Protein AF-A0A2A3EFF5-F1 (afdb_monomer_lite)

Structure (mmCIF, N/CA/C/O backbone):
data_AF-A0A2A3EFF5-F1
#
_entry.id   AF-A0A2A3EFF5-F1
#
loop_
_atom_site.group_PDB
_atom_site.id
_atom_site.type_symbol
_atom_site.label_atom_id
_atom_site.label_alt_id
_atom_site.label_comp_id
_atom_site.label_asym_id
_atom_site.label_entity_id
_atom_site.label_seq_id
_atom_site.pdbx_PDB_ins_code
_atom_site.Cartn_x
_atom_site.Cartn_y
_atom_site.Cartn_z
_atom_site.occupancy
_atom_site.B_iso_or_equiv
_atom_site.auth_seq_id
_atom_site.auth_comp_id
_atom_site.auth_asym_id
_atom_site.auth_atom_id
_atom_site.pdbx_PDB_model_num
ATOM 1 N N . MET A 1 1 ? -3.863 -21.089 7.433 1.00 43.00 1 MET A N 1
ATOM 2 C CA . MET A 1 1 ? -3.228 -20.626 8.692 1.00 43.00 1 MET A CA 1
ATOM 3 C C . MET A 1 1 ? -2.064 -21.522 9.198 1.00 43.00 1 MET A C 1
ATOM 5 O O . MET A 1 1 ? -2.176 -22.077 10.283 1.00 43.00 1 MET A O 1
ATOM 9 N N . PRO A 1 2 ? -0.904 -21.627 8.510 1.00 29.00 2 PRO A N 1
ATOM 10 C CA . PRO A 1 2 ? 0.382 -21.918 9.175 1.00 29.00 2 PRO A CA 1
ATOM 11 C C . PRO A 1 2 ? 1.081 -20.640 9.667 1.00 29.00 2 PRO A C 1
ATOM 13 O O . PRO A 1 2 ? 1.751 -20.627 10.695 1.00 29.00 2 PRO A O 1
ATOM 16 N N . ARG A 1 3 ? 0.941 -19.563 8.879 1.00 33.53 3 ARG A N 1
ATOM 17 C CA . ARG A 1 3 ? 1.883 -18.438 8.838 1.00 33.53 3 ARG A CA 1
ATOM 18 C C . ARG A 1 3 ? 1.982 -17.659 10.157 1.00 33.53 3 ARG A C 1
ATOM 20 O O . ARG A 1 3 ? 3.088 -17.295 10.518 1.00 33.53 3 ARG A O 1
ATOM 27 N N . VAL A 1 4 ? 0.893 -17.486 10.915 1.00 31.77 4 VAL A N 1
ATOM 28 C CA . VAL A 1 4 ? 0.907 -16.709 12.177 1.00 31.77 4 VAL A CA 1
ATOM 29 C C . VAL A 1 4 ? 1.627 -17.433 13.322 1.00 31.77 4 VAL A C 1
ATOM 31 O O . VAL A 1 4 ? 2.362 -16.791 14.062 1.00 31.77 4 VAL A O 1
ATOM 34 N N . LEU A 1 5 ? 1.498 -18.762 13.459 1.00 29.58 5 LEU A N 1
ATOM 35 C CA . LEU A 1 5 ? 2.247 -19.488 14.500 1.00 29.58 5 LEU A CA 1
ATOM 36 C C . LEU A 1 5 ? 3.744 -19.557 14.171 1.00 29.58 5 LEU A C 1
ATOM 38 O O . LEU A 1 5 ? 4.570 -19.420 15.068 1.00 29.58 5 LEU A O 1
ATOM 42 N N . ILE A 1 6 ? 4.089 -19.685 12.884 1.00 35.03 6 ILE A N 1
ATOM 43 C CA . ILE A 1 6 ? 5.472 -19.526 12.414 1.00 35.03 6 ILE A CA 1
ATOM 44 C C . ILE A 1 6 ? 5.964 -18.108 12.724 1.00 35.03 6 ILE A C 1
ATOM 46 O O . ILE A 1 6 ? 7.068 -17.961 13.227 1.00 35.03 6 ILE A O 1
ATOM 50 N N . TYR A 1 7 ? 5.145 -17.075 12.500 1.00 33.75 7 TYR A N 1
ATOM 51 C CA . TYR A 1 7 ? 5.512 -15.692 12.811 1.00 33.75 7 TYR A CA 1
ATOM 52 C C . TYR A 1 7 ? 5.773 -15.486 14.307 1.00 33.75 7 TYR A C 1
ATOM 54 O O . TYR A 1 7 ? 6.769 -14.871 14.653 1.00 33.75 7 TYR A O 1
ATOM 62 N N . ILE A 1 8 ? 4.960 -16.056 15.203 1.00 34.38 8 ILE A N 1
ATOM 63 C CA . ILE A 1 8 ? 5.191 -15.961 16.657 1.00 34.38 8 ILE A CA 1
ATOM 64 C C . ILE A 1 8 ? 6.519 -16.630 17.057 1.00 34.38 8 ILE A C 1
ATOM 66 O O . ILE A 1 8 ? 7.278 -16.040 17.819 1.00 34.38 8 ILE A O 1
ATOM 70 N N . VAL A 1 9 ? 6.840 -17.810 16.510 1.00 32.19 9 VAL A N 1
ATOM 71 C CA . VAL A 1 9 ? 8.101 -18.530 16.800 1.00 32.19 9 VAL A CA 1
ATOM 72 C C . VAL A 1 9 ? 9.323 -17.855 16.154 1.00 32.19 9 VAL A C 1
ATOM 74 O O . VAL A 1 9 ? 10.397 -17.806 16.744 1.00 32.19 9 VAL A O 1
ATOM 77 N N . VAL A 1 10 ? 9.186 -17.300 14.947 1.00 33.53 10 VAL A N 1
ATOM 78 C CA . VAL A 1 10 ? 10.287 -16.628 14.232 1.00 33.53 10 VAL A CA 1
ATOM 79 C C . VAL A 1 10 ? 10.531 -15.217 14.774 1.00 33.53 10 VAL A C 1
ATOM 81 O O . VAL A 1 10 ? 11.682 -14.810 14.903 1.00 33.53 10 VAL A O 1
ATOM 84 N N . VAL A 1 11 ? 9.486 -14.481 15.162 1.00 33.84 11 VAL A N 1
ATOM 85 C CA . VAL A 1 11 ? 9.626 -13.167 15.807 1.00 33.84 11 VAL A CA 1
ATOM 86 C C . VAL A 1 11 ? 10.133 -13.314 17.244 1.00 33.84 11 VAL A C 1
ATOM 88 O O . VAL A 1 11 ? 10.979 -12.513 17.641 1.00 33.84 11 VAL A O 1
ATOM 91 N N . SER A 1 12 ? 9.740 -14.348 18.007 1.00 34.91 12 SER A N 1
ATOM 92 C CA . SER A 1 12 ? 10.354 -14.606 19.323 1.00 34.91 12 SER A CA 1
ATOM 93 C C . SER A 1 12 ? 11.842 -14.969 19.197 1.00 34.91 12 SER A C 1
ATOM 95 O O . SER A 1 12 ? 12.663 -14.434 19.940 1.00 34.91 12 SER A O 1
ATOM 97 N N . MET A 1 13 ? 12.228 -15.763 18.191 1.00 33.25 13 MET A N 1
ATOM 98 C CA . MET A 1 13 ? 13.639 -16.024 17.867 1.00 33.25 13 MET A CA 1
ATOM 99 C C . MET A 1 13 ? 14.420 -14.755 17.475 1.00 33.25 13 MET A C 1
ATOM 101 O O . MET A 1 13 ? 15.515 -14.523 17.989 1.00 33.25 13 MET A O 1
ATOM 105 N N . LEU A 1 14 ? 13.881 -13.917 16.582 1.00 32.81 14 LEU A N 1
ATOM 106 C CA . LEU A 1 14 ? 14.575 -12.719 16.086 1.00 32.81 14 LEU A CA 1
ATOM 107 C C . LEU A 1 14 ? 14.701 -11.619 17.151 1.00 32.81 14 LEU A C 1
ATOM 109 O O . LEU A 1 14 ? 15.769 -11.020 17.289 1.00 32.81 14 LEU A O 1
ATOM 113 N N . THR A 1 15 ? 13.659 -11.404 17.958 1.00 32.56 15 THR A N 1
ATOM 114 C CA . THR A 1 15 ? 13.717 -10.484 19.109 1.00 32.56 15 THR A CA 1
ATOM 115 C C . THR A 1 15 ? 14.719 -10.949 20.170 1.00 32.56 15 THR A C 1
ATOM 117 O O . THR A 1 15 ? 15.394 -10.114 20.774 1.00 32.56 15 THR A O 1
ATOM 120 N N . TYR A 1 16 ? 14.910 -12.262 20.350 1.00 34.50 16 TYR A N 1
ATOM 121 C CA . TYR A 1 16 ? 15.923 -12.774 21.277 1.00 34.50 16 TYR A CA 1
ATOM 122 C C . TYR A 1 16 ? 17.362 -12.618 20.766 1.00 34.50 16 TYR A C 1
ATOM 124 O O . TYR A 1 16 ? 18.262 -12.396 21.574 1.00 34.50 16 TYR A O 1
ATOM 132 N N . ILE A 1 17 ? 17.608 -12.674 19.450 1.00 36.78 17 ILE A N 1
ATOM 133 C CA . ILE A 1 17 ? 18.943 -12.388 18.885 1.00 36.78 17 ILE A CA 1
ATOM 134 C C . ILE A 1 17 ? 19.317 -10.914 19.115 1.00 36.78 17 ILE A C 1
ATOM 136 O O . ILE A 1 17 ? 20.442 -10.638 19.533 1.00 36.78 17 ILE A O 1
ATOM 140 N N . ALA A 1 18 ? 18.365 -9.988 18.951 1.00 32.94 18 ALA A N 1
ATOM 141 C CA . ALA A 1 18 ? 18.562 -8.576 19.283 1.00 32.94 18 ALA A CA 1
ATOM 142 C C . ALA A 1 18 ? 18.819 -8.367 20.792 1.00 32.94 18 ALA A C 1
ATOM 144 O O . ALA A 1 18 ? 19.813 -7.753 21.179 1.00 32.94 18 ALA A O 1
ATOM 145 N N . HIS A 1 19 ? 17.998 -8.955 21.671 1.00 33.19 19 HIS A N 1
ATOM 146 C CA . HIS A 1 19 ? 18.202 -8.853 23.124 1.00 33.19 19 HIS A CA 1
ATOM 147 C C . HIS A 1 19 ? 19.477 -9.549 23.633 1.00 33.19 19 HIS A C 1
ATOM 149 O O . HIS A 1 19 ? 20.060 -9.102 24.621 1.00 33.19 19 HIS A O 1
ATOM 155 N N . ALA A 1 20 ? 19.966 -10.596 22.964 1.00 34.00 20 ALA A N 1
ATOM 156 C CA . ALA A 1 20 ? 21.256 -11.207 23.284 1.00 34.00 20 ALA A CA 1
ATOM 157 C C . ALA A 1 20 ? 22.448 -10.295 22.934 1.00 34.00 20 ALA A C 1
ATOM 159 O O . ALA A 1 20 ? 23.495 -10.392 23.576 1.00 34.00 20 ALA A O 1
ATOM 160 N N . GLN A 1 21 ? 22.295 -9.393 21.958 1.00 38.44 21 GLN A N 1
ATOM 161 C CA . GLN A 1 21 ? 23.307 -8.389 21.617 1.00 38.44 21 GLN A CA 1
ATOM 162 C C . GLN A 1 21 ? 23.227 -7.152 22.531 1.00 38.44 21 GLN A C 1
ATOM 164 O O . GLN A 1 21 ? 24.271 -6.665 22.964 1.00 38.44 21 GLN A O 1
ATOM 169 N N . ASP A 1 22 ? 22.028 -6.717 22.936 1.00 33.47 22 ASP A N 1
ATOM 170 C CA . ASP A 1 22 ? 21.821 -5.543 23.810 1.00 33.47 22 ASP A CA 1
ATOM 171 C C . ASP A 1 22 ? 22.210 -5.738 25.292 1.00 33.47 22 ASP A C 1
ATOM 173 O O . ASP A 1 22 ? 22.355 -4.764 26.033 1.00 33.47 22 ASP A O 1
ATOM 177 N N . ILE A 1 23 ? 22.445 -6.973 25.749 1.00 33.69 23 ILE A N 1
ATOM 178 C CA . ILE A 1 23 ? 22.998 -7.237 27.096 1.00 33.69 23 ILE A CA 1
ATOM 179 C C . ILE A 1 23 ? 24.527 -7.009 27.135 1.00 33.69 23 ILE A C 1
ATOM 181 O O . ILE A 1 23 ? 25.110 -6.805 28.204 1.00 33.69 23 ILE A O 1
ATOM 185 N N . SER A 1 24 ? 25.202 -6.998 25.979 1.00 36.28 24 SER A N 1
ATOM 186 C CA . SER A 1 24 ? 26.664 -6.873 25.901 1.00 36.28 24 SER A CA 1
ATOM 187 C C . SER A 1 24 ? 27.231 -5.479 26.257 1.00 36.28 24 SER A C 1
ATOM 189 O O . SER A 1 24 ? 28.264 -5.436 26.931 1.00 36.28 24 SER A O 1
ATOM 191 N N . PRO A 1 25 ? 26.618 -4.329 25.888 1.00 31.75 25 PRO A N 1
ATOM 192 C CA . PRO A 1 25 ? 27.212 -3.007 26.131 1.00 31.75 25 PRO A CA 1
ATOM 193 C C . PRO A 1 25 ? 27.160 -2.545 27.595 1.00 31.75 25 PRO A C 1
ATOM 195 O O . PRO A 1 25 ? 27.897 -1.638 27.989 1.00 31.75 25 PRO A O 1
ATOM 198 N N . THR A 1 26 ? 26.272 -3.116 28.417 1.00 30.64 26 THR A N 1
ATOM 199 C CA . THR A 1 26 ? 26.025 -2.622 29.784 1.00 30.64 26 THR A CA 1
ATOM 200 C C . THR A 1 26 ? 27.057 -3.109 30.805 1.00 30.64 26 THR A C 1
ATOM 202 O O . THR A 1 26 ? 27.216 -2.481 31.850 1.00 30.64 26 THR A O 1
ATOM 205 N N . ILE A 1 27 ? 27.784 -4.196 30.514 1.00 32.34 27 ILE A N 1
ATOM 206 C CA . ILE A 1 27 ? 28.738 -4.817 31.452 1.00 32.34 27 ILE A CA 1
ATOM 207 C C . ILE A 1 27 ? 30.168 -4.260 31.287 1.00 32.34 27 ILE A C 1
ATOM 209 O O . ILE A 1 27 ? 30.909 -4.171 32.268 1.00 32.34 27 ILE A O 1
ATOM 213 N N . GLU A 1 28 ? 30.558 -3.791 30.096 1.00 30.78 28 GLU A N 1
ATOM 214 C CA . GLU A 1 28 ? 31.926 -3.292 29.846 1.00 30.78 28 GLU A CA 1
ATOM 215 C C . GLU A 1 28 ? 32.290 -2.006 30.616 1.00 30.78 28 GLU A C 1
ATOM 217 O O . GLU A 1 28 ? 33.469 -1.711 30.812 1.00 30.78 28 GLU A O 1
ATOM 222 N N . LYS A 1 29 ? 31.309 -1.249 31.126 1.00 32.25 29 LYS A N 1
ATOM 223 C CA . LYS A 1 29 ? 31.551 0.045 31.796 1.00 32.25 29 LYS A CA 1
ATOM 224 C C . LYS A 1 29 ? 31.901 -0.023 33.291 1.00 32.25 29 LYS A C 1
ATOM 226 O O . LYS A 1 29 ? 31.991 1.032 33.916 1.00 32.25 29 LYS A O 1
ATOM 231 N N . GLN A 1 30 ? 32.136 -1.204 33.882 1.00 33.12 30 GLN A N 1
ATOM 232 C CA . GLN A 1 30 ? 32.485 -1.309 35.317 1.00 33.12 30 GLN A CA 1
ATOM 233 C C . GLN A 1 30 ? 33.768 -2.077 35.697 1.00 33.12 30 GLN A C 1
ATOM 235 O O . GLN A 1 30 ? 34.085 -2.106 36.886 1.00 33.12 30 GLN A O 1
ATOM 240 N N . GLN A 1 31 ? 34.559 -2.641 34.770 1.00 31.78 31 GLN A N 1
ATOM 241 C CA . GLN A 1 31 ? 35.807 -3.351 35.143 1.00 31.78 31 GLN A CA 1
ATOM 242 C C . GLN A 1 31 ? 37.041 -3.052 34.269 1.00 31.78 31 GLN A C 1
ATOM 244 O O . GLN A 1 31 ? 37.716 -3.957 33.779 1.00 31.78 31 GLN A O 1
ATOM 249 N N . ILE A 1 32 ? 37.451 -1.781 34.191 1.00 34.06 32 ILE A N 1
ATOM 250 C CA . ILE A 1 32 ? 38.835 -1.443 33.807 1.00 34.06 32 ILE A CA 1
ATOM 251 C C . ILE A 1 32 ? 39.756 -1.650 35.023 1.00 34.06 32 ILE A C 1
ATOM 253 O O . ILE A 1 32 ? 40.003 -0.712 35.779 1.00 34.06 32 ILE A O 1
ATOM 257 N N . ASN A 1 33 ? 40.211 -2.898 35.226 1.00 34.03 33 ASN A N 1
ATOM 258 C CA . ASN A 1 33 ? 41.541 -3.305 35.737 1.00 34.03 33 ASN A CA 1
ATOM 259 C C . ASN A 1 33 ? 41.532 -4.717 36.370 1.00 34.03 33 ASN A C 1
ATOM 261 O O . ASN A 1 33 ? 41.398 -4.844 37.589 1.00 34.03 33 ASN A O 1
ATOM 265 N N . LYS A 1 34 ? 41.795 -5.769 35.571 1.00 30.31 34 LYS A N 1
ATOM 266 C CA . LYS A 1 34 ? 42.618 -6.948 35.947 1.00 30.31 34 LYS A CA 1
ATOM 267 C C . LYS A 1 34 ? 42.868 -7.889 34.753 1.00 30.31 34 LYS A C 1
ATOM 269 O O . LYS A 1 34 ? 42.184 -7.827 33.741 1.00 30.31 34 LYS A O 1
ATOM 274 N N . LYS A 1 35 ? 43.920 -8.709 34.878 1.00 29.23 35 LYS A N 1
ATOM 275 C CA . LYS A 1 35 ? 44.463 -9.648 33.868 1.00 29.23 35 LYS A CA 1
ATOM 276 C C . LYS A 1 35 ? 43.546 -10.871 33.605 1.00 29.23 35 LYS A C 1
ATOM 278 O O . LYS A 1 35 ? 42.660 -11.128 34.416 1.00 29.23 35 LYS A O 1
ATOM 283 N N . PRO A 1 36 ? 43.743 -11.624 32.497 1.00 41.06 36 PRO A N 1
ATOM 284 C CA . PRO A 1 36 ? 42.698 -12.477 31.924 1.00 41.06 36 PRO A CA 1
ATOM 285 C C . PRO A 1 36 ? 42.503 -13.839 32.612 1.00 41.06 36 PRO A C 1
ATOM 287 O O . PRO A 1 36 ? 43.455 -14.580 32.841 1.00 41.06 36 PRO A O 1
ATOM 290 N N . HIS A 1 37 ? 41.233 -14.175 32.842 1.00 32.56 37 HIS A N 1
ATOM 291 C CA . HIS A 1 37 ? 40.627 -15.489 33.115 1.00 32.56 37 HIS A CA 1
ATOM 292 C C . HIS A 1 37 ? 39.103 -15.294 32.890 1.00 32.56 37 HIS A C 1
ATOM 294 O O . HIS A 1 37 ? 38.609 -14.197 33.115 1.00 32.56 37 HIS A O 1
ATOM 300 N N . ASN A 1 38 ? 38.270 -16.251 32.466 1.00 36.56 38 ASN A N 1
ATOM 301 C CA . ASN A 1 38 ? 38.436 -17.697 32.334 1.00 36.56 38 ASN A CA 1
ATOM 302 C C . ASN A 1 38 ? 37.419 -18.227 31.293 1.00 36.56 38 ASN A C 1
ATOM 304 O O . ASN A 1 38 ? 36.251 -17.862 31.375 1.00 36.56 38 ASN A O 1
ATOM 308 N N . ASN A 1 39 ? 37.777 -19.148 30.389 1.00 49.53 39 ASN A N 1
ATOM 309 C CA . ASN A 1 39 ? 36.863 -19.615 29.315 1.00 49.53 39 ASN A CA 1
ATOM 310 C C . ASN A 1 39 ? 35.601 -20.368 29.830 1.00 49.53 39 ASN A C 1
ATOM 312 O O . ASN A 1 39 ? 34.672 -20.657 29.084 1.00 49.53 39 ASN A O 1
ATOM 316 N N . SER A 1 40 ? 35.561 -20.696 31.128 1.00 49.31 40 SER A N 1
ATOM 317 C CA . SER A 1 40 ? 34.461 -21.410 31.793 1.00 49.31 40 SER A CA 1
ATOM 318 C C . SER A 1 40 ? 33.271 -20.522 32.191 1.00 49.31 40 SER A C 1
ATOM 320 O O . SER A 1 40 ? 32.167 -21.044 32.348 1.00 49.31 40 SER A O 1
ATOM 322 N N . SER A 1 41 ? 33.455 -19.207 32.372 1.00 54.09 41 SER A N 1
ATOM 323 C CA . SER A 1 41 ? 32.365 -18.320 32.814 1.00 54.09 41 SER A CA 1
ATOM 324 C C . SER A 1 41 ? 31.366 -18.037 31.692 1.00 54.09 41 SER A C 1
ATOM 326 O O . SER A 1 41 ? 30.162 -18.147 31.904 1.00 54.09 41 SER A O 1
ATOM 328 N N . GLN A 1 42 ? 31.854 -17.750 30.484 1.00 52.69 42 GLN A N 1
ATOM 329 C CA . GLN A 1 42 ? 31.008 -17.369 29.350 1.00 52.69 42 GLN A CA 1
ATOM 330 C C . GLN A 1 42 ? 30.140 -18.531 28.833 1.00 52.69 42 GLN A C 1
ATOM 332 O O . GLN A 1 42 ? 28.991 -18.323 28.459 1.00 52.69 42 GLN A O 1
ATOM 337 N N . ILE A 1 43 ? 30.633 -19.773 28.923 1.00 57.97 43 ILE A N 1
ATOM 338 C CA . ILE A 1 43 ? 29.848 -20.980 28.603 1.00 57.97 43 ILE A CA 1
ATOM 339 C C . ILE A 1 43 ? 28.632 -21.116 29.538 1.00 57.97 43 ILE A C 1
ATOM 341 O O . ILE A 1 43 ? 27.542 -21.440 29.072 1.00 57.97 43 ILE A O 1
ATOM 345 N N . LYS A 1 44 ? 28.790 -20.823 30.839 1.00 60.69 44 LYS A N 1
ATOM 346 C CA . LYS A 1 44 ? 27.680 -20.871 31.809 1.00 60.69 44 LYS A CA 1
ATOM 347 C C . LYS A 1 44 ? 26.634 -19.784 31.561 1.00 60.69 44 LYS A C 1
ATOM 349 O O . LYS A 1 44 ? 25.446 -20.069 31.653 1.00 60.69 44 LYS A O 1
ATOM 354 N N . VAL A 1 45 ? 27.067 -18.571 31.213 1.00 61.22 45 VAL A N 1
ATOM 355 C CA . VAL A 1 45 ? 26.159 -17.455 30.887 1.00 61.22 45 VAL A CA 1
ATOM 356 C C . VAL A 1 45 ? 25.264 -17.812 29.695 1.00 61.22 45 VAL A C 1
ATOM 358 O O . VAL A 1 45 ? 24.051 -17.624 29.765 1.00 61.22 45 VAL A O 1
ATOM 361 N N . ASN A 1 46 ? 25.830 -18.412 28.644 1.00 64.44 46 ASN A N 1
ATOM 362 C CA . ASN A 1 46 ? 25.062 -18.835 27.470 1.00 64.44 46 ASN A CA 1
ATOM 363 C C . ASN A 1 46 ? 24.067 -19.969 27.792 1.00 64.44 46 ASN A C 1
ATOM 365 O O . ASN A 1 46 ? 22.954 -19.971 27.272 1.00 64.44 46 ASN A O 1
ATOM 369 N N . GLU A 1 47 ? 24.427 -20.912 28.671 1.00 71.75 47 GLU A N 1
ATOM 370 C CA . GLU A 1 47 ? 23.522 -21.985 29.118 1.00 71.75 47 GLU A CA 1
ATOM 371 C C . GLU A 1 47 ? 22.343 -21.448 29.958 1.00 71.75 47 GLU A C 1
ATOM 373 O O . GLU A 1 47 ? 21.213 -21.918 29.817 1.00 71.75 47 GLU A O 1
ATOM 378 N N . GLU A 1 48 ? 22.573 -20.443 30.810 1.00 74.38 48 GLU A N 1
ATOM 379 C CA . GLU A 1 48 ? 21.509 -19.793 31.591 1.00 74.38 48 GLU A CA 1
ATOM 380 C C . GLU A 1 48 ? 20.577 -18.933 30.724 1.00 74.38 48 GLU A C 1
ATOM 382 O O . GLU A 1 48 ? 19.361 -18.954 30.932 1.00 74.38 48 GLU A O 1
ATOM 387 N N . LEU A 1 49 ? 21.120 -18.215 29.734 1.00 67.69 49 LEU A N 1
ATOM 388 C CA . LEU A 1 49 ? 20.334 -17.481 28.734 1.00 67.69 49 LEU A CA 1
ATOM 389 C C . LEU A 1 49 ? 19.451 -18.433 27.918 1.00 67.69 49 LEU A C 1
ATOM 391 O O . LEU A 1 49 ? 18.245 -18.207 27.818 1.00 67.69 49 LEU A O 1
ATOM 395 N N . PHE A 1 50 ? 20.021 -19.541 27.428 1.00 80.06 50 PHE A N 1
ATOM 396 C CA . PHE A 1 50 ? 19.278 -20.587 26.721 1.00 80.06 50 PHE A CA 1
ATOM 397 C C . PHE A 1 50 ? 18.078 -21.078 27.541 1.00 80.06 50 PHE A C 1
ATOM 399 O O . PHE A 1 50 ? 16.948 -21.080 27.058 1.00 80.06 50 PHE A O 1
ATOM 406 N N . LYS A 1 51 ? 18.302 -21.445 28.811 1.00 81.50 51 LYS A N 1
ATOM 407 C CA . LYS A 1 51 ? 17.251 -21.978 29.693 1.00 81.50 51 LYS A CA 1
ATOM 408 C C . LYS A 1 51 ? 16.120 -20.979 29.935 1.00 81.50 51 LYS A C 1
ATOM 410 O O . LYS A 1 51 ? 14.958 -21.377 29.917 1.00 81.50 51 LYS A O 1
ATOM 415 N N . LYS A 1 52 ? 16.439 -19.691 30.112 1.00 76.50 52 LYS A N 1
ATOM 416 C CA . LYS A 1 52 ? 15.432 -18.626 30.269 1.00 76.50 52 LYS A CA 1
ATOM 417 C C . LYS A 1 52 ? 14.621 -18.393 28.994 1.00 76.50 52 LYS A C 1
ATOM 419 O O . LYS A 1 52 ? 13.405 -18.241 29.085 1.00 76.50 52 LYS A O 1
ATOM 424 N N . SER A 1 53 ? 15.275 -18.385 27.830 1.00 69.56 53 SER A N 1
ATOM 425 C CA . SER A 1 53 ? 14.595 -18.268 26.534 1.00 69.56 53 SER A CA 1
ATOM 426 C C . SER A 1 53 ? 13.638 -19.440 26.307 1.00 69.56 53 SER A C 1
ATOM 428 O O . SER A 1 53 ? 12.448 -19.251 26.051 1.00 69.56 53 SER A O 1
ATOM 430 N N . PHE A 1 54 ? 14.126 -20.662 26.540 1.00 85.25 54 PHE A N 1
ATOM 431 C CA . PHE A 1 54 ? 13.332 -21.878 26.423 1.00 85.25 54 PHE A CA 1
ATOM 432 C C . PHE A 1 54 ? 12.114 -21.861 27.361 1.00 85.25 54 PHE A C 1
ATOM 434 O O . PHE A 1 54 ? 10.996 -22.091 26.908 1.00 85.25 54 PHE A O 1
ATOM 441 N N . GLU A 1 55 ? 12.286 -21.524 28.646 1.00 83.56 55 GLU A N 1
ATOM 442 C CA . GLU A 1 55 ? 11.174 -21.432 29.609 1.00 83.56 55 GLU A CA 1
ATOM 443 C C . GLU A 1 55 ? 10.094 -20.426 29.169 1.00 83.56 55 GLU A C 1
ATOM 445 O O . GLU A 1 55 ? 8.900 -20.692 29.323 1.00 83.56 55 GLU A O 1
ATOM 450 N N . TYR A 1 56 ? 10.493 -19.287 28.593 1.00 76.12 56 TYR A N 1
ATOM 451 C CA . TYR A 1 56 ? 9.558 -18.313 28.029 1.00 76.12 56 TYR A CA 1
ATOM 452 C C . TYR A 1 56 ? 8.775 -18.912 26.851 1.00 76.12 56 TYR A C 1
ATOM 454 O O . TYR A 1 56 ? 7.544 -18.927 26.870 1.00 76.12 56 TYR A O 1
ATOM 462 N N . GLN A 1 57 ? 9.467 -19.525 25.888 1.00 79.88 57 GLN A N 1
ATOM 463 C CA . GLN A 1 57 ? 8.843 -20.150 24.721 1.00 79.88 57 GLN A CA 1
ATOM 464 C C . GLN A 1 57 ? 7.888 -21.308 25.101 1.00 79.88 57 GLN A C 1
ATOM 466 O O . GLN A 1 57 ? 6.861 -21.523 24.454 1.00 79.88 57 GLN A O 1
ATOM 471 N N . ARG A 1 58 ? 8.150 -22.041 26.196 1.00 90.75 58 ARG A N 1
ATOM 472 C CA . ARG A 1 58 ? 7.230 -23.074 26.726 1.00 90.75 58 ARG A CA 1
ATOM 473 C C . ARG A 1 58 ? 5.911 -22.504 27.279 1.00 90.75 58 ARG A C 1
ATOM 475 O O . ARG A 1 58 ? 4.905 -23.221 27.270 1.00 90.75 58 ARG A O 1
ATOM 482 N N . LYS A 1 59 ? 5.867 -21.232 27.699 1.00 83.62 59 LYS A N 1
ATOM 483 C CA . LYS A 1 59 ? 4.621 -20.554 28.117 1.00 83.62 59 LYS A CA 1
ATOM 484 C C . LYS A 1 59 ? 3.731 -20.268 26.906 1.00 83.62 59 LYS A C 1
ATOM 486 O O . LYS A 1 59 ? 2.567 -20.665 26.916 1.00 83.62 59 LYS A O 1
ATOM 491 N N . GLU A 1 60 ? 4.306 -19.740 25.826 1.00 79.44 60 GLU A N 1
ATOM 492 C CA . GLU A 1 60 ? 3.599 -19.518 24.554 1.00 79.44 60 GLU A CA 1
ATOM 493 C C . GLU A 1 60 ? 3.044 -20.821 23.960 1.00 79.44 60 GLU A C 1
ATOM 495 O O . GLU A 1 60 ? 1.870 -20.893 23.587 1.00 79.44 60 GLU A O 1
ATOM 500 N N . HIS A 1 61 ? 3.834 -21.901 23.965 1.00 89.88 61 HIS A N 1
ATOM 501 C CA . HIS A 1 61 ? 3.362 -23.231 23.558 1.00 89.88 61 HIS A CA 1
ATOM 502 C C . HIS A 1 61 ? 2.158 -23.712 24.388 1.00 89.88 61 HIS A C 1
ATOM 504 O O . HIS A 1 61 ? 1.204 -24.269 23.840 1.00 89.88 61 HIS A O 1
ATOM 510 N N . THR A 1 62 ? 2.157 -23.459 25.699 1.00 87.19 62 THR A N 1
ATOM 511 C CA . THR A 1 62 ? 1.049 -23.838 26.591 1.00 87.19 62 THR A CA 1
ATOM 512 C C . THR A 1 62 ? -0.230 -23.052 26.279 1.00 87.19 62 THR A C 1
ATOM 514 O O . THR A 1 62 ? -1.320 -23.630 26.267 1.00 87.19 62 THR A O 1
ATOM 517 N N . GLU A 1 63 ? -0.127 -21.760 25.956 1.00 80.19 63 GLU A N 1
ATOM 518 C CA . GLU A 1 63 ? -1.277 -20.968 25.502 1.00 80.19 63 GLU A CA 1
ATOM 519 C C . GLU A 1 63 ? -1.764 -21.382 24.106 1.00 80.19 63 GLU A C 1
ATOM 521 O O . GLU A 1 63 ? -2.973 -21.462 23.878 1.00 80.19 63 GLU A O 1
ATOM 526 N N . ALA A 1 64 ? -0.865 -21.739 23.184 1.00 78.19 64 ALA A N 1
ATOM 527 C CA . ALA A 1 64 ? -1.240 -22.277 21.875 1.00 78.19 64 ALA A CA 1
ATOM 528 C C . ALA A 1 64 ? -2.044 -23.588 21.998 1.00 78.19 64 ALA A C 1
ATOM 530 O O . ALA A 1 64 ? -3.077 -23.746 21.343 1.00 78.19 64 ALA A O 1
ATOM 531 N N . ILE A 1 65 ? -1.650 -24.490 22.905 1.00 90.75 65 ILE A N 1
ATOM 532 C CA . ILE A 1 65 ? -2.421 -25.700 23.235 1.00 90.75 65 ILE A CA 1
ATOM 533 C C . ILE A 1 65 ? -3.810 -25.352 23.780 1.00 90.75 65 ILE A C 1
ATOM 535 O O . ILE A 1 65 ? -4.801 -25.917 23.314 1.00 90.75 65 ILE A O 1
ATOM 539 N N . LYS A 1 66 ? -3.915 -24.404 24.722 1.00 86.44 66 LYS A N 1
ATOM 540 C CA . LYS A 1 66 ? -5.212 -23.950 25.258 1.00 86.44 66 LYS A CA 1
ATOM 541 C C . LYS A 1 66 ? -6.122 -23.364 24.174 1.00 86.44 66 LYS A C 1
ATOM 543 O O . LYS A 1 66 ? -7.337 -23.497 24.285 1.00 86.44 66 LYS A O 1
ATOM 548 N N . ARG A 1 67 ? -5.565 -22.736 23.129 1.00 81.12 67 ARG A N 1
ATOM 549 C CA . ARG A 1 67 ? -6.326 -22.257 21.958 1.00 81.12 67 ARG A CA 1
ATOM 550 C C . ARG A 1 67 ? -6.808 -23.418 21.087 1.00 81.12 67 ARG A C 1
ATOM 552 O O . ARG A 1 67 ? -8.002 -23.494 20.827 1.00 81.12 67 ARG A O 1
ATOM 559 N N . LEU A 1 68 ? -5.934 -24.362 20.720 1.00 84.25 68 LEU A N 1
ATOM 560 C CA . LEU A 1 68 ? -6.323 -25.571 19.969 1.00 84.25 68 LEU A CA 1
ATOM 561 C C . LEU A 1 68 ? -7.412 -26.377 20.704 1.00 84.25 68 LEU A C 1
ATOM 563 O O . LEU A 1 68 ? -8.332 -26.905 20.091 1.00 84.25 68 LEU A O 1
ATOM 567 N N . GLN A 1 69 ? -7.353 -26.416 22.037 1.00 85.56 69 GLN A N 1
ATOM 568 C CA . GLN A 1 69 ? -8.341 -27.063 22.902 1.00 85.56 69 GLN A CA 1
ATOM 569 C C . GLN A 1 69 ? -9.723 -26.379 22.946 1.00 85.56 69 GLN A C 1
ATOM 571 O O . GLN A 1 69 ? -10.651 -26.950 23.526 1.00 85.56 69 GLN A O 1
ATOM 576 N N . LYS A 1 70 ? -9.874 -25.172 22.392 1.00 83.31 70 LYS A N 1
ATOM 577 C CA . LYS A 1 70 ? -11.157 -24.451 22.278 1.00 83.31 70 LYS A CA 1
ATOM 578 C C . LYS A 1 70 ? -11.810 -24.607 20.897 1.00 83.31 70 LYS A C 1
ATOM 580 O O . LYS A 1 70 ? -12.832 -23.985 20.644 1.00 83.31 70 LYS A O 1
ATOM 585 N N . ILE A 1 71 ? -11.211 -25.384 19.992 1.00 75.38 71 ILE A N 1
ATOM 586 C CA . ILE A 1 71 ? -11.742 -25.596 18.642 1.00 75.38 71 ILE A CA 1
ATOM 587 C C . ILE A 1 71 ? -12.649 -26.827 18.654 1.00 75.38 71 ILE A C 1
ATOM 589 O O . ILE A 1 71 ? -12.167 -27.959 18.663 1.00 75.38 71 ILE A O 1
ATOM 593 N N . ASP A 1 72 ? -13.959 -26.597 18.618 1.00 64.25 72 ASP A N 1
ATOM 594 C CA . ASP A 1 72 ? -14.959 -27.673 18.651 1.00 64.25 72 ASP A CA 1
ATOM 595 C C . ASP A 1 72 ? -15.164 -28.349 17.279 1.00 64.25 72 ASP A C 1
ATOM 597 O O . ASP A 1 72 ? -15.609 -29.495 17.195 1.00 64.25 72 ASP A O 1
ATOM 601 N N . ASN A 1 73 ? -14.794 -27.680 16.180 1.00 77.00 73 ASN A N 1
ATOM 602 C CA . ASN A 1 73 ? -14.853 -28.254 14.834 1.00 77.00 73 ASN A CA 1
ATOM 603 C C . ASN A 1 73 ? -13.661 -29.202 14.587 1.00 77.00 73 ASN A C 1
ATOM 605 O O . ASN A 1 73 ? -12.528 -28.761 14.373 1.00 77.00 73 ASN A O 1
ATOM 609 N N . TYR A 1 74 ? -13.938 -30.511 14.556 1.00 71.94 74 TYR A N 1
ATOM 610 C CA . TYR A 1 74 ? -12.938 -31.561 14.328 1.00 71.94 74 TYR A CA 1
ATOM 611 C C . TYR A 1 74 ? -12.177 -31.415 13.002 1.00 71.94 74 TYR A C 1
ATOM 613 O O . TYR A 1 74 ? -10.976 -31.672 12.968 1.00 71.94 74 TYR A O 1
ATOM 621 N N . GLU A 1 75 ? -12.833 -31.016 11.909 1.00 63.69 75 GLU A N 1
ATOM 622 C CA . GLU A 1 75 ? -12.171 -30.887 10.605 1.00 63.69 75 GLU A CA 1
ATOM 623 C C . GLU A 1 75 ? -11.201 -29.700 10.592 1.00 63.69 75 GLU A C 1
ATOM 625 O O . GLU A 1 75 ? -10.066 -29.827 10.124 1.00 63.69 75 GLU A O 1
ATOM 630 N N . HIS A 1 76 ? -11.615 -28.570 11.173 1.00 65.00 76 HIS A N 1
ATOM 631 C CA . HIS A 1 76 ? -10.758 -27.399 11.336 1.00 65.00 76 HIS A CA 1
ATOM 632 C C . HIS A 1 76 ? -9.552 -27.726 12.232 1.00 65.00 76 HIS A C 1
ATOM 634 O O . HIS A 1 76 ? -8.407 -27.498 11.834 1.00 65.00 76 HIS A O 1
ATOM 640 N N . LEU A 1 77 ? -9.788 -28.355 13.389 1.00 71.56 77 LEU A N 1
ATOM 641 C CA . LEU A 1 77 ? -8.737 -28.786 14.315 1.00 71.56 77 LEU A CA 1
ATOM 642 C C . LEU A 1 77 ? -7.770 -29.795 13.666 1.00 71.56 77 LEU A C 1
ATOM 644 O O . LEU A 1 77 ? -6.555 -29.675 13.824 1.00 71.56 77 LEU A O 1
ATOM 648 N N . TYR A 1 78 ? -8.285 -30.752 12.887 1.00 78.56 78 TYR A N 1
ATOM 649 C CA . TYR A 1 78 ? -7.479 -31.718 12.137 1.00 78.56 78 TYR A CA 1
ATOM 650 C C . TYR A 1 78 ? -6.581 -31.028 11.100 1.00 78.56 78 TYR A C 1
ATOM 652 O O . TYR A 1 78 ? -5.376 -31.292 11.055 1.00 78.56 78 TYR A O 1
ATOM 660 N N . LYS A 1 79 ? -7.141 -30.112 10.296 1.00 72.31 79 LYS A N 1
ATOM 661 C CA . LYS A 1 79 ? -6.391 -29.321 9.304 1.00 72.31 79 LYS A CA 1
ATOM 662 C C . LYS A 1 79 ? -5.304 -28.472 9.974 1.00 72.31 79 LYS A C 1
ATOM 664 O O . LYS A 1 79 ? -4.157 -28.511 9.534 1.00 72.31 79 LYS A O 1
ATOM 669 N N . MET A 1 80 ? -5.623 -27.779 11.070 1.00 68.75 80 MET A N 1
ATOM 670 C CA . MET A 1 80 ? -4.651 -26.974 11.822 1.00 68.75 80 MET A CA 1
ATOM 671 C C . MET A 1 80 ? -3.509 -27.815 12.397 1.00 68.75 80 MET A C 1
ATOM 673 O O . MET A 1 80 ? -2.347 -27.482 12.181 1.00 68.75 80 MET A O 1
ATOM 677 N N . ILE A 1 81 ? -3.810 -28.924 13.081 1.00 86.56 81 ILE A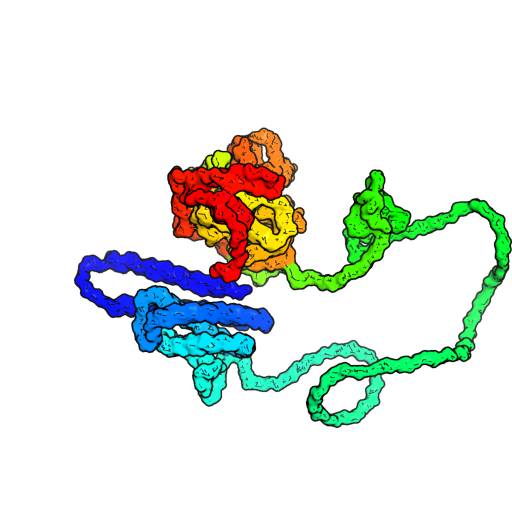 N 1
ATOM 678 C CA . ILE A 1 81 ? -2.774 -29.791 13.664 1.00 86.56 81 ILE A CA 1
ATOM 679 C C . ILE A 1 81 ? -1.908 -30.433 12.573 1.00 86.56 81 ILE A C 1
ATOM 681 O O . ILE A 1 81 ? -0.700 -30.556 12.769 1.00 86.56 81 ILE A O 1
ATOM 685 N N . THR A 1 82 ? -2.481 -30.790 11.418 1.00 86.38 82 THR A N 1
ATOM 686 C CA . THR A 1 82 ? -1.716 -31.305 10.266 1.00 86.38 82 THR A CA 1
ATOM 687 C C . THR A 1 82 ? -0.684 -30.281 9.793 1.00 86.38 82 THR A C 1
ATOM 689 O O . THR A 1 82 ? 0.502 -30.594 9.742 1.00 86.38 82 THR A O 1
ATOM 692 N N . ILE A 1 83 ? -1.126 -29.047 9.540 1.00 73.94 83 ILE A N 1
ATOM 693 C CA . ILE A 1 83 ? -0.291 -27.941 9.051 1.00 73.94 83 ILE A CA 1
ATOM 694 C C . ILE A 1 83 ? 0.795 -27.545 10.068 1.00 73.94 83 ILE A C 1
ATOM 696 O O . ILE A 1 83 ? 1.943 -27.311 9.692 1.00 73.94 83 ILE A O 1
ATOM 700 N N . LEU A 1 84 ? 0.452 -27.475 11.360 1.00 79.81 84 LEU A N 1
ATOM 701 C CA . LEU A 1 84 ? 1.424 -27.192 12.421 1.00 79.81 84 LEU A CA 1
ATOM 702 C C . LEU A 1 84 ? 2.466 -28.308 12.538 1.00 79.81 84 LEU A C 1
ATOM 704 O O . LEU A 1 84 ? 3.653 -28.022 12.667 1.00 79.81 84 LEU A O 1
ATOM 708 N N . SER A 1 85 ? 2.033 -29.570 12.463 1.00 89.88 85 SER A N 1
ATOM 709 C CA . SER A 1 85 ? 2.938 -30.721 12.521 1.00 89.88 85 SER A CA 1
ATOM 710 C C . SER A 1 85 ? 3.912 -30.721 11.347 1.00 89.88 85 SER A C 1
ATOM 712 O O . SER A 1 85 ? 5.109 -30.838 11.569 1.00 89.88 85 SER A O 1
ATOM 714 N N . GLU A 1 86 ? 3.421 -30.511 10.125 1.00 87.94 86 GLU A N 1
ATOM 715 C CA . GLU A 1 86 ? 4.244 -30.425 8.914 1.00 87.94 86 GLU A CA 1
ATOM 716 C C . GLU A 1 86 ? 5.359 -29.386 9.065 1.00 87.94 86 GLU A C 1
ATOM 718 O O . GLU A 1 86 ? 6.535 -29.713 8.933 1.00 87.94 86 GLU A O 1
ATOM 723 N N . LYS A 1 87 ? 5.011 -28.160 9.471 1.00 81.94 87 LYS A N 1
ATOM 724 C CA . LYS A 1 87 ? 5.985 -27.068 9.586 1.00 81.94 87 LYS A CA 1
ATOM 725 C C . LYS A 1 87 ? 6.995 -27.265 10.716 1.00 81.94 87 LYS A C 1
ATOM 727 O O . LYS A 1 87 ? 8.153 -26.898 10.543 1.00 81.94 87 LYS A O 1
ATOM 732 N N . MET A 1 88 ? 6.607 -27.890 11.831 1.00 91.25 88 MET A N 1
ATOM 733 C CA . MET A 1 88 ? 7.570 -28.293 12.865 1.00 91.25 88 MET A CA 1
ATOM 734 C C . MET A 1 88 ? 8.536 -29.370 12.351 1.00 91.25 88 MET A C 1
ATOM 736 O O . MET A 1 88 ? 9.724 -29.313 12.660 1.00 91.25 88 MET A O 1
ATOM 740 N N . ILE A 1 89 ? 8.058 -30.338 11.560 1.00 92.38 89 ILE A N 1
ATOM 741 C CA . ILE A 1 89 ? 8.897 -31.412 11.009 1.00 92.38 89 ILE A CA 1
ATOM 742 C C . ILE A 1 89 ? 9.876 -30.884 9.954 1.00 92.38 89 ILE A C 1
ATOM 744 O O . ILE A 1 89 ? 11.058 -31.208 10.054 1.00 92.38 89 ILE A O 1
ATOM 748 N N . ASP A 1 90 ? 9.436 -30.018 9.032 1.00 86.00 90 ASP A N 1
ATOM 749 C CA . ASP A 1 90 ? 10.308 -29.351 8.047 1.00 86.00 90 ASP A CA 1
ATOM 750 C C . ASP A 1 90 ? 11.486 -28.635 8.743 1.00 86.00 90 ASP A C 1
ATOM 752 O O . ASP A 1 90 ? 12.658 -28.787 8.387 1.00 86.00 90 ASP A O 1
ATOM 756 N N . VAL A 1 91 ? 11.169 -27.869 9.792 1.00 88.75 91 VAL A N 1
ATOM 757 C CA . VAL A 1 91 ? 12.129 -27.081 10.576 1.00 88.75 91 VAL A CA 1
ATOM 758 C C . VAL A 1 91 ? 13.086 -27.974 11.378 1.00 88.75 91 VAL A C 1
ATOM 760 O O . VAL A 1 91 ? 14.283 -27.676 11.469 1.00 88.75 91 VAL A O 1
ATOM 763 N N . ILE A 1 92 ? 12.599 -29.091 11.928 1.00 92.75 92 ILE A N 1
ATOM 764 C CA . ILE A 1 92 ? 13.433 -30.096 12.604 1.00 92.75 92 ILE A CA 1
ATOM 765 C C . ILE A 1 92 ? 14.361 -30.803 11.603 1.00 92.75 92 ILE A C 1
ATOM 767 O O . ILE A 1 92 ? 15.519 -31.043 11.936 1.00 92.75 92 ILE A O 1
ATOM 771 N N . GLU A 1 93 ? 13.914 -31.113 10.383 1.00 92.50 93 GLU A N 1
ATOM 772 C CA . GLU A 1 93 ? 14.735 -31.777 9.357 1.00 92.50 93 GLU A CA 1
ATOM 773 C C . GLU A 1 93 ? 15.875 -30.876 8.844 1.00 92.50 93 GLU A C 1
ATOM 775 O O . GLU A 1 93 ? 17.031 -31.312 8.749 1.00 92.50 93 GLU A O 1
ATOM 780 N N . ALA A 1 94 ? 15.591 -29.589 8.622 1.00 87.19 94 ALA A N 1
ATOM 781 C CA . ALA A 1 94 ? 16.617 -28.591 8.322 1.00 87.19 94 ALA A CA 1
ATOM 782 C C . ALA A 1 94 ? 17.629 -28.446 9.478 1.00 87.19 94 ALA A C 1
ATOM 784 O O . ALA A 1 94 ? 18.845 -28.506 9.267 1.00 87.19 94 ALA A O 1
ATOM 785 N N . SER A 1 95 ? 17.137 -28.334 10.719 1.00 91.25 95 SER A N 1
ATOM 786 C CA . SER A 1 95 ? 17.980 -28.189 11.917 1.00 91.25 95 SER A CA 1
ATOM 787 C C . SER A 1 95 ? 18.843 -29.428 12.179 1.00 91.25 95 SER A C 1
ATOM 789 O O . SER A 1 95 ? 20.024 -29.303 12.506 1.00 91.25 95 SER A O 1
ATOM 791 N N . LYS A 1 96 ? 18.293 -30.631 11.968 1.00 92.75 96 LYS A N 1
ATOM 792 C CA . LYS A 1 96 ? 19.009 -31.910 12.045 1.00 92.75 96 LYS A CA 1
ATOM 793 C C . LYS A 1 96 ? 20.233 -31.923 11.138 1.00 92.75 96 LYS A C 1
ATOM 795 O O . LYS A 1 96 ? 21.322 -32.260 11.595 1.00 92.75 96 LYS A O 1
ATOM 800 N N . THR A 1 97 ? 20.058 -31.532 9.877 1.00 88.31 97 THR A N 1
ATOM 801 C CA . THR A 1 97 ? 21.136 -31.528 8.878 1.00 88.31 97 THR A CA 1
ATOM 802 C C . THR A 1 97 ? 22.298 -30.630 9.328 1.00 88.31 97 THR A C 1
ATOM 804 O O . THR A 1 97 ? 23.464 -31.022 9.249 1.00 88.31 97 THR A O 1
ATOM 807 N N . LEU A 1 98 ? 21.989 -29.462 9.904 1.00 86.19 98 LEU A N 1
ATOM 808 C CA . LEU A 1 98 ? 22.985 -28.555 10.484 1.00 86.19 98 LEU A CA 1
ATOM 809 C C . LEU A 1 98 ? 23.676 -29.146 11.725 1.00 86.19 98 LEU A C 1
ATOM 811 O O . LEU A 1 98 ? 24.900 -29.096 11.815 1.00 86.19 98 LEU A O 1
ATOM 815 N N . ILE A 1 99 ? 22.928 -29.752 12.652 1.00 88.81 99 ILE A N 1
ATOM 816 C CA . ILE A 1 99 ? 23.473 -30.364 13.880 1.00 88.81 99 ILE A CA 1
ATOM 817 C C . ILE A 1 99 ? 24.405 -31.543 13.562 1.00 88.81 99 ILE A C 1
ATOM 819 O O . ILE A 1 99 ? 25.493 -31.638 14.137 1.00 88.81 99 ILE A O 1
ATOM 823 N N . GLU A 1 100 ? 24.003 -32.423 12.640 1.00 87.38 100 GLU A N 1
ATOM 824 C CA . GLU A 1 100 ? 24.787 -33.597 12.238 1.00 87.38 100 GLU A CA 1
ATOM 825 C C . GLU A 1 100 ? 26.042 -33.185 11.452 1.00 87.38 100 GLU A C 1
ATOM 827 O O . GLU A 1 100 ? 27.130 -33.687 11.741 1.00 87.38 100 GLU A O 1
ATOM 832 N N . SER A 1 101 ? 25.939 -32.205 10.542 1.00 83.50 101 SER A N 1
ATOM 833 C CA . SER A 1 101 ? 27.112 -31.652 9.839 1.00 83.50 101 SER A CA 1
ATOM 834 C C . SER A 1 101 ? 28.074 -30.892 10.767 1.00 83.50 101 SER A C 1
ATOM 836 O O . SER A 1 101 ? 29.285 -30.907 10.554 1.00 83.50 101 SER A O 1
ATOM 838 N N . GLY A 1 102 ? 27.553 -30.277 11.834 1.00 77.62 102 GLY A N 1
ATOM 839 C CA . GLY A 1 102 ? 28.318 -29.547 12.842 1.00 77.62 102 GLY A CA 1
ATOM 840 C C . GLY A 1 102 ? 29.063 -30.416 13.863 1.00 77.62 102 GLY A C 1
ATOM 841 O O . GLY A 1 102 ? 29.742 -29.866 14.731 1.00 77.62 102 GLY A O 1
ATOM 842 N N . GLY A 1 103 ? 28.935 -31.749 13.808 1.00 74.19 103 GLY A N 1
ATOM 843 C CA . GLY A 1 103 ? 29.647 -32.673 14.701 1.00 74.19 103 GLY A CA 1
ATOM 844 C C . GLY A 1 103 ? 29.274 -32.555 16.186 1.00 74.19 103 GLY A C 1
ATOM 845 O O . GLY A 1 103 ? 30.055 -32.958 17.051 1.00 74.19 103 GLY A O 1
ATOM 846 N N . PHE A 1 104 ? 28.108 -31.987 16.511 1.00 81.62 104 PHE A N 1
ATOM 847 C CA . PHE A 1 104 ? 27.688 -31.793 17.898 1.00 81.62 104 PHE A CA 1
ATOM 848 C C . PHE A 1 104 ? 27.317 -33.127 18.564 1.00 81.62 104 PHE A C 1
ATOM 850 O O . PHE A 1 104 ? 26.438 -33.850 18.098 1.00 81.62 104 PHE A O 1
ATOM 857 N N . ASN A 1 105 ? 27.958 -33.440 19.695 1.00 80.19 105 ASN A N 1
ATOM 858 C CA . ASN A 1 105 ? 27.589 -34.589 20.520 1.00 80.19 105 ASN A CA 1
ATOM 859 C C . ASN A 1 105 ? 26.564 -34.167 21.596 1.00 80.19 105 ASN A C 1
ATOM 861 O O . ASN A 1 105 ? 26.961 -33.478 22.537 1.00 80.19 105 ASN A O 1
ATOM 865 N N . PRO A 1 106 ? 25.295 -34.615 21.529 1.00 80.75 106 PRO A N 1
ATOM 866 C CA . PRO A 1 106 ? 24.254 -34.228 22.487 1.00 80.75 106 PRO A CA 1
ATOM 867 C C . PRO A 1 106 ? 24.434 -34.799 23.903 1.00 80.75 106 PRO A C 1
ATOM 869 O O . PRO A 1 106 ? 23.717 -34.380 24.807 1.00 80.75 106 PRO A O 1
ATOM 872 N N . ASP A 1 107 ? 25.379 -35.722 24.121 1.00 76.62 107 ASP A N 1
ATOM 873 C CA . ASP A 1 107 ? 25.743 -36.183 25.469 1.00 76.62 107 ASP A CA 1
ATOM 874 C C . ASP A 1 107 ? 26.781 -35.259 26.147 1.00 76.62 107 ASP A C 1
ATOM 876 O O . ASP A 1 107 ? 27.069 -35.404 27.340 1.00 76.62 107 ASP A O 1
ATOM 880 N N . ASN A 1 108 ? 27.369 -34.309 25.406 1.00 74.50 108 ASN A N 1
ATOM 881 C CA . ASN A 1 108 ? 28.285 -33.312 25.955 1.00 74.50 108 ASN A CA 1
ATOM 882 C C . ASN A 1 108 ? 27.499 -32.174 26.623 1.00 74.50 108 ASN A C 1
ATOM 884 O O . ASN A 1 108 ? 26.607 -31.594 26.019 1.00 74.50 108 ASN A O 1
ATOM 888 N N . ARG A 1 109 ? 27.873 -31.801 27.852 1.00 69.00 109 ARG A N 1
ATOM 889 C CA . ARG A 1 109 ? 27.187 -30.743 28.615 1.00 69.00 109 ARG A CA 1
ATOM 890 C C . ARG A 1 109 ? 27.487 -29.319 28.137 1.00 69.00 109 ARG A C 1
ATOM 892 O O . ARG A 1 109 ? 26.749 -28.412 28.501 1.00 69.00 109 ARG A O 1
ATOM 899 N N . SER A 1 110 ? 28.546 -29.090 27.358 1.00 70.19 110 SER A N 1
ATOM 900 C CA . SER A 1 110 ? 28.855 -27.754 26.828 1.00 70.19 110 SER A CA 1
ATOM 901 C C . SER A 1 110 ? 28.145 -27.496 25.497 1.00 70.19 110 SER A C 1
ATOM 903 O O . SER A 1 110 ? 28.365 -28.240 24.538 1.00 70.19 110 SER A O 1
ATOM 905 N N . LEU A 1 111 ? 27.381 -26.404 25.405 1.00 73.75 111 LEU A N 1
ATOM 906 C CA . LEU A 1 111 ? 26.878 -25.888 24.126 1.00 73.75 111 LEU A CA 1
ATOM 907 C C . LEU A 1 111 ? 28.047 -25.543 23.170 1.00 73.75 111 LEU A C 1
ATOM 909 O O . LEU A 1 111 ? 29.093 -25.072 23.629 1.00 73.75 111 LEU A O 1
ATOM 913 N N . PRO A 1 112 ? 27.901 -25.771 21.850 1.00 76.38 112 PRO A N 1
ATOM 914 C CA . PRO A 1 112 ? 28.951 -25.490 20.870 1.00 76.38 112 PRO A CA 1
ATOM 915 C C . PRO A 1 112 ? 29.152 -23.978 20.718 1.00 76.38 112 PRO A C 1
ATOM 917 O O . PRO A 1 112 ? 28.189 -23.226 20.774 1.00 76.38 112 PRO A O 1
ATOM 920 N N . GLN A 1 113 ? 30.375 -23.499 20.470 1.00 69.50 113 GLN A N 1
ATOM 921 C CA . GLN A 1 113 ? 30.624 -22.051 20.312 1.00 69.50 113 GLN A CA 1
ATOM 922 C C . GLN A 1 113 ? 30.006 -21.442 19.037 1.00 69.50 113 GLN A C 1
ATOM 924 O O . GLN A 1 113 ? 29.836 -20.229 18.962 1.00 69.50 113 GLN A O 1
ATOM 929 N N . ASN A 1 114 ? 29.662 -22.260 18.038 1.00 75.50 114 ASN A N 1
ATOM 930 C CA . ASN A 1 114 ? 29.044 -21.791 16.801 1.00 75.50 114 ASN A CA 1
ATOM 931 C C . ASN A 1 114 ? 27.557 -21.456 17.025 1.00 75.50 114 ASN A C 1
ATOM 933 O O . ASN A 1 114 ? 26.743 -22.352 17.258 1.00 75.50 114 ASN A O 1
ATOM 937 N N . ILE A 1 115 ? 27.217 -20.170 16.894 1.00 74.25 115 ILE A N 1
ATOM 938 C CA . ILE A 1 115 ? 25.866 -19.613 17.068 1.00 74.25 115 ILE A CA 1
ATOM 939 C C . ILE A 1 115 ? 24.840 -20.298 16.149 1.00 74.25 115 ILE A C 1
ATOM 941 O O . ILE A 1 115 ? 23.737 -20.600 16.587 1.00 74.25 115 ILE A O 1
ATOM 945 N N . SER A 1 116 ? 25.203 -20.634 14.906 1.00 75.38 116 SER A N 1
ATOM 946 C CA . SER A 1 116 ? 24.291 -21.322 13.978 1.00 75.38 116 SER A CA 1
ATOM 947 C C . SER A 1 116 ? 23.892 -22.715 14.487 1.00 75.38 116 SER A C 1
ATOM 949 O O . SER A 1 116 ? 22.725 -23.096 14.396 1.00 75.38 116 SER A O 1
ATOM 951 N N . ILE A 1 117 ? 24.829 -23.443 15.110 1.00 82.56 117 ILE A N 1
ATOM 952 C CA . ILE A 1 117 ? 24.544 -24.750 15.719 1.00 82.56 117 ILE A CA 1
ATOM 953 C C . ILE A 1 117 ? 23.741 -24.570 17.017 1.00 82.56 117 ILE A C 1
ATOM 955 O O . ILE A 1 117 ? 22.807 -25.331 17.246 1.00 82.56 117 ILE A O 1
ATOM 959 N N . GLN A 1 118 ? 24.041 -23.559 17.848 1.00 80.62 118 GLN A N 1
ATOM 960 C CA . GLN A 1 118 ? 23.227 -23.252 19.039 1.00 80.62 118 GLN A CA 1
ATOM 961 C C . GLN A 1 118 ? 21.764 -22.968 18.669 1.00 80.62 118 GLN A C 1
ATOM 963 O O . GLN A 1 118 ? 20.863 -23.545 19.277 1.00 80.62 118 GLN A O 1
ATOM 968 N N . ASN A 1 119 ? 21.533 -22.153 17.637 1.00 78.25 119 ASN A N 1
ATOM 969 C CA . ASN A 1 119 ? 20.193 -21.836 17.150 1.00 78.25 119 ASN A CA 1
ATOM 970 C C . ASN A 1 119 ? 19.485 -23.100 16.640 1.00 78.25 119 ASN A C 1
ATOM 972 O O . ASN A 1 119 ? 18.368 -23.376 17.064 1.00 78.25 119 ASN A O 1
ATOM 976 N N . ALA A 1 120 ? 20.150 -23.931 15.826 1.00 84.94 120 ALA A N 1
ATOM 977 C CA . ALA A 1 120 ? 19.585 -25.204 15.364 1.00 84.94 120 ALA A CA 1
ATOM 978 C C . ALA A 1 120 ? 19.213 -26.149 16.528 1.00 84.94 120 ALA A C 1
ATOM 980 O O . ALA A 1 120 ? 18.181 -26.824 16.470 1.00 84.94 120 ALA A O 1
ATOM 981 N N . ILE A 1 121 ? 20.009 -26.177 17.607 1.00 87.62 121 ILE A N 1
ATOM 982 C CA . ILE A 1 121 ? 19.689 -26.922 18.836 1.00 87.62 121 ILE A CA 1
ATOM 983 C C . ILE A 1 121 ? 18.433 -26.342 19.505 1.00 87.62 121 ILE A C 1
ATOM 985 O O . ILE A 1 121 ? 17.523 -27.114 19.801 1.00 87.62 121 ILE A O 1
ATOM 989 N N . SER A 1 122 ? 18.349 -25.019 19.700 1.00 86.56 122 SER A N 1
ATOM 990 C CA . SER A 1 122 ? 17.172 -24.351 20.291 1.00 86.56 122 SER A CA 1
ATOM 991 C C . SER A 1 122 ? 15.901 -24.686 19.515 1.00 86.56 122 SER A C 1
ATOM 993 O O . SER A 1 122 ? 14.984 -25.314 20.047 1.00 86.56 122 SER A O 1
ATOM 995 N N . THR A 1 123 ? 15.928 -24.422 18.208 1.00 87.75 123 THR A N 1
ATOM 996 C CA . THR A 1 123 ? 14.846 -24.704 17.267 1.00 87.75 123 THR A CA 1
ATOM 997 C C . THR A 1 123 ? 14.402 -26.167 17.326 1.00 87.75 123 THR A C 1
ATOM 999 O O . THR A 1 123 ? 13.203 -26.446 17.389 1.00 87.75 123 THR A O 1
ATOM 1002 N N . THR A 1 124 ? 15.342 -27.117 17.363 1.00 93.44 124 THR A N 1
ATOM 1003 C CA . THR A 1 124 ? 15.022 -28.552 17.455 1.00 93.44 124 THR A CA 1
ATOM 1004 C C . THR A 1 124 ? 14.299 -28.891 18.760 1.00 93.44 124 THR A C 1
ATOM 1006 O O . THR A 1 124 ? 13.311 -29.630 18.739 1.00 93.44 124 THR A O 1
ATOM 1009 N N . LEU A 1 125 ? 14.768 -28.363 19.894 1.00 93.50 125 LEU A N 1
ATOM 1010 C CA . LEU A 1 125 ? 14.202 -28.656 21.214 1.00 93.50 125 LEU A CA 1
ATOM 1011 C C . LEU A 1 125 ? 12.823 -28.018 21.401 1.00 93.50 125 LEU A C 1
ATOM 1013 O O . LEU A 1 125 ? 11.918 -28.666 21.925 1.00 93.50 125 LEU A O 1
ATOM 1017 N N . GLU A 1 126 ? 12.637 -26.787 20.932 1.00 93.00 126 GLU A N 1
ATOM 1018 C CA . GLU A 1 126 ? 11.371 -26.054 21.015 1.00 93.00 126 GLU A CA 1
ATOM 1019 C C . GLU A 1 126 ? 10.268 -26.723 20.188 1.00 93.00 126 GLU A C 1
ATOM 1021 O O . GLU A 1 126 ? 9.208 -27.051 20.727 1.00 93.00 126 GLU A O 1
ATOM 1026 N N . ASN A 1 127 ? 10.543 -27.005 18.908 1.00 94.31 127 ASN A N 1
ATOM 1027 C CA . ASN A 1 127 ? 9.584 -27.647 18.007 1.00 94.31 127 ASN A CA 1
ATOM 1028 C C . ASN A 1 127 ? 9.270 -29.086 18.454 1.00 94.31 127 ASN A C 1
ATOM 1030 O O . ASN A 1 127 ? 8.114 -29.506 18.416 1.00 94.31 127 ASN A O 1
ATOM 1034 N N . THR A 1 128 ? 10.261 -29.834 18.959 1.00 96.25 128 THR A N 1
ATOM 1035 C CA . THR A 1 128 ? 10.020 -31.191 19.487 1.00 96.25 128 THR A CA 1
ATOM 1036 C C . THR A 1 128 ? 9.183 -31.168 20.767 1.00 96.25 128 THR A C 1
ATOM 1038 O O . THR A 1 128 ? 8.300 -32.011 20.937 1.00 96.25 128 THR A O 1
ATOM 1041 N N . ALA A 1 129 ? 9.407 -30.196 21.658 1.00 95.19 129 ALA A N 1
ATOM 1042 C CA . ALA A 1 129 ? 8.604 -30.034 22.866 1.00 95.19 129 ALA A CA 1
ATOM 1043 C C . ALA A 1 129 ? 7.148 -29.659 22.543 1.00 95.19 129 ALA A C 1
ATOM 1045 O O . ALA A 1 129 ? 6.233 -30.258 23.108 1.00 95.19 129 ALA A O 1
ATOM 1046 N N . PHE A 1 130 ? 6.925 -28.737 21.600 1.00 96.06 130 PHE A N 1
ATOM 1047 C CA . PHE A 1 130 ? 5.577 -28.326 21.199 1.00 96.06 130 PHE A CA 1
ATOM 1048 C C . PHE A 1 130 ? 4.813 -29.425 20.446 1.00 96.06 130 PHE A C 1
ATOM 1050 O O . PHE A 1 130 ? 3.649 -29.688 20.756 1.00 96.06 130 PHE A O 1
ATOM 1057 N N . PHE A 1 131 ? 5.476 -30.154 19.540 1.00 96.38 131 PHE A N 1
ATOM 1058 C CA . PHE A 1 131 ? 4.900 -31.355 18.926 1.00 96.38 131 PHE A CA 1
ATOM 1059 C C . PHE A 1 131 ? 4.529 -32.411 19.983 1.00 96.38 131 PHE A C 1
ATOM 1061 O O . PHE A 1 131 ? 3.473 -33.038 19.890 1.00 96.38 131 PHE A O 1
ATOM 1068 N N . GLY A 1 132 ? 5.353 -32.560 21.027 1.00 95.69 132 GLY A N 1
ATOM 1069 C CA . GLY A 1 132 ? 5.061 -33.402 22.187 1.00 95.69 132 GLY A CA 1
ATOM 1070 C C . GLY A 1 132 ? 3.778 -33.003 22.927 1.00 95.69 132 GLY A C 1
ATOM 1071 O O . GLY A 1 132 ? 2.972 -33.879 23.240 1.00 95.69 132 GLY A O 1
ATOM 1072 N N . ASP A 1 133 ? 3.540 -31.708 23.164 1.00 95.25 133 ASP A N 1
ATOM 1073 C CA . ASP A 1 133 ? 2.283 -31.243 23.774 1.00 95.25 133 ASP A CA 1
ATOM 1074 C C . ASP A 1 133 ? 1.070 -31.516 22.864 1.00 95.25 133 ASP A C 1
ATOM 1076 O O . ASP A 1 133 ? 0.035 -31.994 23.335 1.00 95.25 133 ASP A O 1
ATOM 1080 N N . ILE A 1 134 ? 1.194 -31.243 21.557 1.00 95.50 134 ILE A N 1
ATOM 1081 C CA . ILE A 1 134 ? 0.120 -31.456 20.571 1.00 95.50 134 ILE A CA 1
ATOM 1082 C C . ILE A 1 134 ? -0.259 -32.940 20.504 1.00 95.50 134 ILE A C 1
ATOM 1084 O O . ILE A 1 134 ? -1.442 -33.278 20.554 1.00 95.50 134 ILE A O 1
ATOM 1088 N N . LEU A 1 135 ? 0.728 -33.836 20.456 1.00 95.69 135 LEU A N 1
ATOM 1089 C CA . LEU A 1 135 ? 0.517 -35.281 20.522 1.00 95.69 135 LEU A CA 1
ATOM 1090 C C . LEU A 1 135 ? -0.226 -35.698 21.796 1.00 95.69 135 LEU A C 1
ATOM 1092 O O . LEU A 1 135 ? -1.176 -36.473 21.716 1.00 95.69 135 LEU A O 1
ATOM 1096 N N . LEU A 1 136 ? 0.199 -35.206 22.961 1.00 95.12 136 LEU A N 1
ATOM 1097 C CA . LEU A 1 136 ? -0.379 -35.619 24.240 1.00 95.12 136 LEU A CA 1
ATOM 1098 C C . LEU A 1 136 ? -1.824 -35.135 24.415 1.00 95.12 136 LEU A C 1
ATOM 1100 O O . LEU A 1 136 ? -2.647 -35.873 24.954 1.00 95.12 136 LEU A O 1
ATOM 1104 N N . HIS A 1 137 ? -2.158 -33.943 23.921 1.00 93.81 137 HIS A N 1
ATOM 1105 C CA . HIS A 1 137 ? -3.518 -33.406 24.001 1.00 93.81 137 HIS A CA 1
ATOM 1106 C C . HIS A 1 137 ? -4.452 -33.872 22.873 1.00 93.81 137 HIS A C 1
ATOM 1108 O O . HIS A 1 137 ? -5.660 -33.975 23.097 1.00 93.81 137 HIS A O 1
ATOM 1114 N N . PHE A 1 138 ? -3.920 -34.197 21.690 1.00 93.62 138 PHE A N 1
ATOM 1115 C CA . PHE A 1 138 ? -4.701 -34.582 20.506 1.00 93.62 138 PHE A CA 1
ATOM 1116 C C . PHE A 1 138 ? -4.249 -35.922 19.876 1.00 93.62 138 PHE A C 1
ATOM 1118 O O . PHE A 1 138 ? -4.098 -36.004 18.648 1.00 93.62 138 PHE A O 1
ATOM 1125 N N . PRO A 1 139 ? -4.072 -37.010 20.658 1.00 90.31 139 PRO A N 1
ATOM 1126 C CA . PRO A 1 139 ? -3.412 -38.232 20.187 1.00 90.31 139 PRO A CA 1
ATOM 1127 C C . PRO A 1 139 ? -4.134 -38.890 19.004 1.00 90.31 139 PRO A C 1
ATOM 1129 O O . PRO A 1 139 ? -3.491 -39.355 18.066 1.00 90.31 139 PRO A O 1
ATOM 1132 N N . HIS A 1 140 ? -5.472 -38.868 18.974 1.00 86.69 140 HIS A N 1
ATOM 1133 C CA . HIS A 1 140 ? -6.254 -39.417 17.858 1.00 86.69 140 HIS A CA 1
ATOM 1134 C C . HIS A 1 140 ? -6.004 -38.701 16.522 1.00 86.69 140 HIS A C 1
ATOM 1136 O O . HIS A 1 140 ? -6.017 -39.346 15.472 1.00 86.69 140 HIS A O 1
ATOM 1142 N N . ILE A 1 141 ? -5.774 -37.384 16.548 1.00 88.50 141 ILE A N 1
ATOM 1143 C CA . ILE A 1 141 ? -5.492 -36.589 15.347 1.00 88.50 141 ILE A CA 1
ATOM 1144 C C . ILE A 1 141 ? -4.059 -36.860 14.888 1.00 88.50 141 ILE A C 1
ATOM 1146 O O . ILE A 1 141 ? -3.851 -37.226 13.732 1.00 88.50 141 ILE A O 1
ATOM 1150 N N . VAL A 1 142 ? -3.082 -36.790 15.797 1.00 92.56 142 VAL A N 1
ATOM 1151 C CA . VAL A 1 142 ? -1.668 -37.015 15.454 1.00 92.56 142 VAL A CA 1
ATOM 1152 C C . VAL A 1 142 ? -1.425 -38.450 14.975 1.00 92.56 142 VAL A C 1
ATOM 1154 O O . VAL A 1 142 ? -0.802 -38.642 13.935 1.00 92.56 142 VAL A O 1
ATOM 1157 N N . HIS A 1 143 ? -2.000 -39.474 15.616 1.00 90.94 143 HIS A N 1
ATOM 1158 C CA . HIS A 1 143 ? -1.909 -40.852 15.112 1.00 90.94 143 HIS A CA 1
ATOM 1159 C C . HIS A 1 143 ? -2.575 -41.047 13.740 1.00 90.94 143 HIS A C 1
ATOM 1161 O O . HIS A 1 143 ? -2.136 -41.906 12.974 1.00 90.94 143 HIS A O 1
ATOM 1167 N N . ARG A 1 144 ? -3.619 -40.278 13.401 1.00 86.19 144 ARG A N 1
ATOM 1168 C CA . ARG A 1 144 ? -4.232 -40.309 12.063 1.00 86.19 144 ARG A CA 1
ATOM 1169 C C . ARG A 1 144 ? -3.312 -39.675 11.016 1.00 86.19 144 ARG A C 1
ATOM 1171 O O . ARG A 1 144 ? -3.141 -40.268 9.955 1.00 86.19 144 ARG A O 1
ATOM 1178 N N . ILE A 1 145 ? -2.665 -38.556 11.344 1.00 90.12 145 ILE A N 1
ATOM 1179 C CA . ILE A 1 145 ? -1.672 -37.892 10.483 1.00 90.12 145 ILE A CA 1
ATOM 1180 C C . ILE A 1 145 ? -0.440 -38.785 10.268 1.00 90.12 145 ILE A C 1
ATOM 1182 O O . ILE A 1 145 ? 0.003 -38.963 9.141 1.00 90.12 145 ILE A O 1
ATOM 1186 N N . LEU A 1 146 ? 0.094 -39.425 11.311 1.00 90.31 146 LEU A N 1
ATOM 1187 C CA . LEU A 1 146 ? 1.286 -40.282 11.186 1.00 90.31 146 LEU A CA 1
ATOM 1188 C C . LEU A 1 146 ? 1.036 -41.584 10.403 1.00 90.31 146 LEU A C 1
ATOM 1190 O O . LEU A 1 146 ? 1.979 -42.160 9.857 1.00 90.31 146 LEU A O 1
ATOM 1194 N N . LYS A 1 147 ? -0.223 -42.034 10.292 1.00 87.38 147 LYS A N 1
ATOM 1195 C CA . LYS A 1 147 ? -0.602 -43.130 9.382 1.00 87.38 147 LYS A CA 1
ATOM 1196 C C . LYS A 1 147 ? -0.481 -42.730 7.910 1.00 87.38 147 LYS A C 1
ATOM 1198 O O . LYS A 1 147 ? -0.104 -43.578 7.104 1.00 87.38 147 LYS A O 1
ATOM 1203 N N . THR A 1 148 ? -0.787 -41.477 7.560 1.00 84.75 148 THR A N 1
ATOM 1204 C CA . THR A 1 148 ? -0.643 -40.964 6.187 1.00 84.75 148 THR A CA 1
ATOM 1205 C C . THR A 1 148 ? 0.781 -40.477 5.903 1.00 84.75 148 THR A C 1
ATOM 1207 O O . THR A 1 148 ? 1.320 -40.763 4.839 1.00 84.75 148 THR A O 1
ATOM 1210 N N . GLN A 1 149 ? 1.431 -39.816 6.865 1.00 87.81 149 GLN A N 1
ATOM 1211 C CA . GLN A 1 149 ? 2.769 -39.228 6.734 1.00 87.81 149 GLN A CA 1
ATOM 1212 C C . GLN A 1 149 ? 3.875 -40.134 7.296 1.00 87.81 149 GLN A C 1
ATOM 1214 O O . GLN A 1 149 ? 4.626 -39.758 8.197 1.00 87.81 149 GLN A O 1
ATOM 1219 N N . GLN A 1 150 ? 4.014 -41.347 6.748 1.00 86.38 150 GLN A N 1
ATOM 1220 C CA . GLN A 1 150 ? 4.957 -42.343 7.283 1.00 86.38 150 GLN A CA 1
ATOM 1221 C C . GLN A 1 150 ? 6.425 -41.876 7.316 1.00 86.38 150 GLN A C 1
ATOM 1223 O O . GLN A 1 150 ? 7.187 -42.336 8.170 1.00 86.38 150 GLN A O 1
ATOM 1228 N N . LYS A 1 151 ? 6.814 -40.948 6.427 1.00 88.06 151 LYS A N 1
ATOM 1229 C CA . LYS A 1 151 ? 8.165 -40.363 6.369 1.00 88.06 151 LYS A CA 1
ATOM 1230 C C . LYS A 1 151 ? 8.548 -39.618 7.653 1.00 88.06 151 LYS A C 1
ATOM 1232 O O . LYS A 1 151 ? 9.708 -39.665 8.042 1.00 88.06 151 LYS A O 1
ATOM 1237 N N . TRP A 1 152 ? 7.592 -38.988 8.341 1.00 92.88 152 TRP A N 1
ATOM 1238 C CA . TRP A 1 152 ? 7.872 -38.185 9.539 1.00 92.88 152 TRP A CA 1
ATOM 1239 C C . TRP A 1 152 ? 8.353 -39.022 10.730 1.00 92.88 152 TRP A C 1
ATOM 1241 O O . TRP A 1 152 ? 9.051 -38.505 11.598 1.00 92.88 152 TRP A O 1
ATOM 1251 N N . ASN A 1 153 ? 8.037 -40.322 10.771 1.00 91.25 153 ASN A N 1
ATOM 1252 C CA . ASN A 1 153 ? 8.398 -41.194 11.893 1.00 91.25 153 ASN A CA 1
ATOM 1253 C C . ASN A 1 153 ? 9.918 -41.254 12.138 1.00 91.25 153 ASN A C 1
ATOM 1255 O O . ASN A 1 153 ? 10.347 -41.332 13.286 1.00 91.25 153 ASN A O 1
ATOM 1259 N N . SER A 1 154 ? 10.750 -41.189 11.092 1.00 92.38 154 SER A N 1
ATOM 1260 C CA . SER A 1 154 ? 12.214 -41.189 11.248 1.00 92.38 154 SER A CA 1
ATOM 1261 C C . SER A 1 154 ? 12.730 -39.887 11.873 1.00 92.38 154 SER A C 1
ATOM 1263 O O . SER A 1 154 ? 13.621 -39.928 12.724 1.00 92.38 154 SER A O 1
ATOM 1265 N N . ILE A 1 155 ? 12.143 -38.748 11.493 1.00 94.94 155 ILE A N 1
ATOM 1266 C CA . ILE A 1 155 ? 12.493 -37.408 11.979 1.00 94.94 155 ILE A CA 1
ATOM 1267 C C . ILE A 1 155 ? 12.036 -37.242 13.433 1.00 94.94 155 ILE A C 1
ATOM 1269 O O . ILE A 1 155 ? 12.829 -36.835 14.277 1.00 94.94 155 ILE A O 1
ATOM 1273 N N . ILE A 1 156 ? 10.805 -37.655 13.754 1.00 94.69 156 ILE A N 1
ATOM 1274 C CA . ILE A 1 156 ? 10.244 -37.613 15.115 1.00 94.69 156 ILE A CA 1
ATOM 1275 C C . ILE A 1 156 ? 11.028 -38.525 16.069 1.00 94.69 156 ILE A C 1
ATOM 1277 O O . ILE A 1 156 ? 11.374 -38.117 17.177 1.00 94.69 156 ILE A O 1
ATOM 1281 N N . ASN A 1 157 ? 11.361 -39.750 15.647 1.00 94.38 157 ASN A N 1
ATOM 1282 C CA . ASN A 1 157 ? 12.159 -40.663 16.470 1.00 94.38 157 ASN A CA 1
ATOM 1283 C C . ASN A 1 157 ? 13.568 -40.109 16.726 1.00 94.38 157 ASN A C 1
ATOM 1285 O O . ASN A 1 157 ? 14.095 -40.248 17.832 1.00 94.38 157 ASN A O 1
ATOM 1289 N N . TRP A 1 158 ? 14.171 -39.467 15.720 1.00 95.25 158 TRP A N 1
ATOM 1290 C CA . TRP A 1 158 ? 15.449 -38.777 15.869 1.00 95.25 158 TRP A CA 1
ATOM 1291 C C . TRP A 1 158 ? 15.337 -37.602 16.849 1.00 95.25 158 TRP A C 1
ATOM 1293 O O . TRP A 1 158 ? 16.141 -37.519 17.776 1.00 95.25 158 TRP A O 1
ATOM 1303 N N . SER A 1 159 ? 14.323 -36.743 16.709 1.00 96.38 159 SER A N 1
ATOM 1304 C CA . SER A 1 159 ? 14.211 -35.518 17.504 1.00 96.38 159 SER A CA 1
ATOM 1305 C C . SER A 1 159 ? 13.845 -35.791 18.964 1.00 96.38 159 SER A C 1
ATOM 1307 O O . SER A 1 159 ? 14.429 -35.183 19.862 1.00 96.38 159 SER A O 1
ATOM 1309 N N . LEU A 1 160 ? 12.974 -36.771 19.237 1.00 95.12 160 LEU A N 1
ATOM 1310 C CA . LEU A 1 160 ? 12.670 -37.228 20.598 1.00 95.12 160 LEU A CA 1
ATOM 1311 C C . LEU A 1 160 ? 13.903 -37.832 21.288 1.00 95.12 160 LEU A C 1
ATOM 1313 O O . LEU A 1 160 ? 14.152 -37.552 22.461 1.00 95.12 160 LEU A O 1
ATOM 1317 N N . ASN A 1 161 ? 14.714 -38.616 20.566 1.00 93.12 161 ASN A N 1
ATOM 1318 C CA . ASN A 1 161 ? 15.965 -39.167 21.093 1.00 93.12 161 ASN A CA 1
ATOM 1319 C C . ASN A 1 161 ? 17.009 -38.062 21.342 1.00 93.12 161 ASN A C 1
ATOM 1321 O O . ASN A 1 161 ? 17.621 -38.015 22.409 1.00 93.12 161 ASN A O 1
ATOM 1325 N N . PHE A 1 162 ? 17.160 -37.125 20.402 1.00 93.88 162 PHE A N 1
ATOM 1326 C CA . PHE A 1 162 ? 18.024 -35.953 20.547 1.00 93.88 162 PHE A CA 1
ATOM 1327 C C . PHE A 1 162 ? 17.647 -35.131 21.790 1.00 93.88 162 PHE A C 1
ATOM 1329 O O . PHE A 1 162 ? 18.484 -34.935 22.669 1.00 93.88 162 PHE A O 1
ATOM 1336 N N . THR A 1 163 ? 16.366 -34.776 21.921 1.00 93.62 163 THR A N 1
ATOM 1337 C CA . THR A 1 163 ? 15.790 -34.038 23.060 1.00 93.62 163 THR A CA 1
ATOM 1338 C C . THR A 1 163 ? 15.972 -34.779 24.389 1.00 93.62 163 THR A C 1
ATOM 1340 O O . THR A 1 163 ? 16.229 -34.168 25.426 1.00 93.62 163 THR A O 1
ATOM 1343 N N . TYR A 1 164 ? 15.887 -36.114 24.384 1.00 90.62 164 TYR A N 1
ATOM 1344 C CA . TYR A 1 164 ? 16.142 -36.923 25.576 1.00 90.62 164 TYR A CA 1
ATOM 1345 C C . TYR A 1 164 ? 17.626 -36.947 25.987 1.00 90.62 164 TYR A C 1
ATOM 1347 O O . TYR A 1 164 ? 17.927 -36.960 27.185 1.00 90.62 164 TYR A O 1
ATOM 1355 N N . ARG A 1 165 ? 18.562 -36.934 25.028 1.00 90.38 165 ARG A N 1
ATOM 1356 C CA . ARG A 1 165 ? 20.011 -36.866 25.299 1.00 90.38 165 ARG A CA 1
ATOM 1357 C C . ARG A 1 165 ? 20.416 -35.484 25.822 1.00 90.38 165 ARG A C 1
ATOM 1359 O O . ARG A 1 165 ? 21.078 -35.396 26.855 1.00 90.38 165 ARG A O 1
ATOM 1366 N N . THR A 1 166 ? 19.890 -34.413 25.226 1.00 89.75 166 THR A N 1
ATOM 1367 C CA . THR A 1 166 ? 20.136 -33.014 25.633 1.00 89.75 166 THR A CA 1
ATOM 1368 C C . THR A 1 166 ? 19.304 -32.528 26.829 1.00 89.75 166 THR A C 1
ATOM 1370 O O . THR A 1 166 ? 19.311 -31.338 27.148 1.00 89.75 166 THR A O 1
ATOM 1373 N N . LYS A 1 167 ? 18.616 -33.423 27.552 1.00 88.81 167 LYS A N 1
ATOM 1374 C CA . LYS A 1 167 ? 17.692 -33.090 28.659 1.00 88.81 167 LYS A CA 1
ATOM 1375 C C . LYS A 1 167 ? 18.259 -32.210 29.783 1.00 88.81 167 LYS A C 1
ATOM 1377 O O . LYS A 1 167 ? 17.491 -31.685 30.575 1.00 88.81 167 LYS A O 1
ATOM 1382 N N . TYR A 1 168 ? 19.577 -32.034 29.882 1.00 87.00 168 TYR A N 1
ATOM 1383 C CA . TYR A 1 168 ? 20.208 -31.118 30.843 1.00 87.00 168 TYR A CA 1
ATOM 1384 C C . TYR A 1 168 ? 19.938 -29.625 30.543 1.00 87.00 168 TYR A C 1
ATOM 1386 O O . TYR A 1 168 ? 20.160 -28.776 31.412 1.00 87.00 168 TYR A O 1
ATOM 1394 N N . LEU A 1 169 ? 19.451 -29.313 29.334 1.00 86.81 169 LEU A N 1
ATOM 1395 C CA . LEU A 1 169 ? 18.993 -27.988 28.905 1.00 86.81 169 LEU A CA 1
ATOM 1396 C C . LEU A 1 169 ? 17.505 -27.724 29.199 1.00 86.81 169 LEU A C 1
ATOM 1398 O O . LEU A 1 169 ? 17.054 -26.598 29.025 1.00 86.81 169 LEU A O 1
ATOM 1402 N N . LEU A 1 170 ? 16.749 -28.742 29.624 1.00 90.06 170 LEU A N 1
ATOM 1403 C CA . LEU A 1 170 ? 15.288 -28.712 29.711 1.00 90.06 170 LEU A CA 1
ATOM 1404 C C . LEU A 1 170 ? 14.805 -28.698 31.166 1.00 90.06 170 LEU A C 1
ATOM 1406 O O . LEU A 1 170 ? 15.467 -29.218 32.067 1.00 90.06 170 LEU A O 1
ATOM 1410 N N . ASP A 1 171 ? 13.617 -28.145 31.387 1.00 89.00 171 ASP A N 1
ATOM 1411 C CA . ASP A 1 171 ? 12.919 -28.217 32.667 1.00 89.00 171 ASP A CA 1
ATOM 1412 C C . ASP A 1 171 ? 12.284 -29.607 32.905 1.00 89.00 171 ASP A C 1
ATOM 1414 O O . ASP A 1 171 ? 12.078 -30.406 31.985 1.00 89.00 171 ASP A O 1
ATOM 1418 N N . LEU A 1 172 ? 11.951 -29.908 34.165 1.00 90.31 172 LEU A N 1
ATOM 1419 C CA . LEU A 1 172 ? 11.424 -31.217 34.563 1.00 90.31 172 LEU A CA 1
ATOM 1420 C C . LEU A 1 172 ? 10.040 -31.533 33.962 1.00 90.31 172 LEU A C 1
ATOM 1422 O O . LEU A 1 172 ? 9.739 -32.706 33.717 1.00 90.31 172 LEU A O 1
ATOM 1426 N N . GLU A 1 173 ? 9.204 -30.523 33.708 1.00 90.81 173 GLU A N 1
ATOM 1427 C CA . GLU A 1 173 ? 7.876 -30.709 33.117 1.00 90.81 173 GLU A CA 1
ATOM 1428 C C . GLU A 1 173 ? 8.007 -31.098 31.639 1.00 90.81 173 GLU A C 1
ATOM 1430 O O . GLU A 1 173 ? 7.445 -32.110 31.212 1.00 90.81 173 GLU A O 1
ATOM 1435 N N . THR A 1 174 ? 8.831 -30.372 30.879 1.00 92.81 174 THR A N 1
ATOM 1436 C CA . THR A 1 174 ? 9.131 -30.680 29.477 1.00 92.81 174 THR A CA 1
ATOM 1437 C C . THR A 1 174 ? 9.773 -32.063 29.336 1.00 92.81 174 THR A C 1
ATOM 1439 O O . THR A 1 174 ? 9.331 -32.849 28.499 1.00 92.81 174 THR A O 1
ATOM 1442 N N . ILE A 1 175 ? 10.732 -32.438 30.194 1.00 92.69 175 ILE A N 1
ATOM 1443 C CA . ILE A 1 175 ? 11.314 -33.798 30.196 1.00 92.69 175 ILE A CA 1
ATOM 1444 C C . ILE A 1 175 ? 10.234 -34.867 30.433 1.00 92.69 175 ILE A C 1
ATOM 1446 O O . ILE A 1 175 ? 10.227 -35.909 29.769 1.00 92.69 175 ILE A O 1
ATOM 1450 N N . THR A 1 176 ? 9.304 -34.614 31.358 1.00 91.88 176 THR A N 1
ATOM 1451 C CA . THR A 1 176 ? 8.205 -35.539 31.672 1.00 91.88 176 THR A CA 1
ATOM 1452 C C . THR A 1 176 ? 7.256 -35.696 30.483 1.00 91.88 176 THR A C 1
ATOM 1454 O O . THR A 1 176 ? 6.922 -36.822 30.109 1.00 91.88 176 THR A O 1
ATOM 1457 N N . LYS A 1 177 ? 6.884 -34.592 29.829 1.00 92.88 177 LYS A N 1
ATOM 1458 C CA . LYS A 1 177 ? 6.046 -34.590 28.621 1.00 92.88 177 LYS A CA 1
ATOM 1459 C C . LYS A 1 177 ? 6.725 -35.300 27.447 1.00 92.88 177 LYS A C 1
ATOM 1461 O O . LYS A 1 177 ? 6.115 -36.183 26.853 1.00 92.88 177 LYS A O 1
ATOM 1466 N N . ILE A 1 178 ? 8.009 -35.048 27.181 1.00 94.62 178 ILE A N 1
ATOM 1467 C CA . ILE A 1 178 ? 8.787 -35.777 26.159 1.00 94.62 178 ILE A CA 1
ATOM 1468 C C . ILE A 1 178 ? 8.828 -37.290 26.448 1.00 94.62 178 ILE A C 1
ATOM 1470 O O . ILE A 1 178 ? 8.689 -38.104 25.531 1.00 94.62 178 ILE A O 1
ATOM 1474 N N . HIS A 1 179 ? 8.952 -37.700 27.715 1.00 92.31 179 HIS A N 1
ATOM 1475 C CA . HIS A 1 179 ? 8.911 -39.115 28.105 1.00 92.31 179 HIS A CA 1
ATOM 1476 C C . HIS A 1 179 ? 7.520 -39.757 27.923 1.00 92.31 179 HIS A C 1
ATOM 1478 O O . HIS A 1 179 ? 7.425 -40.941 27.583 1.00 92.31 179 HIS A O 1
ATOM 1484 N N . LEU A 1 180 ? 6.437 -39.002 28.127 1.00 93.12 180 LEU A N 1
ATOM 1485 C CA . LEU A 1 180 ? 5.071 -39.458 27.852 1.00 93.12 180 LEU A CA 1
ATOM 1486 C C . LEU A 1 180 ? 4.799 -39.542 26.343 1.00 93.12 180 LEU A C 1
ATOM 1488 O O . LEU A 1 180 ? 4.275 -40.559 25.894 1.00 93.12 180 LEU A O 1
ATOM 1492 N N . ALA A 1 181 ? 5.224 -38.544 25.564 1.00 94.38 181 ALA A N 1
ATOM 1493 C CA . ALA A 1 181 ? 5.136 -38.509 24.102 1.00 94.38 181 ALA A CA 1
ATOM 1494 C C . ALA A 1 181 ? 5.895 -39.678 23.447 1.00 94.38 181 ALA A C 1
ATOM 1496 O O . ALA A 1 181 ? 5.373 -40.365 22.570 1.00 94.38 181 ALA A O 1
ATOM 1497 N N . SER A 1 182 ? 7.102 -39.973 23.940 1.00 94.25 182 SER A N 1
ATOM 1498 C CA . SER A 1 182 ? 7.922 -41.097 23.465 1.00 94.25 182 SER A CA 1
ATOM 1499 C C . SER A 1 182 ? 7.276 -42.464 23.733 1.00 94.25 182 SER A C 1
ATOM 1501 O O . SER A 1 182 ? 7.491 -43.406 22.969 1.00 94.25 182 SER A O 1
ATOM 1503 N N . GLN A 1 183 ? 6.482 -42.593 24.803 1.00 91.75 183 GLN A N 1
ATOM 1504 C CA . GLN A 1 183 ? 5.672 -43.790 25.064 1.00 91.75 183 GLN A CA 1
ATOM 1505 C C . GLN A 1 183 ? 4.422 -43.832 24.177 1.00 91.75 183 GLN A C 1
ATOM 1507 O O . GLN A 1 183 ? 4.097 -44.894 23.646 1.00 91.75 183 GLN A O 1
ATOM 1512 N N . GLU A 1 184 ? 3.749 -42.698 23.963 1.00 91.94 184 GLU A N 1
ATOM 1513 C CA . GLU A 1 184 ? 2.559 -42.631 23.105 1.00 91.94 184 GLU A CA 1
ATOM 1514 C C . GLU A 1 184 ? 2.895 -43.038 21.657 1.00 91.94 184 GLU A C 1
ATOM 1516 O O . GLU A 1 184 ? 2.207 -43.866 21.064 1.00 91.94 184 GLU A O 1
ATOM 1521 N N . LEU A 1 185 ? 4.030 -42.596 21.113 1.00 92.19 185 LEU A N 1
ATOM 1522 C CA . LEU A 1 185 ? 4.491 -43.024 19.783 1.00 92.19 185 LEU A CA 1
ATOM 1523 C C . LEU A 1 185 ? 5.205 -44.388 19.747 1.00 92.19 185 LEU A C 1
ATOM 1525 O O . LEU A 1 185 ? 5.609 -44.828 18.675 1.00 92.19 185 LEU A O 1
ATOM 1529 N N . ASN A 1 186 ? 5.343 -45.087 20.880 1.00 88.81 186 ASN A N 1
ATOM 1530 C CA . ASN A 1 186 ? 6.101 -46.344 21.011 1.00 88.81 186 ASN A CA 1
ATOM 1531 C C . ASN A 1 186 ? 7.593 -46.250 20.612 1.00 88.81 186 ASN A C 1
ATOM 1533 O O . ASN A 1 186 ? 8.213 -47.265 20.298 1.00 88.81 186 ASN A O 1
ATOM 1537 N N . VAL A 1 187 ? 8.196 -45.057 20.681 1.00 88.62 187 VAL A N 1
ATOM 1538 C CA . VAL A 1 187 ? 9.655 -44.858 20.520 1.00 88.62 187 VAL A CA 1
ATOM 1539 C C . VAL A 1 187 ? 10.417 -45.521 21.669 1.00 88.62 187 VAL A C 1
ATOM 1541 O O . VAL A 1 187 ? 11.516 -46.042 21.491 1.00 88.62 187 VAL A O 1
ATOM 1544 N N . ILE A 1 188 ? 9.805 -45.540 22.856 1.00 87.81 188 ILE A N 1
ATOM 1545 C CA . ILE A 1 188 ? 10.257 -46.310 24.015 1.00 87.81 188 ILE A CA 1
ATOM 1546 C C . ILE A 1 188 ? 9.136 -47.225 24.513 1.00 87.81 188 ILE A C 1
ATOM 1548 O O . ILE A 1 188 ? 7.950 -46.950 24.323 1.00 87.81 188 ILE A O 1
ATOM 1552 N N . LYS A 1 189 ? 9.510 -48.317 25.190 1.00 86.31 189 LYS A N 1
ATOM 1553 C CA . LYS A 1 189 ? 8.556 -49.289 25.737 1.00 86.31 189 LYS A CA 1
ATOM 1554 C C . LYS A 1 189 ? 7.588 -48.608 26.715 1.00 86.31 189 LYS A C 1
ATOM 1556 O O . LYS A 1 189 ? 8.012 -48.131 27.768 1.00 86.31 189 LYS A O 1
ATOM 1561 N N . ARG A 1 190 ? 6.290 -48.619 26.386 1.00 86.19 190 ARG A N 1
ATOM 1562 C CA . ARG A 1 190 ? 5.205 -48.190 27.284 1.00 86.19 190 ARG A CA 1
ATOM 1563 C C . ARG A 1 190 ? 5.292 -48.945 28.615 1.00 86.19 190 ARG A C 1
ATOM 1565 O O . ARG A 1 190 ? 5.436 -50.171 28.627 1.00 86.19 190 ARG A O 1
ATOM 1572 N N . LYS A 1 191 ? 5.195 -48.225 29.736 1.00 84.19 191 LYS A N 1
ATOM 1573 C CA . LYS A 1 191 ? 5.054 -48.847 31.063 1.00 84.19 191 LYS A CA 1
ATOM 1574 C C . LYS A 1 191 ? 3.742 -49.636 31.137 1.00 84.19 191 LYS A C 1
ATOM 1576 O O . LYS A 1 191 ? 2.754 -49.287 30.492 1.00 84.19 191 LYS A O 1
ATOM 1581 N N . GLN A 1 192 ? 3.727 -50.707 31.927 1.00 79.31 192 GLN A N 1
ATOM 1582 C CA . GLN A 1 192 ? 2.512 -51.485 32.169 1.00 79.31 192 GLN A CA 1
ATOM 1583 C C . GLN A 1 192 ? 1.470 -50.589 32.856 1.00 79.31 192 GLN A C 1
ATOM 1585 O O . GLN A 1 192 ? 1.779 -49.969 33.870 1.00 79.31 192 GLN A O 1
ATOM 1590 N N . GLY A 1 193 ? 0.272 -50.480 32.275 1.00 75.19 193 GLY A N 1
ATOM 1591 C CA . GLY A 1 193 ? -0.748 -49.527 32.730 1.00 75.19 193 GLY A CA 1
ATOM 1592 C C . GLY A 1 193 ? -0.520 -48.071 32.294 1.00 75.19 193 GLY A C 1
ATOM 1593 O O . GLY A 1 193 ? -1.044 -47.170 32.938 1.00 75.19 193 GLY A O 1
ATOM 1594 N N . TYR A 1 194 ? 0.265 -47.815 31.236 1.00 81.94 194 TYR A N 1
ATOM 1595 C CA . TYR A 1 194 ? 0.412 -46.470 30.664 1.00 81.94 194 TYR A CA 1
ATOM 1596 C C . TYR A 1 194 ? -0.951 -45.855 30.301 1.00 81.94 194 TYR A C 1
ATOM 1598 O O . TYR A 1 194 ? -1.726 -46.443 29.547 1.00 81.94 194 TYR A O 1
ATOM 1606 N N . PHE A 1 195 ? -1.180 -44.639 30.791 1.00 82.81 195 PHE A N 1
ATOM 1607 C CA . PHE A 1 195 ? -2.304 -43.773 30.459 1.00 82.81 195 PHE A CA 1
ATOM 1608 C C . PHE A 1 195 ? -1.757 -42.378 30.135 1.00 82.81 195 PHE A C 1
ATOM 1610 O O . PHE A 1 195 ? -0.821 -41.916 30.793 1.00 82.81 195 PHE A O 1
ATOM 1617 N N . ASN A 1 196 ? -2.328 -41.716 29.130 1.00 86.88 196 ASN A N 1
ATOM 1618 C CA . ASN A 1 196 ? -1.971 -40.353 28.753 1.00 86.88 196 ASN A CA 1
ATOM 1619 C C . ASN A 1 196 ? -2.826 -39.362 29.575 1.00 86.88 196 ASN A C 1
ATOM 1621 O O . ASN A 1 196 ? -4.018 -39.228 29.308 1.00 86.88 196 ASN A O 1
ATOM 1625 N N . PRO A 1 197 ? -2.259 -38.644 30.566 1.00 86.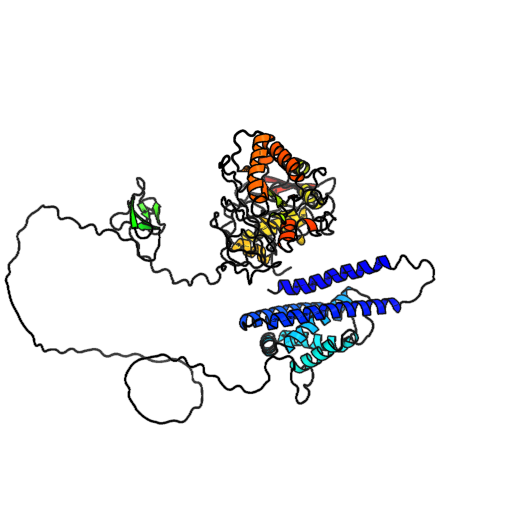12 197 PRO A N 1
ATOM 1626 C CA . PRO A 1 197 ? -3.038 -37.794 31.473 1.00 86.12 197 PRO A CA 1
ATOM 1627 C C . PRO A 1 197 ? -3.570 -36.508 30.819 1.00 86.12 197 PRO A C 1
ATOM 1629 O O . PRO A 1 197 ? -4.316 -35.767 31.454 1.00 86.12 197 PRO A O 1
ATOM 1632 N N . TYR A 1 198 ? -3.179 -36.224 29.574 1.00 86.69 198 TYR A N 1
ATOM 1633 C CA . TYR A 1 198 ? -3.510 -34.997 28.851 1.00 86.69 198 TYR A CA 1
ATOM 1634 C C . TYR A 1 198 ? -4.617 -35.183 27.801 1.00 86.69 198 TYR A C 1
ATOM 1636 O O . TYR A 1 198 ? -5.122 -34.190 27.265 1.00 86.69 198 TYR A O 1
ATOM 1644 N N . SER A 1 199 ? -5.020 -36.429 27.521 1.00 78.69 199 SER A N 1
ATOM 1645 C CA . SER A 1 199 ? -6.097 -36.738 26.580 1.00 78.69 199 SER A CA 1
ATOM 1646 C C . SER A 1 199 ? -7.474 -36.482 27.200 1.00 78.69 199 SER A C 1
ATOM 1648 O O . SER A 1 199 ? -7.785 -37.010 28.267 1.00 78.69 199 SER A O 1
ATOM 1650 N N . ARG A 1 200 ? -8.338 -35.730 26.503 1.00 60.41 200 ARG A N 1
ATOM 1651 C CA . ARG A 1 200 ? -9.704 -35.390 26.962 1.00 60.41 200 ARG A CA 1
ATOM 1652 C C . ARG A 1 200 ? -10.690 -36.564 27.041 1.00 60.41 200 ARG A C 1
ATOM 1654 O O . ARG A 1 200 ? -11.788 -36.381 27.556 1.00 60.41 200 ARG A O 1
ATOM 1661 N N . PHE A 1 201 ? -10.314 -37.743 26.555 1.00 48.88 201 PHE A N 1
ATOM 1662 C CA . PHE A 1 201 ? -11.130 -38.950 26.620 1.00 48.88 201 PHE A CA 1
ATOM 1663 C C . PHE A 1 201 ? -10.479 -39.956 27.575 1.00 48.88 201 PHE A C 1
ATOM 1665 O O . PHE A 1 201 ? -9.453 -40.543 27.222 1.00 48.88 201 PHE A O 1
ATOM 1672 N N . PRO A 1 202 ? -11.056 -40.199 28.766 1.00 34.31 202 PRO A N 1
ATOM 1673 C CA . PRO A 1 202 ? -10.800 -41.436 29.485 1.00 34.31 202 PRO A CA 1
ATOM 1674 C C . PRO A 1 202 ? -11.173 -42.594 28.555 1.00 34.31 202 PRO A C 1
ATOM 1676 O O . PRO A 1 202 ? -12.264 -42.603 27.986 1.00 34.31 202 PRO A O 1
ATOM 1679 N N . VAL A 1 203 ? -10.278 -43.564 28.377 1.00 40.59 203 VAL A N 1
ATOM 1680 C CA . VAL A 1 203 ? -10.597 -44.769 27.603 1.00 40.59 203 VAL A CA 1
ATOM 1681 C C . VAL A 1 203 ? -11.526 -45.636 28.455 1.00 40.59 203 VAL A C 1
ATOM 1683 O O . VAL A 1 203 ? -11.068 -46.441 29.261 1.00 40.59 203 VAL A O 1
ATOM 1686 N N . GLY A 1 204 ? -12.832 -45.421 28.296 1.00 36.09 204 GLY A N 1
ATOM 1687 C CA . GLY A 1 204 ? -13.902 -46.128 28.991 1.00 36.09 204 GLY A CA 1
ATOM 1688 C C . GLY A 1 204 ? -15.242 -45.933 28.278 1.00 36.09 204 GLY A C 1
ATOM 1689 O O . GLY A 1 204 ? -15.687 -44.806 28.096 1.00 36.09 204 GLY A O 1
ATOM 1690 N N . ASP A 1 205 ? -15.842 -47.051 27.874 1.00 27.81 205 ASP A N 1
ATOM 1691 C CA . ASP A 1 205 ? -17.225 -47.233 27.415 1.00 27.81 205 ASP A CA 1
ATOM 1692 C C . ASP A 1 205 ? -17.751 -46.370 26.252 1.00 27.81 205 ASP A C 1
ATOM 1694 O O . ASP A 1 205 ? -18.516 -45.419 26.412 1.00 27.81 205 ASP A O 1
ATOM 1698 N N . PHE A 1 206 ? -17.508 -46.863 25.031 1.00 30.06 206 PHE A N 1
ATOM 1699 C CA . PHE A 1 206 ? -18.460 -46.673 23.934 1.00 30.06 206 PHE A CA 1
ATOM 1700 C C . PHE A 1 206 ? -19.756 -47.446 24.233 1.00 30.06 206 PHE A C 1
ATOM 1702 O O . PHE A 1 206 ? -19.874 -48.627 23.908 1.00 30.06 206 PHE A O 1
ATOM 1709 N N . THR A 1 207 ? -20.761 -46.765 24.783 1.00 27.50 207 THR A N 1
ATOM 1710 C CA . THR A 1 207 ? -22.166 -47.163 24.613 1.00 27.50 207 THR A CA 1
ATOM 1711 C C . THR A 1 207 ? -22.866 -46.147 23.716 1.00 27.50 207 THR A C 1
ATOM 1713 O O . THR A 1 207 ? -22.715 -44.937 23.871 1.00 27.50 207 THR A O 1
ATOM 1716 N N . ALA A 1 208 ? -23.569 -46.642 22.697 1.00 27.12 208 ALA A N 1
ATOM 1717 C CA . ALA A 1 208 ? -24.141 -45.799 21.656 1.00 27.12 208 ALA A CA 1
ATOM 1718 C C . ALA A 1 208 ? -25.368 -45.030 22.168 1.00 27.12 208 ALA A C 1
ATOM 1720 O O . ALA A 1 208 ? -26.392 -45.634 22.488 1.00 27.12 208 ALA A O 1
ATOM 1721 N N . VAL A 1 209 ? -25.297 -43.697 22.168 1.00 24.11 209 VAL A N 1
ATOM 1722 C CA . VAL A 1 209 ? -26.478 -42.843 22.333 1.00 24.11 209 VAL A CA 1
ATOM 1723 C C . VAL A 1 209 ? -27.143 -42.672 20.968 1.00 24.11 209 VAL A C 1
ATOM 1725 O O . VAL A 1 209 ? -26.694 -41.890 20.133 1.00 24.11 209 VAL A O 1
ATOM 1728 N N . TYR A 1 210 ? -28.224 -43.419 20.741 1.00 23.61 210 TYR A N 1
ATOM 1729 C CA . TYR A 1 210 ? -29.153 -43.153 19.643 1.00 23.61 210 TYR A CA 1
ATOM 1730 C C . TYR A 1 210 ? -29.863 -41.814 19.889 1.00 23.61 210 TYR A C 1
ATOM 1732 O O . TYR A 1 210 ? -30.532 -41.651 20.909 1.00 23.61 210 TYR A O 1
ATOM 1740 N N . ILE A 1 211 ? -29.775 -40.880 18.938 1.00 25.30 211 ILE A N 1
ATOM 1741 C CA . ILE A 1 211 ? -30.646 -39.698 18.904 1.00 25.30 211 ILE A CA 1
ATOM 1742 C C . ILE A 1 211 ? -31.830 -40.013 17.989 1.00 25.30 211 ILE A C 1
ATOM 1744 O O . ILE A 1 211 ? -31.714 -40.011 16.764 1.00 25.30 211 ILE A O 1
ATOM 1748 N N . SER A 1 212 ? -32.974 -40.303 18.603 1.00 22.30 212 SER A N 1
ATOM 1749 C CA . SER A 1 212 ? -34.234 -40.570 17.911 1.00 22.30 212 SER A CA 1
ATOM 1750 C C . SER A 1 212 ? -34.901 -39.266 17.469 1.00 22.30 212 SER A C 1
ATOM 1752 O O . SER A 1 212 ? -35.305 -38.463 18.310 1.00 22.30 212 SER A O 1
ATOM 1754 N N . PHE A 1 213 ? -35.100 -39.071 16.164 1.00 25.06 213 PHE A N 1
ATOM 1755 C CA . PHE A 1 213 ? -36.019 -38.042 15.669 1.00 25.06 213 PHE A CA 1
ATOM 1756 C C . PHE A 1 213 ? -37.466 -38.544 15.766 1.00 25.06 213 PHE A C 1
ATOM 1758 O O . PHE A 1 213 ? -37.885 -39.413 15.004 1.00 25.06 213 PHE A O 1
ATOM 1765 N N . ASN A 1 214 ? -38.245 -37.971 16.688 1.00 23.14 214 ASN A N 1
ATOM 1766 C CA . ASN A 1 214 ? -39.692 -38.181 16.743 1.00 23.14 214 ASN A CA 1
ATOM 1767 C C . ASN A 1 214 ? -40.379 -37.401 15.614 1.00 23.14 214 ASN A C 1
ATOM 1769 O O . ASN A 1 214 ? -40.620 -36.199 15.737 1.00 23.14 214 ASN A O 1
ATOM 1773 N N . VAL A 1 215 ? -40.739 -38.094 14.533 1.00 25.77 215 VAL A N 1
ATOM 1774 C CA . VAL A 1 215 ? -41.677 -37.575 13.531 1.00 25.77 215 VAL A CA 1
ATOM 1775 C C . VAL A 1 215 ? -43.100 -37.869 14.006 1.00 25.77 215 VAL A C 1
ATOM 1777 O O . VAL A 1 215 ? -43.497 -39.027 14.116 1.00 25.77 215 VAL A O 1
ATOM 1780 N N . TYR A 1 216 ? -43.885 -36.825 14.272 1.00 24.66 216 TYR A N 1
ATOM 1781 C CA . TYR A 1 216 ? -45.321 -36.970 14.508 1.00 24.66 216 TYR A CA 1
ATOM 1782 C C . TYR A 1 216 ? -46.041 -37.237 13.180 1.00 24.66 216 TYR A C 1
ATOM 1784 O O . TYR A 1 216 ? -46.147 -36.342 12.343 1.00 24.66 216 TYR A O 1
ATOM 1792 N N . VAL A 1 217 ? -46.592 -38.441 13.017 1.00 27.16 217 VAL A N 1
ATOM 1793 C CA . VAL A 1 217 ? -47.582 -38.751 11.975 1.00 27.16 217 VAL A CA 1
ATOM 1794 C C . VAL A 1 217 ? -48.868 -39.213 12.651 1.00 27.16 217 VAL A C 1
ATOM 1796 O O . VAL A 1 217 ? -48.863 -40.133 13.467 1.00 27.16 217 VAL A O 1
ATOM 1799 N N . TYR A 1 218 ? -49.979 -38.560 12.320 1.00 27.39 218 TYR A N 1
ATOM 1800 C CA . TYR A 1 218 ? -51.309 -38.970 12.759 1.00 27.39 218 TYR A CA 1
ATOM 1801 C C . TYR A 1 218 ? -51.770 -40.220 11.993 1.00 27.39 218 TYR A C 1
ATOM 1803 O O . TYR A 1 218 ? -51.820 -40.194 10.767 1.00 27.39 218 TYR A O 1
ATOM 1811 N N . GLY A 1 219 ? -52.260 -41.234 12.716 1.00 26.16 219 GLY A N 1
ATOM 1812 C CA . GLY A 1 219 ? -53.402 -42.028 12.243 1.00 26.16 219 GLY A CA 1
ATOM 1813 C C . GLY A 1 219 ? -53.196 -43.514 11.913 1.00 26.16 219 GLY A C 1
ATOM 1814 O O . GLY A 1 219 ? -52.839 -43.860 10.796 1.00 26.16 219 GLY A O 1
ATOM 1815 N N . VAL A 1 220 ? -53.702 -44.347 12.835 1.00 26.50 220 VAL A N 1
ATOM 1816 C CA . VAL A 1 220 ? -54.367 -45.654 12.604 1.00 26.50 220 VAL A CA 1
ATOM 1817 C C . VAL A 1 220 ? -53.450 -46.878 12.329 1.00 26.50 220 VAL A C 1
ATOM 1819 O O . VAL A 1 220 ? -52.490 -46.773 11.572 1.00 26.50 220 VAL A O 1
ATOM 1822 N N . PRO A 1 221 ? -53.698 -48.052 12.965 1.00 26.97 221 PRO A N 1
ATOM 1823 C CA . PRO A 1 221 ? -52.685 -49.102 13.102 1.00 26.97 221 PRO A CA 1
ATOM 1824 C C . PRO A 1 221 ? -52.906 -50.327 12.201 1.00 26.97 221 PRO A C 1
ATOM 1826 O O . PRO A 1 221 ? -54.041 -50.674 11.880 1.00 26.97 221 PRO A O 1
ATOM 1829 N N . TYR A 1 222 ? -51.830 -51.080 11.957 1.00 24.91 222 TYR A N 1
ATOM 1830 C CA . TYR A 1 222 ? -51.907 -52.526 11.734 1.00 24.91 222 TYR A CA 1
ATOM 1831 C C . TYR A 1 222 ? -50.863 -53.260 12.579 1.00 24.91 222 TYR A C 1
ATOM 1833 O O . TYR A 1 222 ? -49.682 -52.921 12.579 1.00 24.91 222 TYR A O 1
ATOM 1841 N N . ILE A 1 223 ? -51.344 -54.258 13.318 1.00 24.80 223 ILE A N 1
ATOM 1842 C CA . ILE A 1 223 ? -50.560 -55.188 14.133 1.00 24.80 223 ILE A CA 1
ATOM 1843 C C . ILE A 1 223 ? -50.165 -56.370 13.246 1.00 24.80 223 ILE A C 1
ATOM 1845 O O . ILE A 1 223 ? -51.045 -56.952 12.618 1.00 24.80 223 ILE A O 1
ATOM 1849 N N . CYS A 1 224 ? -48.895 -56.774 13.276 1.00 24.27 224 CYS A N 1
ATOM 1850 C CA . CYS A 1 224 ? -48.487 -58.168 13.083 1.00 24.27 224 CYS A CA 1
ATOM 1851 C C . CYS A 1 224 ? -47.203 -58.441 13.879 1.00 24.27 224 CYS A C 1
ATOM 1853 O O . CYS A 1 224 ? -46.245 -57.671 13.810 1.00 24.27 224 CYS A O 1
ATOM 1855 N N . ASP A 1 225 ? -47.212 -59.531 14.643 1.00 24.14 225 ASP A N 1
ATOM 1856 C CA . ASP A 1 225 ? -46.156 -59.903 15.582 1.00 24.14 225 ASP A CA 1
ATOM 1857 C C . ASP A 1 225 ? -44.951 -60.615 14.948 1.00 24.14 225 ASP A C 1
ATOM 1859 O O . ASP A 1 225 ? -45.063 -61.311 13.944 1.00 24.14 225 ASP A O 1
ATOM 1863 N N . SER A 1 226 ? -43.833 -60.536 15.677 1.00 24.75 226 SER A N 1
ATOM 1864 C CA . SER A 1 226 ? -42.796 -61.570 15.834 1.00 24.75 226 SER A CA 1
ATOM 1865 C C . SER A 1 226 ? -42.146 -62.205 14.590 1.00 24.75 226 SER A C 1
ATOM 1867 O O . SER A 1 226 ? -42.748 -63.003 13.881 1.00 24.75 226 SER A O 1
ATOM 1869 N N . MET A 1 227 ? -40.824 -62.062 14.476 1.00 26.45 227 MET A N 1
ATOM 1870 C CA . MET A 1 227 ? -39.836 -63.060 14.942 1.00 26.45 227 MET A CA 1
ATOM 1871 C C . MET A 1 227 ? -38.415 -62.509 14.709 1.00 26.45 227 MET A C 1
ATOM 1873 O O . MET A 1 227 ? -38.226 -61.624 13.880 1.00 26.45 227 MET A O 1
ATOM 1877 N N . GLY A 1 228 ? -37.424 -62.956 15.488 1.00 24.00 228 GLY A N 1
ATOM 1878 C CA . GLY A 1 228 ? -36.075 -62.363 15.488 1.00 24.00 228 GLY A CA 1
ATOM 1879 C C . GLY A 1 228 ? -34.939 -63.313 15.094 1.00 24.00 228 GLY A C 1
ATOM 1880 O O . GLY A 1 228 ? -35.179 -64.445 14.685 1.00 24.00 228 GLY A O 1
ATOM 1881 N N . VAL A 1 229 ? -33.710 -62.847 15.380 1.00 26.39 229 VAL A N 1
ATOM 1882 C CA . VAL A 1 229 ? -32.407 -63.565 15.345 1.00 26.39 229 VAL A CA 1
ATOM 1883 C C . VAL A 1 229 ? -31.872 -63.904 13.919 1.00 26.39 229 VAL A C 1
ATOM 1885 O O . VAL A 1 229 ? -32.661 -64.054 12.994 1.00 26.39 229 VAL A O 1
ATOM 1888 N N . PRO A 1 230 ? -30.541 -64.009 13.686 1.00 27.97 230 PRO A N 1
ATOM 1889 C CA . PRO A 1 230 ? -29.557 -62.912 13.728 1.00 27.97 230 PRO A CA 1
ATOM 1890 C C . PRO A 1 230 ? -28.701 -62.753 12.437 1.00 27.97 230 PRO A C 1
ATOM 1892 O O . PRO A 1 230 ? -28.730 -63.579 11.531 1.00 27.97 230 PRO A O 1
ATOM 1895 N N . TRP A 1 231 ? -27.851 -61.717 12.421 1.00 21.94 231 TRP A N 1
ATOM 1896 C CA . TRP A 1 231 ? -26.704 -61.524 11.507 1.00 21.94 231 TRP A CA 1
ATOM 1897 C C . TRP A 1 231 ? -25.652 -62.662 11.616 1.00 21.94 231 TRP A C 1
ATOM 1899 O O . TRP A 1 231 ? -25.561 -63.276 12.684 1.00 21.94 231 TRP A O 1
ATOM 1909 N N . PRO A 1 232 ? -24.832 -62.936 10.571 1.00 29.77 232 PRO A N 1
ATOM 1910 C CA . PRO A 1 232 ? -23.602 -62.155 10.324 1.00 29.77 232 PRO A CA 1
ATOM 1911 C C . PRO A 1 232 ? -23.266 -61.847 8.841 1.00 29.77 232 PRO A C 1
ATOM 1913 O O . PRO A 1 232 ? -23.959 -62.260 7.918 1.00 29.77 232 PRO A O 1
ATOM 1916 N N . MET A 1 233 ? -22.177 -61.081 8.669 1.00 22.91 233 MET A N 1
ATOM 1917 C CA . MET A 1 233 ? -21.453 -60.714 7.430 1.00 22.91 233 MET A CA 1
ATOM 1918 C C . MET A 1 233 ? -21.230 -61.917 6.468 1.00 22.91 233 MET A C 1
ATOM 1920 O O . MET A 1 233 ? -21.246 -63.057 6.915 1.00 22.91 233 MET A O 1
ATOM 1924 N N . GLU A 1 234 ? -20.969 -61.765 5.159 1.00 23.73 234 GLU A N 1
ATOM 1925 C CA . GLU A 1 234 ? -19.987 -60.848 4.555 1.00 23.73 234 GLU A CA 1
ATOM 1926 C C . GLU A 1 234 ? -20.122 -60.725 3.010 1.00 23.73 234 GLU A C 1
ATOM 1928 O O . GLU A 1 234 ? -20.598 -61.637 2.343 1.00 23.73 234 GLU A O 1
ATOM 1933 N N . ILE A 1 235 ? -19.695 -59.570 2.478 1.00 25.80 235 ILE A N 1
ATOM 1934 C CA . ILE A 1 235 ? -19.240 -59.222 1.106 1.00 25.80 235 ILE A CA 1
ATOM 1935 C C . ILE A 1 235 ? -19.525 -60.208 -0.056 1.00 25.80 235 ILE A C 1
ATOM 1937 O O . ILE A 1 235 ? -18.912 -61.267 -0.146 1.00 25.80 235 ILE A O 1
ATOM 1941 N N . LEU A 1 236 ? -20.230 -59.725 -1.094 1.00 23.95 236 LEU A N 1
ATOM 1942 C CA . LEU A 1 236 ? -19.881 -60.008 -2.500 1.00 23.95 236 LEU A CA 1
ATOM 1943 C C . LEU A 1 236 ? -20.299 -58.857 -3.439 1.00 23.95 236 LEU A C 1
ATOM 1945 O O . LEU A 1 236 ? -21.196 -58.074 -3.135 1.00 23.95 236 LEU A O 1
ATOM 1949 N N . HIS A 1 237 ? -19.576 -58.727 -4.551 1.00 24.64 237 HIS A N 1
ATOM 1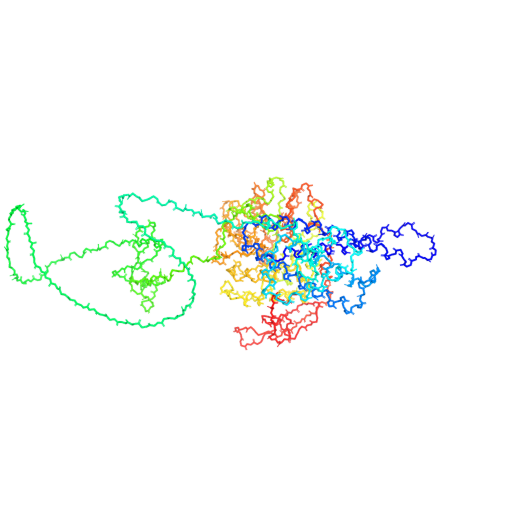950 C CA . HIS A 1 237 ? -19.575 -57.575 -5.461 1.00 24.64 237 HIS A CA 1
ATOM 1951 C C . HIS A 1 237 ? -20.459 -57.774 -6.711 1.00 24.64 237 HIS A C 1
ATOM 1953 O O . HIS A 1 237 ? -20.719 -58.903 -7.115 1.00 24.64 237 HIS A O 1
ATOM 1959 N N . LEU A 1 238 ? -20.693 -56.644 -7.396 1.00 23.08 238 LEU A N 1
ATOM 1960 C CA . LEU A 1 238 ? -20.956 -56.472 -8.838 1.00 23.08 238 LEU A CA 1
ATOM 1961 C C . LEU A 1 238 ? -22.381 -56.661 -9.391 1.00 23.08 238 LEU A C 1
ATOM 1963 O O . LEU A 1 238 ? -23.106 -57.605 -9.099 1.00 23.08 238 LEU A O 1
ATOM 1967 N N . ASN A 1 239 ? -22.705 -55.713 -10.279 1.00 27.64 239 ASN A N 1
ATOM 1968 C CA . ASN A 1 239 ? -23.768 -55.760 -11.281 1.00 27.64 239 ASN A CA 1
ATOM 1969 C C . ASN A 1 239 ? -23.724 -57.076 -12.073 1.00 27.64 239 ASN A C 1
ATOM 1971 O O . ASN A 1 239 ? -22.624 -57.460 -12.465 1.00 27.64 239 ASN A O 1
ATOM 1975 N N . ASP A 1 240 ? -24.883 -57.647 -12.437 1.00 24.48 240 ASP A N 1
ATOM 1976 C CA . ASP A 1 240 ? -25.271 -57.768 -13.858 1.00 24.48 240 ASP A CA 1
ATOM 1977 C C . ASP A 1 240 ? -26.692 -58.349 -14.110 1.00 24.48 240 ASP A C 1
ATOM 1979 O O . ASP A 1 240 ? -27.222 -59.098 -13.292 1.00 24.48 240 ASP A O 1
ATOM 1983 N N . LEU A 1 241 ? -27.239 -58.067 -15.311 1.00 23.91 241 LEU A N 1
ATOM 1984 C CA . LEU A 1 241 ? -28.387 -58.734 -15.994 1.00 23.91 241 LEU A CA 1
ATOM 1985 C C . LEU A 1 241 ? -29.851 -58.420 -15.496 1.00 23.91 241 LEU A C 1
ATOM 1987 O O . LEU A 1 241 ? -30.026 -57.774 -14.468 1.00 23.91 241 LEU A O 1
ATOM 1991 N N . PRO A 1 242 ? -30.933 -58.691 -16.285 1.00 30.75 242 PRO A N 1
ATOM 1992 C CA . PRO A 1 242 ? -31.363 -57.779 -17.362 1.00 30.75 242 PRO A CA 1
ATOM 1993 C C . PRO A 1 242 ? -32.909 -57.597 -17.538 1.00 30.75 242 PRO A C 1
ATOM 1995 O O . PRO A 1 242 ? -33.738 -58.065 -16.767 1.00 30.75 242 PRO A O 1
ATOM 1998 N N . GLN A 1 243 ? -33.288 -56.916 -18.629 1.00 26.59 243 GLN A N 1
ATOM 1999 C CA . GLN A 1 243 ? -34.640 -56.643 -19.167 1.00 26.59 243 GLN A CA 1
ATOM 2000 C C . GLN A 1 243 ? -35.665 -57.815 -19.166 1.00 26.59 243 GLN A C 1
ATOM 2002 O O . GLN A 1 243 ? -35.314 -58.911 -19.603 1.00 26.59 243 GLN A O 1
ATOM 2007 N N . ARG A 1 244 ? -36.973 -57.522 -18.954 1.00 24.62 244 ARG A N 1
ATOM 2008 C CA . ARG A 1 244 ? -38.053 -57.561 -19.997 1.00 24.62 244 ARG A CA 1
ATOM 2009 C C . ARG A 1 244 ? -39.505 -57.367 -19.481 1.00 24.62 244 ARG A C 1
ATOM 2011 O O . ARG A 1 244 ? -39.956 -58.045 -18.573 1.00 24.62 244 ARG A O 1
ATOM 2018 N N . HIS A 1 245 ? -40.204 -56.457 -20.173 1.00 25.62 245 HIS A N 1
ATOM 2019 C CA . HIS A 1 245 ? -41.594 -56.452 -20.688 1.00 25.62 245 HIS A CA 1
ATOM 2020 C C . HIS A 1 245 ? -42.747 -57.295 -20.089 1.00 25.62 245 HIS A C 1
ATOM 2022 O O . HIS A 1 245 ? -42.661 -58.516 -20.036 1.00 25.62 245 HIS A O 1
ATOM 2028 N N . CYS A 1 246 ? -43.928 -56.652 -19.982 1.00 23.77 246 CYS A N 1
ATOM 2029 C CA . CYS A 1 246 ? -45.117 -56.975 -20.807 1.00 23.77 246 CYS A CA 1
ATOM 2030 C C . CYS A 1 246 ? -46.140 -55.807 -20.860 1.00 23.77 246 CYS A C 1
ATOM 2032 O O . CYS A 1 246 ? -46.126 -54.935 -19.995 1.00 23.77 246 CYS A O 1
ATOM 2034 N N . GLN A 1 247 ? -46.996 -55.767 -21.893 1.00 24.92 247 GLN A N 1
ATOM 2035 C CA . GLN A 1 247 ? -48.027 -54.735 -22.151 1.00 24.92 247 GLN A CA 1
ATOM 2036 C C . GLN A 1 247 ? -49.459 -55.312 -22.087 1.00 24.92 247 GLN A C 1
ATOM 2038 O O . GLN A 1 247 ? -49.630 -56.509 -22.297 1.00 24.92 247 GLN A O 1
ATOM 2043 N N . SER A 1 248 ? -50.465 -54.417 -22.017 1.00 24.75 248 SER A N 1
ATOM 2044 C CA . SER A 1 248 ? -51.875 -54.637 -22.432 1.00 24.75 248 SER A CA 1
ATOM 2045 C C . SER A 1 248 ? -52.721 -55.538 -21.490 1.00 24.75 248 SER A C 1
ATOM 2047 O O . SER A 1 248 ? -52.188 -56.422 -20.838 1.00 24.75 248 SER A O 1
ATOM 2049 N N . SER A 1 249 ? -54.046 -55.387 -21.318 1.00 24.20 249 SER A N 1
ATOM 2050 C CA . SER A 1 249 ? -55.068 -54.723 -22.154 1.00 24.20 249 SER A CA 1
ATOM 2051 C C . SER A 1 249 ? -56.252 -54.149 -21.344 1.00 24.20 249 SER A C 1
ATOM 2053 O O . SER A 1 249 ? -56.488 -54.533 -20.203 1.00 24.20 249 SER A O 1
ATOM 2055 N N . THR A 1 250 ? -57.023 -53.266 -21.982 1.00 27.66 250 THR A N 1
ATOM 2056 C CA . THR A 1 250 ? -58.234 -52.555 -21.513 1.00 27.66 250 THR A CA 1
ATOM 2057 C C . THR A 1 250 ? -59.477 -53.439 -21.308 1.00 27.66 250 THR A C 1
ATOM 2059 O O . THR A 1 250 ? -59.655 -54.379 -22.073 1.00 27.66 250 THR A O 1
ATOM 2062 N N . PHE A 1 251 ? -60.416 -53.042 -20.427 1.00 23.30 251 PHE A N 1
ATOM 2063 C CA . PHE A 1 251 ? -61.873 -53.224 -20.637 1.00 23.30 251 PHE A CA 1
ATOM 2064 C C . PHE A 1 251 ? -62.742 -52.251 -19.802 1.00 23.30 251 PHE A C 1
ATOM 2066 O O . PHE A 1 251 ? -62.402 -51.900 -18.675 1.00 23.30 251 PHE A O 1
ATOM 2073 N N . THR A 1 252 ? -63.874 -51.832 -20.376 1.00 24.17 252 THR A N 1
ATOM 2074 C CA . THR A 1 252 ? -64.948 -50.978 -19.807 1.00 24.17 252 THR A CA 1
ATOM 2075 C C . THR A 1 252 ? -66.214 -51.817 -19.504 1.00 24.17 252 THR A C 1
ATOM 2077 O O . THR A 1 252 ? -66.229 -52.999 -19.828 1.00 24.17 252 THR A O 1
ATOM 2080 N N . PHE A 1 253 ? -67.322 -51.352 -18.899 1.00 21.64 253 PHE A N 1
ATOM 2081 C CA . PHE A 1 253 ? -67.891 -50.021 -18.566 1.00 21.64 253 PHE A CA 1
ATOM 2082 C C . PHE A 1 253 ? -68.889 -50.192 -17.388 1.00 21.64 253 PHE A C 1
ATOM 2084 O O . PHE A 1 253 ? -69.520 -51.243 -17.341 1.00 21.64 253 PHE A O 1
ATOM 2091 N N . HIS A 1 254 ? -69.183 -49.155 -16.575 1.00 23.55 254 HIS A N 1
ATOM 2092 C CA . HIS A 1 254 ? -70.589 -48.779 -16.275 1.00 23.55 254 HIS A CA 1
ATOM 2093 C C . HIS A 1 254 ? -70.789 -47.422 -15.566 1.00 23.55 254 HIS A C 1
ATOM 2095 O O . HIS A 1 254 ? -69.872 -46.858 -14.979 1.00 23.55 254 HIS A O 1
ATOM 2101 N N . LEU A 1 255 ? -72.016 -46.898 -15.692 1.00 23.70 255 LEU A N 1
ATOM 2102 C CA . LEU A 1 255 ? -72.492 -45.551 -15.343 1.00 23.70 255 LEU A CA 1
ATOM 2103 C C . LEU A 1 255 ? -73.711 -45.634 -14.410 1.00 23.70 255 LEU A C 1
ATOM 2105 O O . LEU A 1 255 ? -74.549 -46.511 -14.600 1.00 23.70 255 LEU A O 1
ATOM 2109 N N . THR A 1 256 ? -73.906 -44.625 -13.556 1.00 24.86 256 THR A N 1
ATOM 2110 C CA . THR A 1 256 ? -75.242 -44.168 -13.113 1.00 24.86 256 THR A CA 1
ATOM 2111 C C . THR A 1 256 ? -75.240 -42.651 -12.916 1.00 24.86 256 THR A C 1
ATOM 2113 O O . THR A 1 256 ? -74.228 -42.093 -12.500 1.00 24.86 256 THR A O 1
ATOM 2116 N N . ALA A 1 257 ? -76.363 -41.987 -13.210 1.00 25.91 257 ALA A N 1
ATOM 2117 C CA . ALA A 1 257 ? -76.480 -40.527 -13.290 1.00 25.91 257 ALA A CA 1
ATOM 2118 C C . ALA A 1 257 ? -77.712 -39.967 -12.543 1.00 25.91 257 ALA A C 1
ATOM 2120 O O . ALA A 1 257 ? -78.645 -40.704 -12.229 1.00 25.91 257 ALA A O 1
ATOM 2121 N N . LYS A 1 258 ? -77.722 -38.641 -12.345 1.00 24.56 258 LYS A N 1
ATOM 2122 C CA . LYS A 1 258 ? -78.888 -37.739 -12.197 1.00 24.56 258 LYS A CA 1
ATOM 2123 C C . LYS A 1 258 ? -78.523 -36.462 -12.985 1.00 24.56 258 LYS A C 1
ATOM 2125 O O . LYS A 1 258 ? -77.399 -36.001 -12.825 1.00 24.56 258 LYS A O 1
ATOM 2130 N N . SER A 1 259 ? -79.225 -36.073 -14.056 1.00 27.52 259 SER A N 1
ATOM 2131 C CA . SER A 1 259 ? -80.519 -35.348 -14.101 1.00 27.52 259 SER A CA 1
ATOM 2132 C C . SER A 1 259 ? -80.385 -33.917 -13.512 1.00 27.52 259 SER A C 1
ATOM 2134 O O . SER A 1 259 ? -79.802 -33.769 -12.445 1.00 27.52 259 SER A O 1
ATOM 2136 N N . ASP A 1 260 ? -80.779 -32.811 -14.168 1.00 26.25 260 ASP A N 1
ATOM 2137 C CA . ASP A 1 260 ? -81.718 -32.605 -15.291 1.00 26.25 260 ASP A CA 1
ATOM 2138 C C . ASP A 1 260 ? -81.379 -31.386 -16.205 1.00 26.25 260 ASP A C 1
ATOM 2140 O O . ASP A 1 260 ? -80.795 -30.417 -15.737 1.00 26.25 260 ASP A O 1
ATOM 2144 N N . ALA A 1 261 ? -81.788 -31.474 -17.490 1.00 28.34 261 ALA A N 1
ATOM 2145 C CA . ALA A 1 261 ? -82.542 -30.497 -18.329 1.00 28.34 261 ALA A CA 1
ATOM 2146 C C . ALA A 1 261 ? -82.177 -28.973 -18.381 1.00 28.34 261 ALA A C 1
ATOM 2148 O O . ALA A 1 261 ? -81.875 -28.371 -17.364 1.00 28.34 261 ALA A O 1
ATOM 2149 N N . PHE A 1 262 ? -82.311 -28.204 -19.486 1.00 25.12 262 PHE A N 1
ATOM 2150 C CA . PHE A 1 262 ? -82.698 -28.442 -20.899 1.00 25.12 262 PHE A CA 1
ATOM 2151 C C . PHE A 1 262 ? -82.312 -27.227 -21.801 1.00 25.12 262 PHE A C 1
ATOM 2153 O O . PHE A 1 262 ? -82.090 -26.137 -21.282 1.00 25.12 262 PHE A O 1
ATOM 2160 N N . TRP A 1 263 ? -82.403 -27.429 -23.132 1.00 24.58 263 TRP A N 1
ATOM 2161 C CA . TRP A 1 263 ? -82.288 -26.536 -24.325 1.00 24.58 263 TRP A CA 1
ATOM 2162 C C . TRP A 1 263 ? -80.978 -26.700 -25.137 1.00 24.58 263 TRP A C 1
ATOM 2164 O O . TRP A 1 263 ? -79.913 -26.326 -24.671 1.00 24.58 263 TRP A O 1
ATOM 2174 N N . HIS A 1 264 ? -80.941 -27.449 -26.260 1.00 25.78 264 HIS A N 1
ATOM 2175 C CA . HIS A 1 264 ? -81.460 -27.165 -27.632 1.00 25.78 264 HIS A CA 1
ATOM 2176 C C . HIS A 1 264 ? -80.768 -25.975 -28.339 1.00 25.78 264 HIS A C 1
ATOM 2178 O O . HIS A 1 264 ? -80.696 -24.902 -27.758 1.00 25.78 264 HIS A O 1
ATOM 2184 N N . LEU A 1 265 ? -80.336 -26.049 -29.611 1.00 25.28 265 LEU A N 1
ATOM 2185 C CA . LEU A 1 265 ? -80.120 -27.181 -30.540 1.00 25.28 265 LEU A CA 1
ATOM 2186 C C . LEU A 1 265 ? -79.136 -26.735 -31.670 1.00 25.28 265 LEU A C 1
ATOM 2188 O O . LEU A 1 265 ? -78.687 -25.593 -31.685 1.00 25.28 265 LEU A O 1
ATOM 2192 N N . CYS A 1 266 ? -78.799 -27.633 -32.604 1.00 24.88 266 CYS A N 1
ATOM 2193 C CA . CYS A 1 266 ? -77.930 -27.447 -33.787 1.00 24.88 266 CYS A CA 1
ATOM 2194 C C . CYS A 1 266 ? -78.401 -26.301 -34.745 1.00 24.88 266 CYS A C 1
ATOM 2196 O O . CYS A 1 266 ? -79.505 -25.798 -34.591 1.00 24.88 266 CYS A O 1
ATOM 2198 N N . THR A 1 267 ? -77.650 -25.820 -35.757 1.00 25.06 267 THR A N 1
ATOM 2199 C CA . THR A 1 267 ? -77.150 -26.586 -36.929 1.00 25.06 267 THR A CA 1
ATOM 2200 C C . THR A 1 267 ? -76.208 -25.804 -37.878 1.00 25.06 267 THR A C 1
ATOM 2202 O O . THR A 1 267 ? -76.376 -24.611 -38.083 1.00 25.06 267 THR A O 1
ATOM 2205 N N . LEU A 1 268 ? -75.334 -26.567 -38.558 1.00 25.88 268 LEU A N 1
ATOM 2206 C CA . LEU A 1 268 ? -74.891 -26.469 -39.972 1.00 25.88 268 LEU A CA 1
ATOM 2207 C C . LEU A 1 268 ? -74.158 -25.225 -40.540 1.00 25.88 268 LEU A C 1
ATOM 2209 O O . LEU A 1 268 ? -74.741 -24.221 -40.919 1.00 25.88 268 LEU A O 1
ATOM 2213 N N . CYS A 1 269 ? -72.872 -25.453 -40.829 1.00 23.44 269 CYS A N 1
ATOM 2214 C CA . CYS A 1 269 ? -72.276 -25.426 -42.179 1.00 23.44 269 CYS A CA 1
ATOM 2215 C C . CYS A 1 269 ? -72.612 -24.263 -43.154 1.00 23.44 269 CYS A C 1
ATOM 2217 O O . CYS A 1 269 ? -73.440 -24.401 -44.046 1.00 23.44 269 CYS A O 1
ATOM 2219 N N . GLY A 1 270 ? -71.801 -23.200 -43.080 1.00 26.12 270 GLY A N 1
ATOM 2220 C CA . GLY A 1 270 ? -71.023 -22.673 -44.213 1.00 26.12 270 GLY A CA 1
ATOM 2221 C C . GLY A 1 270 ? -71.719 -21.970 -45.390 1.00 26.12 270 GLY A C 1
ATOM 2222 O O . GLY A 1 270 ? -72.325 -22.618 -46.234 1.00 26.12 270 GLY A O 1
ATOM 2223 N N . GLN A 1 271 ? -71.363 -20.694 -45.609 1.00 26.81 271 GLN A N 1
ATOM 2224 C CA . GLN A 1 271 ? -70.786 -20.263 -46.894 1.00 26.81 271 GLN A CA 1
ATOM 2225 C C . GLN A 1 271 ? -70.015 -18.930 -46.808 1.00 26.81 271 GLN A C 1
ATOM 2227 O O . GLN A 1 271 ? -70.344 -18.016 -46.063 1.00 26.81 271 GLN A O 1
ATOM 2232 N N . LYS A 1 272 ? -68.938 -18.879 -47.593 1.00 30.88 272 LYS A N 1
ATOM 2233 C CA . LYS A 1 272 ? -67.900 -17.845 -47.709 1.00 30.88 272 LYS A CA 1
ATOM 2234 C C . LYS A 1 272 ? -68.447 -16.449 -48.077 1.00 30.88 272 LYS A C 1
ATOM 2236 O O . LYS A 1 272 ? -69.144 -16.342 -49.080 1.00 30.88 272 LYS A O 1
ATOM 2241 N N . ASN A 1 273 ? -67.944 -15.379 -47.445 1.00 26.47 273 ASN A N 1
ATOM 2242 C CA . ASN A 1 273 ? -66.870 -14.553 -48.043 1.00 26.47 273 ASN A CA 1
ATOM 2243 C C . ASN A 1 273 ? -66.457 -13.318 -47.206 1.00 26.47 273 ASN A C 1
ATOM 2245 O O . ASN A 1 273 ? -67.293 -12.544 -46.768 1.00 26.47 273 ASN A O 1
ATOM 2249 N N . ALA A 1 274 ? -65.134 -13.126 -47.123 1.00 32.06 274 ALA A N 1
ATOM 2250 C CA . ALA A 1 274 ? -64.369 -11.871 -47.050 1.00 32.06 274 ALA A CA 1
ATOM 2251 C C . ALA A 1 274 ? -64.793 -10.692 -46.129 1.00 32.06 274 ALA A C 1
ATOM 2253 O O . ALA A 1 274 ? -65.762 -9.986 -46.381 1.00 32.06 274 ALA A O 1
ATOM 2254 N N . LYS A 1 275 ? -63.842 -10.340 -45.243 1.00 38.88 275 LYS A N 1
ATOM 2255 C CA . LYS A 1 275 ? -63.627 -9.047 -44.554 1.00 38.88 275 LYS A CA 1
ATOM 2256 C C . LYS A 1 275 ? -64.615 -8.631 -43.452 1.00 38.88 275 LYS A C 1
ATOM 2258 O O . LYS A 1 275 ? -65.547 -7.864 -43.677 1.00 38.88 275 LYS A O 1
ATOM 2263 N N . LYS A 1 276 ? -64.213 -8.939 -42.218 1.00 25.95 276 LYS A N 1
ATOM 2264 C CA . LYS A 1 276 ? -64.139 -7.960 -41.124 1.00 25.95 276 LYS A CA 1
ATOM 2265 C C . LYS A 1 276 ? -62.934 -8.285 -40.244 1.00 25.95 276 LYS A C 1
ATOM 2267 O O . LYS A 1 276 ? -62.489 -9.430 -40.233 1.00 25.95 276 LYS A O 1
ATOM 2272 N N . ASP A 1 277 ? -62.388 -7.268 -39.595 1.00 39.84 277 ASP A N 1
ATOM 2273 C CA . ASP A 1 277 ? -61.247 -7.391 -38.695 1.00 39.84 277 ASP A CA 1
ATOM 2274 C C . ASP A 1 277 ? -61.622 -8.245 -37.477 1.00 39.84 277 ASP A C 1
ATOM 2276 O O . ASP A 1 277 ? -62.610 -7.955 -36.802 1.00 39.84 277 ASP A O 1
ATOM 2280 N N . GLU A 1 278 ? -60.839 -9.289 -37.200 1.00 32.88 278 GLU A N 1
ATOM 2281 C CA . GLU A 1 278 ? -60.872 -9.987 -35.915 1.00 32.88 278 GLU A CA 1
ATOM 2282 C C . GLU A 1 278 ? -59.622 -9.619 -35.123 1.00 32.88 278 GLU A C 1
ATOM 2284 O O . GLU A 1 278 ? -58.482 -9.819 -35.555 1.00 32.88 278 GLU A O 1
ATOM 2289 N N . GLU A 1 279 ? -59.879 -9.041 -33.957 1.00 36.56 279 GLU A N 1
ATOM 2290 C CA . GLU A 1 279 ? -58.900 -8.619 -32.973 1.00 36.56 279 GLU A CA 1
ATOM 2291 C C . GLU A 1 279 ? -58.017 -9.809 -32.583 1.00 36.56 279 GLU A C 1
ATOM 2293 O O . GLU A 1 279 ? -58.470 -10.770 -31.953 1.00 36.56 279 GLU A O 1
ATOM 2298 N N . ARG A 1 280 ? -56.718 -9.732 -32.895 1.00 37.69 280 ARG A N 1
ATOM 2299 C CA . ARG A 1 280 ? -55.756 -10.508 -32.115 1.00 37.69 280 ARG A CA 1
ATOM 2300 C C . ARG A 1 280 ? -55.792 -9.928 -30.712 1.00 37.69 280 ARG A C 1
ATOM 2302 O O . ARG A 1 280 ? -55.425 -8.774 -30.517 1.00 37.69 280 ARG A O 1
ATOM 2309 N N . LYS A 1 281 ? -56.243 -10.733 -29.753 1.00 40.34 281 LYS A N 1
ATOM 2310 C CA . LYS A 1 281 ? -55.973 -10.478 -28.343 1.00 40.34 281 LYS A CA 1
ATOM 2311 C C . LYS A 1 281 ? -54.458 -10.500 -28.178 1.00 40.34 281 LYS A C 1
ATOM 2313 O O . LYS A 1 281 ? -53.867 -11.577 -28.202 1.00 40.34 281 LYS A O 1
ATOM 2318 N N . ASP A 1 282 ? -53.853 -9.323 -28.076 1.00 48.25 282 ASP A N 1
ATOM 2319 C CA . ASP A 1 282 ? -52.482 -9.201 -27.604 1.00 48.25 282 ASP A CA 1
ATOM 2320 C C . ASP A 1 282 ? -52.468 -9.750 -26.172 1.00 48.25 282 ASP A C 1
ATOM 2322 O O . ASP A 1 282 ? -53.095 -9.187 -25.271 1.00 48.25 282 ASP A O 1
ATOM 2326 N N . GLU A 1 283 ? -51.822 -10.899 -25.971 1.00 59.72 283 GLU A N 1
ATOM 2327 C CA . GLU A 1 283 ? -51.569 -11.408 -24.628 1.00 59.72 283 GLU A CA 1
ATOM 2328 C C . GLU A 1 283 ? -50.620 -10.427 -23.937 1.00 59.72 283 GLU A C 1
ATOM 2330 O O . GLU A 1 283 ? -49.485 -10.224 -24.371 1.00 59.72 283 GLU A O 1
ATOM 2335 N N . GLU A 1 284 ? -51.114 -9.774 -22.886 1.00 71.25 284 GLU A N 1
ATOM 2336 C CA . GLU A 1 284 ? -50.348 -8.807 -22.110 1.00 71.25 284 GLU A CA 1
ATOM 2337 C C . GLU A 1 284 ? -49.095 -9.489 -21.546 1.00 71.25 284 GLU A C 1
ATOM 2339 O O . GLU A 1 284 ? -49.188 -10.429 -20.750 1.00 71.25 284 GLU A O 1
ATOM 2344 N N . PHE A 1 285 ? -47.920 -9.047 -22.004 1.00 80.25 285 PHE A N 1
ATOM 2345 C CA . PHE A 1 285 ? -46.639 -9.618 -21.600 1.00 80.25 285 PHE A CA 1
ATOM 2346 C C . PHE A 1 285 ? -46.491 -9.547 -20.079 1.00 80.25 285 PHE A C 1
ATOM 2348 O O . PHE A 1 285 ? -46.667 -8.486 -19.486 1.00 80.25 285 PHE A O 1
ATOM 2355 N N . LYS A 1 286 ? -46.115 -10.665 -19.453 1.00 85.19 286 LYS A N 1
ATOM 2356 C CA . LYS A 1 286 ? -45.851 -10.749 -18.013 1.00 85.19 286 LYS A CA 1
ATOM 2357 C C . LYS A 1 286 ? -44.372 -10.988 -17.766 1.00 85.19 286 LYS A C 1
ATOM 2359 O O . LYS A 1 286 ? -43.749 -11.803 -18.443 1.00 85.19 286 LYS A O 1
ATOM 2364 N N . CYS A 1 287 ? -43.827 -10.294 -16.773 1.00 83.62 287 CYS A N 1
ATOM 2365 C CA . CYS A 1 287 ? -42.442 -10.470 -16.360 1.00 83.62 287 CYS A CA 1
ATOM 2366 C C . CYS A 1 287 ? -42.188 -11.896 -15.840 1.00 83.62 287 CYS A C 1
ATOM 2368 O O . CYS A 1 287 ? -43.001 -12.392 -15.057 1.00 83.62 287 CYS A O 1
ATOM 2370 N N . PRO A 1 288 ? -41.083 -12.560 -16.234 1.00 81.00 288 PRO A N 1
ATOM 2371 C CA . PRO A 1 288 ? -40.771 -13.901 -15.749 1.00 81.00 288 PRO A CA 1
ATOM 2372 C C . PRO A 1 288 ? -40.542 -13.935 -14.232 1.00 81.00 288 PRO A C 1
ATOM 2374 O O . PRO A 1 288 ? -39.617 -13.307 -13.710 1.00 81.00 288 PRO A O 1
ATOM 2377 N N . GLU A 1 289 ? -41.369 -14.701 -13.521 1.00 69.88 289 GLU A N 1
ATOM 2378 C CA . GLU A 1 289 ? -41.233 -14.895 -12.077 1.00 69.88 289 GLU A CA 1
ATOM 2379 C C . GLU A 1 289 ? -39.866 -15.520 -11.739 1.00 69.88 289 GLU A C 1
ATOM 2381 O O . GLU A 1 289 ? -39.424 -16.486 -12.361 1.00 69.88 289 GLU A O 1
ATOM 2386 N N . GLY A 1 290 ? -39.171 -14.944 -10.753 1.00 65.75 290 GLY A N 1
ATOM 2387 C CA . GLY A 1 290 ? -37.876 -15.435 -10.269 1.00 65.75 290 GLY A CA 1
ATOM 2388 C C . GLY A 1 290 ? -36.629 -14.990 -11.049 1.00 65.75 290 GLY A C 1
ATOM 2389 O O . GLY A 1 290 ? -35.530 -15.270 -10.580 1.00 65.75 290 GLY A O 1
ATOM 2390 N N . GLN A 1 291 ? -36.749 -14.276 -12.179 1.00 65.88 291 GLN A N 1
ATOM 2391 C CA . GLN A 1 291 ? -35.577 -13.781 -12.940 1.00 65.88 291 GLN A CA 1
ATOM 2392 C C . GLN A 1 291 ? -35.149 -12.340 -12.593 1.00 65.88 291 GLN A C 1
ATOM 2394 O O . GLN A 1 291 ? -34.093 -11.894 -13.036 1.00 65.88 291 GLN A O 1
ATOM 2399 N N . GLY A 1 292 ? -35.919 -11.629 -11.762 1.00 70.81 292 GLY A N 1
ATOM 2400 C CA . GLY A 1 292 ? -35.586 -10.280 -11.290 1.00 70.81 292 GLY A CA 1
ATOM 2401 C C . GLY A 1 292 ? -35.763 -9.177 -12.342 1.00 70.81 292 GLY A C 1
ATOM 2402 O O . GLY A 1 292 ? -36.469 -9.344 -13.338 1.00 70.81 292 GLY A O 1
ATOM 2403 N N . ASN A 1 293 ? -35.137 -8.025 -12.092 1.00 81.94 293 ASN A N 1
ATOM 2404 C CA . ASN A 1 293 ? -35.237 -6.846 -12.956 1.00 81.94 293 ASN A CA 1
ATOM 2405 C C . ASN A 1 293 ? -34.281 -6.979 -14.155 1.00 81.94 293 ASN A C 1
ATOM 2407 O O . ASN A 1 293 ? -33.116 -7.336 -13.983 1.00 81.94 293 ASN A O 1
ATOM 2411 N N . GLY A 1 294 ? -34.749 -6.682 -15.371 1.00 84.62 294 GLY A N 1
ATOM 2412 C CA . GLY A 1 294 ? -33.960 -6.899 -16.591 1.00 84.62 294 GLY A CA 1
ATOM 2413 C C . GLY A 1 294 ? -34.725 -6.670 -17.896 1.00 84.62 294 GLY A C 1
ATOM 2414 O O . GLY A 1 294 ? -35.902 -6.321 -17.879 1.00 84.62 294 GLY A O 1
ATOM 2415 N N . ASN A 1 295 ? -34.052 -6.871 -19.034 1.00 89.69 295 ASN A N 1
ATOM 2416 C CA . ASN A 1 295 ? -34.645 -6.750 -20.371 1.00 89.69 295 ASN A CA 1
ATOM 2417 C C . ASN A 1 295 ? -34.972 -8.133 -20.959 1.00 89.69 295 ASN A C 1
ATOM 2419 O O . ASN A 1 295 ? -34.150 -9.048 -20.903 1.00 89.69 295 ASN A O 1
ATOM 2423 N N . PHE A 1 296 ? -36.134 -8.254 -21.597 1.00 88.69 296 PHE A N 1
ATOM 2424 C CA . PHE A 1 296 ? -36.692 -9.494 -22.138 1.00 88.69 296 PHE A CA 1
ATOM 2425 C C . PHE A 1 296 ? -37.220 -9.264 -23.557 1.00 88.69 296 PHE A C 1
ATOM 2427 O O . PHE A 1 296 ? -37.867 -8.248 -23.814 1.00 88.69 296 PHE A O 1
ATOM 2434 N N . ALA A 1 297 ? -36.967 -10.182 -24.493 1.00 88.38 297 ALA A N 1
ATOM 2435 C CA . ALA A 1 297 ? -37.448 -10.022 -25.864 1.00 88.38 297 ALA A CA 1
ATOM 2436 C C . ALA A 1 297 ? -38.981 -9.960 -25.956 1.00 88.38 297 ALA A C 1
ATOM 2438 O O . ALA A 1 297 ? -39.689 -10.749 -25.330 1.00 88.38 297 ALA A O 1
ATOM 2439 N N . ASP A 1 298 ? -39.487 -9.056 -26.799 1.00 86.56 298 ASP A N 1
ATOM 2440 C CA . ASP A 1 298 ? -40.894 -9.036 -27.206 1.00 86.56 298 ASP A CA 1
ATOM 2441 C C . ASP A 1 298 ? -41.160 -10.252 -28.132 1.00 86.56 298 ASP A C 1
ATOM 2443 O O . ASP A 1 298 ? -40.542 -10.341 -29.202 1.00 86.56 298 ASP A O 1
ATOM 2447 N N . PRO A 1 299 ? -42.064 -11.188 -27.764 1.00 82.31 299 PRO A N 1
ATOM 2448 C CA . PRO A 1 299 ? -42.385 -12.360 -28.585 1.00 82.31 299 PRO A CA 1
ATOM 2449 C C . PRO A 1 299 ? -42.970 -12.022 -29.961 1.00 82.31 299 PRO A C 1
ATOM 2451 O O . PRO A 1 299 ? -42.852 -12.820 -30.892 1.00 82.31 299 PRO A O 1
ATOM 2454 N N . ALA A 1 300 ? -43.597 -10.853 -30.110 1.00 82.56 300 ALA A N 1
ATOM 2455 C CA . ALA A 1 300 ? -44.227 -10.417 -31.347 1.00 82.56 300 ALA A CA 1
ATOM 2456 C C . ALA A 1 300 ? -43.255 -9.690 -32.291 1.00 82.56 300 ALA A C 1
ATOM 2458 O O . ALA A 1 300 ? -43.469 -9.697 -33.508 1.00 82.56 300 ALA A O 1
ATOM 2459 N N . THR A 1 301 ? -42.199 -9.036 -31.784 1.00 86.19 301 THR A N 1
ATOM 2460 C CA . THR A 1 301 ? -41.252 -8.317 -32.651 1.00 86.19 301 THR A CA 1
ATOM 2461 C C . THR A 1 301 ? -39.890 -7.998 -32.033 1.00 86.19 301 THR A C 1
ATOM 2463 O O . THR A 1 301 ? -39.754 -7.254 -31.072 1.00 86.19 301 THR A O 1
ATOM 2466 N N . CYS A 1 302 ? -38.824 -8.382 -32.734 1.00 85.06 302 CYS A N 1
ATOM 2467 C CA . CYS A 1 302 ? -37.446 -8.085 -32.329 1.00 85.06 302 CYS A CA 1
ATOM 2468 C C . CYS A 1 302 ? -37.015 -6.622 -32.522 1.00 85.06 302 CYS A C 1
ATOM 2470 O O . CYS A 1 302 ? -35.844 -6.312 -32.358 1.00 85.06 302 CYS A O 1
ATOM 2472 N N . ARG A 1 303 ? -37.926 -5.700 -32.866 1.00 89.75 303 ARG A N 1
ATOM 2473 C CA . ARG A 1 303 ? -37.682 -4.246 -32.751 1.00 89.75 303 ARG A CA 1
ATOM 2474 C C . ARG A 1 303 ? -38.104 -3.674 -31.398 1.00 89.75 303 ARG A C 1
ATOM 2476 O O . ARG A 1 303 ? -38.012 -2.462 -31.195 1.00 89.75 303 ARG A O 1
ATOM 2483 N N . ARG A 1 304 ? -38.596 -4.519 -30.498 1.00 90.56 304 ARG A N 1
ATOM 2484 C CA . ARG A 1 304 ? -39.078 -4.156 -29.172 1.00 90.56 304 ARG A CA 1
ATOM 2485 C C . ARG A 1 304 ? -38.564 -5.153 -28.141 1.00 90.56 304 ARG A C 1
ATOM 2487 O O . ARG A 1 304 ? -38.100 -6.238 -28.484 1.00 90.56 304 ARG A O 1
ATOM 2494 N N . PHE A 1 305 ? -38.629 -4.741 -26.888 1.00 91.62 305 PHE A N 1
ATOM 2495 C CA . PHE A 1 305 ? -38.317 -5.564 -25.729 1.00 91.62 305 PHE A CA 1
ATOM 2496 C C . PHE A 1 305 ? -39.096 -5.028 -24.532 1.00 91.62 305 PHE A C 1
ATOM 2498 O O . PHE A 1 305 ? -39.456 -3.850 -24.499 1.00 91.62 305 PHE A O 1
ATOM 2505 N N . TYR A 1 306 ? -39.347 -5.877 -23.549 1.00 91.38 306 TYR A N 1
ATOM 2506 C CA . TYR A 1 306 ? -39.932 -5.484 -22.278 1.00 91.38 306 TYR A CA 1
ATOM 2507 C C . TYR A 1 306 ? -38.825 -5.350 -21.239 1.00 91.38 306 TYR A C 1
ATOM 2509 O O . TYR A 1 306 ? -38.015 -6.256 -21.062 1.00 91.38 306 TYR A O 1
ATOM 2517 N N . GLN A 1 307 ? -38.778 -4.215 -20.555 1.00 90.38 307 GLN A N 1
ATOM 2518 C CA . GLN A 1 307 ? -37.962 -4.037 -19.362 1.00 90.38 307 GLN A CA 1
ATOM 2519 C C . GLN A 1 307 ? -38.839 -4.347 -18.152 1.00 90.38 307 GLN A C 1
ATOM 2521 O O . GLN A 1 307 ? -39.885 -3.730 -17.991 1.00 90.38 307 GLN A O 1
ATOM 2526 N N . CYS A 1 308 ? -38.437 -5.290 -17.313 1.00 85.94 308 CYS A N 1
ATOM 2527 C CA . CYS A 1 308 ? -39.130 -5.601 -16.071 1.00 85.94 308 CYS A CA 1
ATOM 2528 C C . CYS A 1 308 ? -38.470 -4.881 -14.902 1.00 85.94 308 CYS A C 1
ATOM 2530 O O . CYS A 1 308 ? -37.258 -5.005 -14.709 1.00 85.94 308 CYS A O 1
ATOM 2532 N N . VAL A 1 309 ? -39.275 -4.160 -14.123 1.00 78.88 309 VAL A N 1
ATOM 2533 C CA . VAL A 1 309 ? -38.867 -3.546 -12.855 1.00 78.88 309 VAL A CA 1
ATOM 2534 C C . VAL A 1 309 ? -39.910 -3.904 -11.803 1.00 78.88 309 VAL A C 1
ATOM 2536 O O . VAL A 1 309 ? -41.094 -3.631 -11.977 1.00 78.88 309 VAL A O 1
ATOM 2539 N N . ASP A 1 310 ? -39.471 -4.587 -10.751 1.00 78.38 310 ASP A N 1
ATOM 2540 C CA . ASP A 1 310 ? -40.256 -5.046 -9.602 1.00 78.38 310 ASP A CA 1
ATOM 2541 C C . ASP A 1 310 ? -41.518 -5.839 -9.999 1.00 78.38 310 ASP A C 1
ATOM 2543 O O . ASP A 1 310 ? -42.581 -5.739 -9.388 1.00 78.38 310 ASP A O 1
ATOM 2547 N N . GLY A 1 311 ? -41.384 -6.641 -11.063 1.00 78.50 311 GLY A N 1
ATOM 2548 C CA . GLY A 1 311 ? -42.449 -7.464 -11.646 1.00 78.50 311 GLY A CA 1
ATOM 2549 C C . GLY A 1 311 ? -43.317 -6.764 -12.701 1.00 78.50 311 GLY A C 1
ATOM 2550 O O . GLY A 1 311 ? -44.113 -7.437 -13.356 1.00 78.50 311 GLY A O 1
ATOM 2551 N N . TYR A 1 312 ? -43.151 -5.455 -12.918 1.00 76.94 312 TYR A N 1
ATOM 2552 C CA . TYR A 1 312 ? -43.940 -4.678 -13.878 1.00 76.94 312 TYR A CA 1
ATOM 2553 C C . TYR A 1 312 ? -43.230 -4.529 -15.238 1.00 76.94 312 TYR A C 1
ATOM 2555 O O . TYR A 1 312 ? -42.057 -4.144 -15.269 1.00 76.94 312 TYR A O 1
ATOM 2563 N N . PRO A 1 313 ? -43.912 -4.814 -16.367 1.00 87.56 313 PRO A N 1
ATOM 2564 C CA . PRO A 1 313 ? -43.326 -4.778 -17.706 1.00 87.56 313 PRO A CA 1
ATOM 2565 C C . PRO A 1 313 ? -43.484 -3.413 -18.397 1.00 87.56 313 PRO A C 1
ATOM 2567 O O . PRO A 1 313 ? -44.589 -2.917 -18.607 1.00 87.56 313 PRO A O 1
ATOM 2570 N N . TYR A 1 314 ? -42.371 -2.851 -18.862 1.00 83.62 314 TYR A N 1
ATOM 2571 C CA . TYR A 1 314 ? -42.301 -1.594 -19.608 1.00 83.62 314 TYR A CA 1
ATOM 2572 C C . TYR A 1 314 ? -41.870 -1.861 -21.056 1.00 83.62 314 TYR A C 1
ATOM 2574 O O . TYR A 1 314 ? -40.742 -2.290 -21.313 1.00 83.62 314 TYR A O 1
ATOM 2582 N N . LEU A 1 315 ? -42.764 -1.618 -22.020 1.00 89.88 315 LEU A N 1
ATOM 2583 C CA . LEU A 1 315 ? -42.489 -1.846 -23.442 1.00 89.88 315 LEU A CA 1
ATOM 2584 C C . LEU A 1 315 ? -41.547 -0.775 -24.011 1.00 89.88 315 LEU A C 1
ATOM 2586 O O . LEU A 1 315 ? -41.922 0.388 -24.163 1.00 89.88 315 LEU A O 1
ATOM 2590 N N . ASN A 1 316 ? -40.362 -1.200 -24.433 1.00 87.56 316 ASN A N 1
ATOM 2591 C CA . ASN A 1 316 ? -39.344 -0.377 -25.071 1.00 87.56 316 ASN A CA 1
ATOM 2592 C C . ASN A 1 316 ? -39.177 -0.726 -26.560 1.00 87.56 316 ASN A C 1
ATOM 2594 O O . ASN A 1 316 ? -39.570 -1.796 -27.033 1.00 87.56 316 ASN A O 1
ATOM 2598 N N . ARG A 1 317 ? -38.581 0.192 -27.331 1.00 91.19 317 ARG A N 1
ATOM 2599 C CA . ARG A 1 317 ? -38.236 -0.014 -28.749 1.00 91.19 317 ARG A CA 1
ATOM 2600 C C . ARG A 1 317 ? -36.735 0.133 -28.955 1.00 91.19 317 ARG A C 1
ATOM 2602 O O . ARG A 1 317 ? -36.132 1.054 -28.414 1.00 91.19 317 ARG A O 1
ATOM 2609 N N . CYS A 1 318 ? -36.151 -0.725 -29.784 1.00 88.56 318 CYS A N 1
ATOM 2610 C CA . CYS A 1 318 ? -34.761 -0.560 -30.193 1.00 88.56 318 CYS A CA 1
ATOM 2611 C C . CYS A 1 318 ? -34.578 0.696 -31.069 1.00 88.56 318 CYS A C 1
ATOM 2613 O O . CYS A 1 318 ? -35.480 1.027 -31.850 1.00 88.56 318 CYS A O 1
ATOM 2615 N N . PRO A 1 319 ? -33.411 1.370 -30.996 1.00 88.19 319 PRO A N 1
ATOM 2616 C CA . PRO A 1 319 ? -33.067 2.473 -31.890 1.00 88.19 319 PRO A CA 1
ATOM 2617 C C . PRO A 1 319 ? -33.171 2.095 -33.375 1.00 88.19 319 PRO A C 1
ATOM 2619 O O . PRO A 1 319 ? -33.028 0.931 -33.755 1.00 88.19 319 PRO A O 1
ATOM 2622 N N . SER A 1 320 ? -33.414 3.092 -34.228 1.00 84.75 320 SER A N 1
ATOM 2623 C CA . SER A 1 320 ? -33.698 2.918 -35.658 1.00 84.75 320 SER A CA 1
ATOM 2624 C C . SER A 1 320 ? -32.691 2.016 -36.384 1.00 84.75 320 SER A C 1
ATOM 2626 O O . SER A 1 320 ? -31.553 2.401 -36.625 1.00 84.75 320 SER A O 1
ATOM 2628 N N . GLY A 1 321 ? -33.148 0.825 -36.786 1.00 80.88 321 GLY A N 1
ATOM 2629 C CA . GLY A 1 321 ? -32.359 -0.171 -37.526 1.00 80.88 321 GLY A CA 1
ATOM 2630 C C . GLY A 1 321 ? -31.891 -1.362 -36.683 1.00 80.88 321 GLY A C 1
ATOM 2631 O O . GLY A 1 321 ? -31.704 -2.450 -37.235 1.00 80.88 321 GLY A O 1
ATOM 2632 N N . LEU A 1 322 ? -31.795 -1.194 -35.364 1.00 88.06 322 LEU A N 1
ATOM 2633 C CA . LEU A 1 322 ? -31.364 -2.234 -34.432 1.00 88.06 322 LEU A CA 1
ATOM 2634 C C . LEU A 1 322 ? -32.507 -3.191 -34.063 1.00 88.06 322 LEU A C 1
ATOM 2636 O O . LEU A 1 322 ? -33.692 -2.885 -34.229 1.00 88.06 322 LEU A O 1
ATOM 2640 N N . HIS A 1 323 ? -32.125 -4.375 -33.597 1.00 92.44 323 HIS A N 1
ATOM 2641 C CA . HIS A 1 323 ? -32.998 -5.455 -33.154 1.00 92.44 323 HIS A CA 1
ATOM 2642 C C . HIS A 1 323 ? -32.501 -5.982 -31.803 1.00 92.44 323 HIS A C 1
ATOM 2644 O O . HIS A 1 323 ? -31.296 -6.027 -31.564 1.00 92.44 323 HIS A O 1
ATOM 2650 N N . PHE A 1 324 ? -33.415 -6.362 -30.917 1.00 92.25 324 PHE A N 1
ATOM 2651 C CA . PHE A 1 324 ? -33.079 -6.886 -29.598 1.00 92.25 324 PHE A CA 1
ATOM 2652 C C . PHE A 1 324 ? -32.504 -8.303 -29.715 1.00 92.25 324 PHE A C 1
ATOM 2654 O O . PHE A 1 324 ? -33.106 -9.160 -30.365 1.00 92.25 324 PHE A O 1
ATOM 2661 N N . ASP A 1 325 ? -31.343 -8.533 -29.102 1.00 88.25 325 ASP A N 1
ATOM 2662 C CA . ASP A 1 325 ? -30.710 -9.846 -28.979 1.00 88.25 325 ASP A CA 1
ATOM 2663 C C . ASP A 1 325 ? -31.042 -10.455 -27.616 1.00 88.25 325 ASP A C 1
ATOM 2665 O O . ASP A 1 325 ? -30.566 -9.987 -26.581 1.00 88.25 325 ASP A O 1
ATOM 2669 N N . ASP A 1 326 ? -31.834 -11.526 -27.601 1.00 85.88 326 ASP A N 1
ATOM 2670 C CA . ASP A 1 326 ? -32.324 -12.104 -26.346 1.00 85.88 326 ASP A CA 1
ATOM 2671 C C . ASP A 1 326 ? -31.260 -12.893 -25.563 1.00 85.88 326 ASP A C 1
ATOM 2673 O O . ASP A 1 326 ? -31.502 -13.303 -24.431 1.00 85.88 326 ASP A O 1
ATOM 2677 N N . ILE A 1 327 ? -30.058 -13.073 -26.116 1.00 82.06 327 ILE A N 1
ATOM 2678 C CA . ILE A 1 327 ? -28.923 -13.631 -25.368 1.00 82.06 327 ILE A CA 1
ATOM 2679 C C . ILE A 1 327 ? -28.148 -12.537 -24.627 1.00 82.06 327 ILE A C 1
ATOM 2681 O O . ILE A 1 327 ? -27.843 -12.705 -23.451 1.00 82.06 327 ILE A O 1
ATOM 2685 N N . SER A 1 328 ? -27.827 -11.421 -25.289 1.00 82.50 328 SER A N 1
ATOM 2686 C CA . SER A 1 328 ? -27.030 -10.337 -24.687 1.00 82.50 328 SER A CA 1
ATOM 2687 C C . SER A 1 328 ? -27.857 -9.240 -24.004 1.00 82.50 328 SER A C 1
ATOM 2689 O O . SER A 1 328 ? -27.298 -8.394 -23.310 1.00 82.50 328 SER A O 1
ATOM 2691 N N . LYS A 1 329 ? -29.187 -9.268 -24.168 1.00 88.81 329 LYS A N 1
ATOM 2692 C CA . LYS A 1 329 ? -30.168 -8.349 -23.563 1.00 88.81 329 LYS A CA 1
ATOM 2693 C C . LYS A 1 329 ? -30.013 -6.868 -23.955 1.00 88.81 329 LYS A C 1
ATOM 2695 O O . LYS A 1 329 ? -30.512 -5.983 -23.250 1.00 88.81 329 LYS A O 1
ATOM 2700 N N . PHE A 1 330 ? -29.396 -6.598 -25.109 1.00 88.19 330 PHE A N 1
ATOM 2701 C CA . PHE A 1 330 ? -29.318 -5.268 -25.725 1.00 88.19 330 PHE A CA 1
ATOM 2702 C C . PHE A 1 330 ? -29.720 -5.270 -27.212 1.00 88.19 330 PHE A C 1
ATOM 2704 O O . PHE A 1 330 ? -29.915 -6.311 -27.838 1.00 88.19 330 PHE A O 1
ATOM 2711 N N . CYS A 1 331 ? -29.886 -4.076 -27.787 1.00 89.88 331 CYS A N 1
ATOM 2712 C CA . CYS A 1 331 ? -30.217 -3.893 -29.201 1.00 89.88 331 CYS A CA 1
ATOM 2713 C C . CYS A 1 331 ? -28.947 -3.863 -30.068 1.00 89.88 331 CYS A C 1
ATOM 2715 O O . CYS A 1 331 ? -28.139 -2.950 -29.919 1.00 89.88 331 CYS A O 1
ATOM 2717 N N . THR A 1 332 ? -28.803 -4.801 -31.007 1.00 87.69 332 THR A N 1
ATOM 2718 C CA . THR A 1 332 ? -27.686 -4.870 -31.970 1.00 87.69 332 THR A CA 1
ATOM 2719 C C . THR A 1 332 ? -28.179 -4.888 -33.428 1.00 87.69 332 THR A C 1
ATOM 2721 O O . THR A 1 332 ? -29.373 -4.738 -33.701 1.00 87.69 332 THR A O 1
ATOM 2724 N N . PHE A 1 333 ? -27.285 -5.014 -34.408 1.00 88.94 333 PHE A N 1
ATOM 2725 C CA . PHE A 1 333 ? -27.642 -5.089 -35.823 1.00 88.94 333 PHE A CA 1
ATOM 2726 C C . PHE A 1 333 ? -28.442 -6.358 -36.160 1.00 88.94 333 PHE A C 1
ATOM 2728 O O . PHE A 1 333 ? -28.309 -7.411 -35.537 1.00 88.94 333 PHE A O 1
ATOM 2735 N N . LYS A 1 334 ? -29.291 -6.274 -37.194 1.00 87.94 334 LYS A N 1
ATOM 2736 C CA . LYS A 1 334 ? -30.238 -7.343 -37.574 1.00 87.94 334 LYS A CA 1
ATOM 2737 C C . LYS A 1 334 ? -29.570 -8.700 -37.863 1.00 87.94 334 LYS A C 1
ATOM 2739 O O . LYS A 1 334 ? -30.202 -9.734 -37.689 1.00 87.94 334 LYS A O 1
ATOM 2744 N N . ASN A 1 335 ? -28.335 -8.687 -38.355 1.00 86.94 335 ASN A N 1
ATOM 2745 C CA . ASN A 1 335 ? -27.527 -9.865 -38.684 1.00 86.94 335 ASN A CA 1
ATOM 2746 C C . ASN A 1 335 ? -26.855 -10.517 -37.463 1.00 86.94 335 ASN A C 1
ATOM 2748 O O . ASN A 1 335 ? -26.366 -11.635 -37.584 1.00 86.94 335 ASN A O 1
ATOM 2752 N N . GLU A 1 336 ? -26.823 -9.835 -36.318 1.00 84.62 336 GLU A N 1
ATOM 2753 C CA . GLU A 1 336 ? -26.197 -10.302 -35.073 1.00 84.62 336 GLU A CA 1
ATOM 2754 C C . GLU A 1 336 ? -27.235 -10.661 -34.000 1.00 84.62 336 GLU A C 1
ATOM 2756 O O . GLU A 1 336 ? -26.988 -11.524 -33.159 1.00 84.62 336 GLU A O 1
ATOM 2761 N N . ALA A 1 337 ? -28.406 -10.018 -34.034 1.00 86.00 337 ALA A N 1
ATOM 2762 C CA . ALA A 1 337 ? -29.449 -10.203 -33.035 1.00 86.00 337 ALA A CA 1
ATOM 2763 C C . ALA A 1 337 ? -30.109 -11.589 -33.117 1.00 86.00 337 ALA A C 1
ATOM 2765 O O . ALA A 1 337 ? -30.737 -11.933 -34.125 1.00 86.00 337 ALA A O 1
ATOM 2766 N N . ARG A 1 338 ? -30.047 -12.366 -32.028 1.00 87.38 338 ARG A N 1
ATOM 2767 C CA . ARG A 1 338 ? -30.801 -13.617 -31.897 1.00 87.38 338 ARG A CA 1
ATOM 2768 C C . ARG A 1 338 ? -32.196 -13.271 -31.385 1.00 87.38 338 ARG A C 1
ATOM 2770 O O . ARG A 1 338 ? -32.379 -12.774 -30.277 1.00 87.38 338 ARG A O 1
ATOM 2777 N N . CYS A 1 339 ? -33.157 -13.447 -32.281 1.00 79.75 339 CYS A N 1
ATOM 2778 C CA . CYS A 1 339 ? -34.462 -12.804 -32.247 1.00 79.75 339 CYS A CA 1
ATOM 2779 C C . CYS A 1 339 ? -35.540 -13.687 -31.592 1.00 79.75 339 CYS A C 1
ATOM 2781 O O . CYS A 1 339 ? -35.709 -14.843 -31.975 1.00 79.75 339 CYS A O 1
ATOM 2783 N N . GLY A 1 340 ? -36.307 -13.093 -30.671 1.00 78.56 340 GLY A N 1
ATOM 2784 C CA . GLY A 1 340 ? -37.428 -13.706 -29.949 1.00 78.56 340 GLY A CA 1
ATOM 2785 C C . GLY A 1 340 ? -37.031 -14.182 -28.547 1.00 78.56 340 GLY A C 1
ATOM 2786 O O . GLY A 1 340 ? -35.842 -14.206 -28.246 1.00 78.56 340 GLY A O 1
ATOM 2787 N N . PRO A 1 341 ? -37.996 -14.545 -27.681 1.00 73.00 341 PRO A N 1
ATOM 2788 C CA . PRO A 1 341 ? -37.715 -15.159 -26.388 1.00 73.00 341 PRO A CA 1
ATOM 2789 C C . PRO A 1 341 ? -37.068 -16.526 -26.619 1.00 73.00 341 PRO A C 1
ATOM 2791 O O . PRO A 1 341 ? -37.732 -17.504 -26.971 1.00 73.00 341 PRO A O 1
ATOM 2794 N N . ILE A 1 342 ? -35.752 -16.590 -26.453 1.00 77.62 342 ILE A N 1
ATOM 2795 C CA . ILE A 1 342 ? -35.013 -17.840 -26.563 1.00 77.62 342 ILE A CA 1
ATOM 2796 C C . ILE A 1 342 ? -35.189 -18.535 -25.228 1.00 77.62 342 ILE A C 1
ATOM 2798 O O . ILE A 1 342 ? -34.774 -18.013 -24.194 1.00 77.62 342 ILE A O 1
ATOM 2802 N N . ALA A 1 343 ? -35.819 -19.712 -25.251 1.00 60.81 343 ALA A N 1
ATOM 2803 C CA . ALA A 1 343 ? -35.948 -20.541 -24.066 1.00 60.81 343 ALA A CA 1
ATOM 2804 C C . ALA A 1 343 ? -34.555 -20.735 -23.465 1.00 60.81 343 ALA A C 1
ATOM 2806 O O . ALA A 1 343 ? -33.701 -21.408 -24.049 1.00 60.81 343 ALA A O 1
ATOM 2807 N N . THR A 1 344 ? -34.320 -20.111 -22.312 1.00 50.66 344 THR A N 1
ATOM 2808 C CA . THR A 1 344 ? -33.124 -20.365 -21.533 1.00 50.66 344 THR A CA 1
ATOM 2809 C C . THR A 1 344 ? -33.186 -21.834 -21.163 1.00 50.66 344 THR A C 1
ATOM 2811 O O . THR A 1 344 ? -34.038 -22.252 -20.377 1.00 50.66 344 THR A O 1
ATOM 2814 N N . THR A 1 345 ? -32.284 -22.635 -21.741 1.00 44.19 345 THR A N 1
ATOM 2815 C CA . THR A 1 345 ? -31.865 -23.879 -21.096 1.00 44.19 345 THR A CA 1
ATOM 2816 C C . THR A 1 345 ? -31.660 -23.507 -19.634 1.00 44.19 345 THR A C 1
ATOM 2818 O O . THR A 1 345 ? -30.921 -22.539 -19.404 1.00 44.19 345 THR A O 1
ATOM 2821 N N . PRO A 1 346 ? -32.328 -24.164 -18.664 1.00 41.75 346 PRO A N 1
ATOM 2822 C CA . PRO A 1 346 ? -32.072 -23.859 -17.270 1.00 41.75 346 PRO A CA 1
ATOM 2823 C C . PRO A 1 346 ? -30.564 -23.940 -17.109 1.00 41.75 346 PRO A C 1
ATOM 2825 O O . PRO A 1 346 ? -29.957 -24.944 -17.505 1.00 41.75 346 PRO A O 1
ATOM 2828 N N . ALA A 1 347 ? -29.959 -22.844 -16.638 1.00 37.38 347 ALA A N 1
ATOM 2829 C CA . ALA A 1 347 ? -28.546 -22.864 -16.319 1.00 37.38 347 ALA A CA 1
ATOM 2830 C C . ALA A 1 347 ? -28.320 -24.127 -15.477 1.00 37.38 347 ALA A C 1
ATOM 2832 O O . ALA A 1 347 ? -29.189 -24.441 -14.647 1.00 37.38 347 ALA A O 1
ATOM 2833 N N . PRO A 1 348 ? -27.223 -24.882 -15.695 1.00 37.34 348 PRO A N 1
ATOM 2834 C CA . PRO A 1 348 ? -26.846 -25.916 -14.746 1.00 37.34 348 PRO A CA 1
ATOM 2835 C C . PRO A 1 348 ? -27.007 -25.310 -13.360 1.00 37.34 348 PRO A C 1
ATOM 2837 O O . PRO A 1 348 ? -26.613 -24.154 -13.186 1.00 37.34 348 PRO A O 1
ATOM 2840 N N . ILE A 1 349 ? -27.646 -26.024 -12.429 1.00 37.03 349 ILE A N 1
ATOM 2841 C CA . ILE A 1 349 ? -27.789 -25.535 -11.057 1.00 37.03 349 ILE A CA 1
ATOM 2842 C C . ILE A 1 349 ? -26.377 -25.533 -10.476 1.00 37.03 349 ILE A C 1
ATOM 2844 O O . ILE A 1 349 ? -25.939 -26.483 -9.836 1.00 37.03 349 ILE A O 1
ATOM 2848 N N . THR A 1 350 ? -25.634 -24.476 -10.787 1.00 40.84 350 THR A N 1
ATOM 2849 C CA . THR A 1 350 ? -24.418 -24.103 -10.112 1.00 40.84 350 THR A CA 1
ATOM 2850 C C . THR A 1 350 ? -24.884 -23.765 -8.722 1.00 40.84 350 THR A C 1
ATOM 2852 O O . THR A 1 350 ? -25.569 -22.758 -8.516 1.00 40.84 350 THR A O 1
ATOM 2855 N N . GLU A 1 351 ? -24.541 -24.646 -7.791 1.00 43.81 351 GLU A N 1
ATOM 2856 C CA . GLU A 1 351 ? -24.500 -24.312 -6.379 1.00 43.81 351 GLU A CA 1
ATOM 2857 C C . GLU A 1 351 ? -23.900 -22.900 -6.247 1.00 43.81 351 GLU A C 1
ATOM 2859 O O . GLU A 1 351 ? -22.950 -22.577 -6.981 1.00 43.81 351 GLU A O 1
ATOM 2864 N N . PRO A 1 352 ? -24.470 -22.024 -5.396 1.00 48.03 352 PRO A N 1
ATOM 2865 C CA . PRO A 1 352 ? -23.914 -20.691 -5.198 1.00 48.03 352 PRO A CA 1
ATOM 2866 C C . PRO A 1 352 ? -22.414 -20.837 -4.909 1.00 48.03 352 PRO A C 1
ATOM 2868 O O . PRO A 1 352 ? -22.057 -21.767 -4.180 1.00 48.03 352 PRO A O 1
ATOM 2871 N N . PRO A 1 353 ? -21.532 -19.999 -5.496 1.00 53.16 353 PRO A N 1
ATOM 2872 C CA . PRO A 1 353 ? -20.101 -20.273 -5.482 1.00 53.16 353 PRO A CA 1
ATOM 2873 C C . PRO A 1 353 ? -19.634 -20.531 -4.049 1.00 53.16 353 PRO A C 1
ATOM 2875 O O . PRO A 1 353 ? -19.767 -19.659 -3.194 1.00 53.16 353 PRO A O 1
ATOM 2878 N N . ILE A 1 354 ? -19.112 -21.738 -3.804 1.00 58.28 354 ILE A N 1
ATOM 2879 C CA . ILE A 1 354 ? -18.909 -22.347 -2.468 1.00 58.28 354 ILE A CA 1
ATOM 2880 C C . ILE A 1 354 ? -17.902 -21.558 -1.592 1.00 58.28 354 ILE A C 1
ATOM 2882 O O . ILE A 1 354 ? -17.657 -21.883 -0.439 1.00 58.28 354 ILE A O 1
ATOM 2886 N N . ASP A 1 355 ? -17.321 -20.501 -2.153 1.00 72.88 355 ASP A N 1
ATOM 2887 C CA . ASP A 1 355 ? -16.160 -19.756 -1.676 1.00 72.88 355 ASP A CA 1
ATOM 2888 C C . ASP A 1 355 ? -16.394 -18.232 -1.791 1.00 72.88 355 ASP A C 1
ATOM 2890 O O . ASP A 1 355 ? -15.482 -17.470 -2.095 1.00 72.88 355 ASP A O 1
ATOM 2894 N N . LEU A 1 356 ? -17.644 -17.769 -1.654 1.00 88.31 356 LEU A N 1
ATOM 2895 C CA . LEU A 1 356 ? -17.938 -16.337 -1.512 1.00 88.31 356 LEU A CA 1
ATOM 2896 C C . LEU A 1 356 ? -17.602 -15.864 -0.096 1.00 88.31 356 LEU A C 1
ATOM 2898 O O . LEU A 1 356 ? -17.958 -16.522 0.878 1.00 88.31 356 LEU A O 1
ATOM 2902 N N . ALA A 1 357 ? -16.992 -14.685 0.012 1.00 92.81 357 ALA A N 1
ATOM 2903 C CA . ALA A 1 357 ? -16.705 -14.068 1.299 1.00 92.81 357 ALA A CA 1
ATOM 2904 C C . ALA A 1 357 ? -18.001 -13.796 2.084 1.00 92.81 357 ALA A C 1
ATOM 2906 O O . ALA A 1 357 ? -18.959 -13.207 1.563 1.00 92.81 357 ALA A O 1
ATOM 2907 N N . GLU A 1 358 ? -18.024 -14.200 3.352 1.00 94.88 358 GLU A N 1
ATOM 2908 C CA . GLU A 1 358 ? -19.149 -13.951 4.252 1.00 94.88 358 GLU A CA 1
ATOM 2909 C C . GLU A 1 358 ? -19.208 -12.476 4.676 1.00 94.88 358 GLU A C 1
ATOM 2911 O O . GLU A 1 358 ? -18.233 -11.732 4.568 1.00 94.88 358 GLU A O 1
ATOM 2916 N N . LYS A 1 359 ? -20.361 -12.012 5.170 1.00 95.25 359 LYS A N 1
ATOM 2917 C CA . LYS A 1 359 ? -20.446 -10.666 5.762 1.00 95.25 359 LYS A CA 1
ATOM 2918 C C . LYS A 1 359 ? -19.604 -10.614 7.035 1.00 95.25 359 LYS A C 1
ATOM 2920 O O . LYS A 1 359 ? -19.592 -11.588 7.776 1.00 95.25 359 LYS A O 1
ATOM 2925 N N . CYS A 1 360 ? -18.985 -9.463 7.296 1.00 96.25 360 CYS A N 1
ATOM 2926 C CA . CYS A 1 360 ? -18.209 -9.207 8.507 1.00 96.25 360 CYS A CA 1
ATOM 2927 C C . CYS A 1 360 ? -18.888 -9.750 9.776 1.00 96.25 360 CYS A C 1
ATOM 2929 O O . CYS A 1 360 ? -19.984 -9.301 10.130 1.00 96.25 360 CYS A O 1
ATOM 2931 N N . ASP A 1 361 ? -18.204 -10.664 10.466 1.00 95.31 361 ASP A N 1
ATOM 2932 C CA . ASP A 1 361 ? -18.496 -11.049 11.844 1.00 95.31 361 ASP A CA 1
ATOM 2933 C C . ASP A 1 361 ? -17.433 -10.442 12.777 1.00 95.31 361 ASP A C 1
ATOM 2935 O O . ASP A 1 361 ? -16.326 -10.982 12.886 1.00 95.31 361 ASP A O 1
ATOM 2939 N N . PRO A 1 362 ? -17.746 -9.340 13.484 1.00 91.88 362 PRO A N 1
ATOM 2940 C CA . PRO A 1 362 ? -16.813 -8.716 14.413 1.00 91.88 362 PRO A CA 1
ATOM 2941 C C . PRO A 1 362 ? -16.378 -9.626 15.567 1.00 91.88 362 PRO A C 1
ATOM 2943 O O . PRO A 1 362 ? -15.343 -9.365 16.164 1.00 91.88 362 PRO A O 1
ATOM 2946 N N . ALA A 1 363 ? -17.119 -10.684 15.920 1.00 93.12 363 ALA A N 1
ATOM 2947 C CA . ALA A 1 363 ? -16.696 -11.586 16.994 1.00 93.12 363 ALA A CA 1
ATOM 2948 C C . ALA A 1 363 ? -15.489 -12.445 16.579 1.00 93.12 363 ALA A C 1
ATOM 2950 O O . ALA A 1 363 ? -14.615 -12.724 17.402 1.00 93.12 363 ALA A O 1
ATOM 2951 N N . ASN A 1 364 ? -15.429 -12.829 15.301 1.00 94.06 364 ASN A N 1
ATOM 2952 C CA . ASN A 1 364 ? -14.354 -13.637 14.727 1.00 94.06 364 ASN A CA 1
ATOM 2953 C C . ASN A 1 364 ? -13.289 -12.799 13.992 1.00 94.06 364 ASN A C 1
ATOM 2955 O O . ASN A 1 364 ? -12.162 -13.262 13.823 1.00 94.06 364 ASN A O 1
ATOM 2959 N N . CYS A 1 365 ? -13.605 -11.564 13.591 1.00 93.88 365 CYS A N 1
ATOM 2960 C CA . CYS A 1 365 ? -12.652 -10.616 13.018 1.00 93.88 365 CYS A CA 1
ATOM 2961 C C . CYS A 1 365 ? -12.074 -9.683 14.091 1.00 93.88 365 CYS A C 1
ATOM 2963 O O . CYS A 1 365 ? -12.730 -8.736 14.521 1.00 93.88 365 CYS A O 1
ATOM 2965 N N . GLN A 1 366 ? -10.853 -9.969 14.548 1.00 93.75 366 GLN A N 1
ATOM 2966 C CA . GLN A 1 366 ? -10.225 -9.270 15.671 1.00 93.75 366 GLN A CA 1
ATOM 2967 C C . GLN A 1 366 ? -8.797 -8.808 15.351 1.00 93.75 366 GLN A C 1
ATOM 2969 O O . GLN A 1 366 ? -7.995 -9.538 14.752 1.00 93.75 366 GLN A O 1
ATOM 2974 N N . LEU A 1 367 ? -8.475 -7.596 15.811 1.00 91.19 367 LEU A N 1
ATOM 2975 C CA . LEU A 1 367 ? -7.148 -6.992 15.700 1.00 91.19 367 LEU A CA 1
ATOM 2976 C C . LEU A 1 367 ? -6.092 -7.830 16.454 1.00 91.19 367 LEU A C 1
ATOM 2978 O O . LEU A 1 367 ? -6.415 -8.464 17.463 1.00 91.19 367 LEU A O 1
ATOM 2982 N N . PRO A 1 368 ? -4.826 -7.859 15.996 1.00 92.88 368 PRO A N 1
ATOM 2983 C CA . PRO A 1 368 ? -4.273 -7.145 14.837 1.00 92.88 368 PRO A CA 1
ATOM 2984 C C . PRO A 1 368 ? -4.490 -7.859 13.488 1.00 92.88 368 PRO A C 1
ATOM 2986 O O . PRO A 1 368 ? -4.076 -7.343 12.457 1.00 92.88 368 PRO A O 1
ATOM 2989 N N . TYR A 1 369 ? -5.067 -9.065 13.475 1.00 85.62 369 TYR A N 1
ATOM 2990 C CA . TYR A 1 369 ? -5.016 -9.955 12.304 1.00 85.62 369 TYR A CA 1
ATOM 2991 C C . TYR A 1 369 ? -6.151 -9.753 11.304 1.00 85.62 369 TYR A C 1
ATOM 2993 O O . TYR A 1 369 ? -5.961 -10.010 10.120 1.00 85.62 369 TYR A O 1
ATOM 3001 N N . CYS A 1 370 ? -7.316 -9.326 11.785 1.00 94.38 370 CYS A N 1
ATOM 3002 C CA . CYS A 1 370 ? -8.495 -9.066 10.974 1.00 94.38 370 CYS A CA 1
ATOM 3003 C C . CYS A 1 370 ? -9.156 -7.781 11.470 1.00 94.38 370 CYS A C 1
ATOM 3005 O O . CYS A 1 370 ? -9.288 -7.578 12.679 1.00 94.38 370 CYS A O 1
ATOM 3007 N N . PHE A 1 371 ? -9.603 -6.931 10.551 1.00 97.56 371 PHE A N 1
ATOM 3008 C CA . PHE A 1 371 ? -10.444 -5.792 10.898 1.00 97.56 371 PHE A CA 1
ATOM 3009 C C . PHE A 1 371 ? -11.542 -5.604 9.865 1.00 97.56 371 PHE A C 1
ATOM 3011 O O . PHE A 1 371 ? -11.281 -5.399 8.683 1.00 97.56 371 PHE A O 1
ATOM 3018 N N . CYS A 1 372 ? -12.785 -5.645 10.325 1.00 97.12 372 CYS A N 1
ATOM 3019 C CA . CYS A 1 372 ? -13.942 -5.333 9.514 1.00 97.12 372 CYS A CA 1
ATOM 3020 C C . CYS A 1 372 ? -15.018 -4.697 10.392 1.00 97.12 372 CYS A C 1
ATOM 3022 O O . CYS A 1 372 ? -15.055 -4.865 11.612 1.00 97.12 372 CYS A O 1
ATOM 3024 N N . SER A 1 373 ? -15.939 -3.993 9.749 1.00 95.62 373 SER A N 1
ATOM 3025 C CA . SER A 1 373 ? -17.206 -3.604 10.354 1.00 95.62 373 SER A CA 1
ATOM 3026 C C . SER A 1 373 ? -18.329 -3.769 9.335 1.00 95.62 373 SER A C 1
ATOM 3028 O O . SER A 1 373 ? -18.087 -4.070 8.167 1.00 95.62 373 SER A O 1
ATOM 3030 N N . ARG A 1 374 ? -19.579 -3.633 9.783 1.00 92.00 374 ARG A N 1
ATOM 3031 C CA . ARG A 1 374 ? -20.761 -3.928 8.959 1.00 92.00 374 ARG A CA 1
ATOM 3032 C C . ARG A 1 374 ? -20.888 -3.022 7.727 1.00 92.00 374 ARG A C 1
ATOM 3034 O O . ARG A 1 374 ? -21.433 -3.469 6.721 1.00 92.00 374 ARG A O 1
ATOM 3041 N N . ASP A 1 375 ? -20.427 -1.782 7.842 1.00 93.81 375 ASP A N 1
ATOM 3042 C CA . ASP A 1 375 ? -20.486 -0.727 6.824 1.00 93.81 375 ASP A CA 1
ATOM 3043 C C . ASP A 1 375 ? -19.122 -0.062 6.561 1.00 93.81 375 ASP A C 1
ATOM 3045 O O . ASP A 1 375 ? -19.027 0.794 5.692 1.00 93.81 375 ASP A O 1
ATOM 3049 N N . GLY A 1 376 ? -18.059 -0.479 7.263 1.00 96.31 376 GLY A N 1
ATOM 3050 C CA . GLY A 1 376 ? -16.699 0.035 7.092 1.00 96.31 376 GLY A CA 1
ATOM 3051 C C . GLY A 1 376 ? -16.402 1.327 7.863 1.00 96.31 376 GLY A C 1
ATOM 3052 O O . GLY A 1 376 ? -15.292 1.841 7.765 1.00 96.31 376 GLY A O 1
ATOM 3053 N N . THR A 1 377 ? -17.352 1.861 8.636 1.00 97.00 377 THR A N 1
ATOM 3054 C CA . THR A 1 377 ? -17.231 3.194 9.259 1.00 97.00 377 THR A CA 1
ATOM 3055 C C . THR A 1 377 ? -16.680 3.195 10.689 1.00 97.00 377 THR A C 1
ATOM 3057 O O . THR A 1 377 ? -16.309 4.255 11.196 1.00 97.00 377 THR A O 1
ATOM 3060 N N . ILE A 1 378 ? -16.623 2.036 11.353 1.00 97.06 378 ILE A N 1
ATOM 3061 C CA . ILE A 1 378 ? -16.209 1.918 12.761 1.00 97.06 378 ILE A CA 1
ATOM 3062 C C . ILE A 1 378 ? -14.706 2.177 12.929 1.00 97.06 378 ILE A C 1
ATOM 3064 O O . ILE A 1 378 ? -13.893 1.667 12.162 1.00 97.06 378 ILE A O 1
ATOM 3068 N N . ILE A 1 379 ? -14.348 2.910 13.985 1.00 98.12 379 ILE A N 1
ATOM 3069 C CA . ILE A 1 379 ? -12.963 3.226 14.350 1.00 98.12 379 ILE A CA 1
ATOM 3070 C C . ILE A 1 379 ? -12.262 1.990 14.956 1.00 98.12 379 ILE A C 1
ATOM 3072 O O . ILE A 1 379 ? -12.820 1.358 15.865 1.00 98.12 379 ILE A O 1
ATOM 3076 N N . PRO A 1 380 ? -11.031 1.647 14.523 1.00 97.31 380 PRO A N 1
ATOM 3077 C CA . PRO A 1 380 ? -10.214 0.598 15.130 1.00 97.31 380 PRO A CA 1
ATOM 3078 C C . PRO A 1 380 ? -10.084 0.741 16.651 1.00 97.31 380 PRO A C 1
ATOM 3080 O O . PRO A 1 380 ? -9.868 1.827 17.185 1.00 97.31 380 PRO A O 1
ATOM 3083 N N . GLY A 1 381 ? -10.240 -0.373 17.368 1.00 94.25 381 GLY A N 1
ATOM 3084 C CA . GLY A 1 381 ? -10.185 -0.402 18.835 1.00 94.25 381 GLY A CA 1
ATOM 3085 C C . GLY A 1 381 ? -11.392 0.216 19.554 1.00 94.25 381 GLY A C 1
ATOM 3086 O O . GLY A 1 381 ? -11.430 0.174 20.780 1.00 94.25 381 GLY A O 1
ATOM 3087 N N . GLY A 1 382 ? -12.384 0.756 18.832 1.00 94.38 382 GLY A N 1
ATOM 3088 C CA . GLY A 1 382 ? -13.571 1.375 19.433 1.00 94.38 382 GLY A CA 1
ATOM 3089 C C . GLY A 1 382 ? -13.291 2.709 20.136 1.00 94.38 382 GLY A C 1
ATOM 3090 O O . GLY A 1 382 ? -14.004 3.061 21.075 1.00 94.38 382 GLY A O 1
ATOM 3091 N N . LEU A 1 383 ? -12.245 3.425 19.711 1.00 96.75 383 LEU A N 1
ATOM 3092 C CA . LEU A 1 383 ? -11.904 4.753 20.227 1.00 96.75 383 LEU A CA 1
ATOM 3093 C C . LEU A 1 383 ? -12.975 5.795 19.864 1.00 96.75 383 LEU A C 1
ATOM 3095 O O . LEU A 1 383 ? -13.676 5.669 18.860 1.00 96.75 383 LEU A O 1
ATOM 3099 N N . HIS A 1 384 ? -13.075 6.857 20.668 1.00 97.38 384 HIS A N 1
ATOM 3100 C CA . HIS A 1 384 ? -13.861 8.039 20.309 1.00 97.38 384 HIS A CA 1
ATOM 3101 C C . HIS A 1 384 ? -13.146 8.832 19.192 1.00 97.38 384 HIS A C 1
ATOM 3103 O O . HIS A 1 384 ? -11.909 8.863 19.198 1.00 97.38 384 HIS A O 1
ATOM 3109 N N . PRO A 1 385 ? -13.861 9.516 18.271 1.00 97.12 385 PRO A N 1
ATOM 3110 C CA . PRO A 1 385 ? -13.238 10.384 17.269 1.00 97.12 385 PRO A CA 1
ATOM 3111 C C . PRO A 1 385 ? -12.223 11.367 17.873 1.00 97.12 385 PRO A C 1
ATOM 3113 O O . PRO A 1 385 ? -11.065 11.356 17.477 1.00 97.12 385 PRO A O 1
ATOM 3116 N N . ASP A 1 386 ? -12.591 12.098 18.930 1.00 96.25 386 ASP A N 1
ATOM 3117 C CA . ASP A 1 386 ? -11.702 13.065 19.611 1.00 96.25 386 ASP A CA 1
ATOM 3118 C C . ASP A 1 386 ? -10.432 12.452 20.241 1.00 96.25 386 ASP A C 1
ATOM 3120 O O . ASP A 1 386 ? -9.515 13.173 20.635 1.00 96.25 386 ASP A O 1
ATOM 3124 N N . GLU A 1 387 ? -10.372 11.125 20.393 1.00 96.88 387 GLU A N 1
ATOM 3125 C CA . GLU A 1 387 ? -9.194 10.404 20.893 1.00 96.88 387 GLU A CA 1
ATOM 3126 C C . GLU A 1 387 ? -8.383 9.737 19.772 1.00 96.88 387 GLU A C 1
ATOM 3128 O O . GLU A 1 387 ? -7.295 9.216 20.029 1.00 96.88 387 GLU A O 1
ATOM 3133 N N . THR A 1 388 ? -8.883 9.780 18.538 1.00 98.00 388 THR A N 1
ATOM 3134 C CA . THR A 1 388 ? -8.332 9.119 17.350 1.00 98.00 388 THR A CA 1
ATOM 3135 C C . THR A 1 388 ? -7.495 10.110 16.536 1.00 98.00 388 THR A C 1
ATOM 3137 O O . THR A 1 388 ? -8.005 11.176 16.192 1.00 98.00 388 THR A O 1
ATOM 3140 N N . PRO A 1 389 ? -6.225 9.815 16.203 1.00 97.88 389 PRO A N 1
ATOM 3141 C CA . PRO A 1 389 ? -5.428 10.703 15.362 1.00 97.88 389 PRO A CA 1
ATOM 3142 C C . PRO A 1 389 ? -6.024 10.788 13.961 1.00 97.88 389 PRO A C 1
ATOM 3144 O O . PRO A 1 389 ? -6.381 9.766 13.373 1.00 97.88 389 PRO A O 1
ATOM 3147 N N . GLN A 1 390 ? -6.059 11.986 13.386 1.00 98.56 390 GLN A N 1
ATOM 3148 C CA . GLN A 1 390 ? -6.378 12.116 11.972 1.00 98.56 390 GLN A CA 1
ATOM 3149 C C . GLN A 1 390 ? -5.119 11.827 11.156 1.00 98.56 390 GLN A C 1
ATOM 3151 O O . GLN A 1 390 ? -4.194 12.635 11.075 1.00 98.56 390 GLN A O 1
ATOM 3156 N N . MET A 1 391 ? -5.082 10.649 10.543 1.00 98.69 391 MET A N 1
ATOM 3157 C CA . MET A 1 391 ? -4.020 10.290 9.608 1.00 98.69 391 MET A CA 1
ATOM 3158 C C . MET A 1 391 ? -4.271 10.955 8.254 1.00 98.69 391 MET A C 1
ATOM 3160 O O . MET A 1 391 ? -5.396 10.924 7.755 1.00 98.69 391 MET A O 1
ATOM 3164 N N . ILE A 1 392 ? -3.221 11.503 7.646 1.00 98.75 392 ILE A N 1
ATOM 3165 C CA . ILE A 1 392 ? -3.194 11.906 6.238 1.00 98.75 392 ILE A CA 1
ATOM 3166 C C . ILE A 1 392 ? -2.191 10.998 5.522 1.00 98.75 392 ILE A C 1
ATOM 3168 O O . ILE A 1 392 ? -1.028 10.920 5.921 1.00 98.75 392 ILE A O 1
ATOM 3172 N N . ILE A 1 393 ? -2.635 10.305 4.473 1.00 98.69 393 ILE A N 1
ATOM 3173 C CA . ILE A 1 393 ? -1.804 9.386 3.683 1.00 98.69 393 ILE A CA 1
ATOM 3174 C C . ILE A 1 393 ? -1.616 9.988 2.292 1.00 98.69 393 ILE A C 1
ATOM 3176 O O . ILE A 1 393 ? -2.428 9.772 1.394 1.00 98.69 393 ILE A O 1
ATOM 3180 N N . MET A 1 394 ? -0.541 10.748 2.093 1.00 98.38 394 MET A N 1
ATOM 3181 C CA . MET A 1 394 ? -0.195 11.245 0.758 1.00 98.38 394 MET A CA 1
ATOM 3182 C C . MET A 1 394 ? 0.353 10.095 -0.091 1.00 98.38 394 MET A C 1
ATOM 3184 O O . MET A 1 394 ? 1.317 9.438 0.316 1.00 98.38 394 MET A O 1
ATOM 3188 N N . THR A 1 395 ? -0.243 9.854 -1.261 1.00 98.56 395 THR A N 1
ATOM 3189 C CA . THR A 1 395 ? 0.212 8.816 -2.197 1.00 98.56 395 THR A CA 1
ATOM 3190 C C . THR A 1 395 ? 0.481 9.386 -3.585 1.00 98.56 395 THR A C 1
ATOM 3192 O O . THR A 1 395 ? -0.239 10.277 -4.031 1.00 98.56 395 THR A O 1
ATOM 3195 N N . PHE A 1 396 ? 1.524 8.894 -4.251 1.00 98.19 396 PHE A N 1
ATOM 3196 C CA . PHE A 1 396 ? 1.926 9.354 -5.580 1.00 98.19 396 PHE A CA 1
ATOM 3197 C C . PHE A 1 396 ? 2.097 8.168 -6.517 1.00 98.19 396 PHE A C 1
ATOM 3199 O O . PHE A 1 396 ? 2.828 7.230 -6.189 1.00 98.19 396 PHE A O 1
ATOM 3206 N N . ASP A 1 397 ? 1.463 8.249 -7.681 1.00 97.31 397 ASP A N 1
ATOM 3207 C CA . ASP A 1 397 ? 1.341 7.129 -8.610 1.00 97.31 397 ASP A CA 1
ATOM 3208 C C . ASP A 1 397 ? 2.137 7.388 -9.900 1.00 97.31 397 ASP A C 1
ATOM 3210 O O . ASP A 1 397 ? 2.276 8.531 -10.363 1.00 97.31 397 ASP A O 1
ATOM 3214 N N . GLY A 1 398 ? 2.658 6.313 -10.492 1.00 95.94 398 GLY A N 1
ATOM 3215 C CA . GLY A 1 398 ? 3.432 6.333 -11.727 1.00 95.94 398 GLY A CA 1
ATOM 3216 C C . GLY A 1 398 ? 4.955 6.427 -11.543 1.00 95.94 398 GLY A C 1
ATOM 3217 O O . GLY A 1 398 ? 5.539 6.039 -10.529 1.00 95.94 398 GLY A O 1
ATOM 3218 N N . ALA A 1 399 ? 5.645 6.894 -12.584 1.00 96.19 399 ALA A N 1
ATOM 3219 C CA . ALA A 1 399 ? 7.105 6.884 -12.652 1.00 96.19 399 ALA A CA 1
ATOM 3220 C C . ALA A 1 399 ? 7.743 8.131 -12.016 1.00 96.19 399 ALA A C 1
ATOM 3222 O O . ALA A 1 399 ? 7.492 9.263 -12.437 1.00 96.19 399 ALA A O 1
ATOM 3223 N N . ILE A 1 400 ? 8.662 7.922 -11.069 1.00 97.81 400 ILE A N 1
ATOM 3224 C CA . ILE A 1 400 ? 9.511 8.988 -10.509 1.00 97.81 400 ILE A CA 1
ATOM 3225 C C . ILE A 1 400 ? 10.613 9.345 -11.505 1.00 97.81 400 ILE A C 1
ATOM 3227 O O . ILE A 1 400 ? 11.341 8.459 -11.954 1.00 97.81 400 ILE A O 1
ATOM 3231 N N . ASN A 1 401 ? 10.757 10.624 -11.845 1.00 95.19 401 ASN A N 1
ATOM 3232 C CA . ASN A 1 401 ? 11.803 11.134 -12.733 1.00 95.19 401 ASN A CA 1
ATOM 3233 C C . ASN A 1 401 ? 12.002 12.654 -12.559 1.00 95.19 401 ASN A C 1
ATOM 3235 O O . ASN A 1 401 ? 11.373 13.301 -11.723 1.00 95.19 401 ASN A O 1
ATOM 3239 N N . HIS A 1 402 ? 12.876 13.236 -13.386 1.00 93.44 402 HIS A N 1
ATOM 3240 C CA . HIS A 1 402 ? 13.234 14.662 -13.366 1.00 93.44 402 HIS A CA 1
ATOM 3241 C C . HIS A 1 402 ? 12.045 15.632 -13.545 1.00 93.44 402 HIS A C 1
ATOM 3243 O O . HIS A 1 402 ? 12.201 16.813 -13.259 1.00 93.44 402 HIS A O 1
ATOM 3249 N N . ASN A 1 403 ? 10.865 15.175 -13.990 1.00 91.31 403 ASN A N 1
ATOM 3250 C CA . ASN A 1 403 ? 9.675 16.029 -14.105 1.00 91.31 403 ASN A CA 1
ATOM 3251 C C . ASN A 1 403 ? 8.925 16.218 -12.773 1.00 91.31 403 ASN A C 1
ATOM 3253 O O . ASN A 1 403 ? 8.121 17.140 -12.669 1.00 91.31 403 ASN A O 1
ATOM 3257 N N . ASN A 1 404 ? 9.120 15.333 -11.787 1.00 95.38 404 ASN A N 1
ATOM 3258 C CA . ASN A 1 404 ? 8.289 15.290 -10.577 1.00 95.38 404 ASN A CA 1
ATOM 3259 C C . ASN A 1 404 ? 9.070 15.174 -9.258 1.00 95.38 404 ASN A C 1
ATOM 3261 O O . ASN A 1 404 ? 8.586 15.652 -8.233 1.00 95.38 404 ASN A O 1
ATOM 3265 N N . PHE A 1 405 ? 10.295 14.643 -9.276 1.00 96.38 405 PHE A N 1
ATOM 3266 C CA . PHE A 1 405 ? 11.117 14.457 -8.077 1.00 96.38 405 PHE A CA 1
ATOM 3267 C C . PHE A 1 405 ? 11.312 15.752 -7.265 1.00 96.38 405 PHE A C 1
ATOM 3269 O O . PHE A 1 405 ? 11.039 15.772 -6.065 1.00 96.38 405 PHE A O 1
ATOM 3276 N N . ASP A 1 406 ? 11.669 16.859 -7.924 1.00 95.44 406 ASP A N 1
ATOM 3277 C CA . ASP A 1 406 ? 11.851 18.174 -7.290 1.00 95.44 406 ASP A CA 1
ATOM 3278 C C . ASP A 1 406 ? 10.564 18.723 -6.649 1.00 95.44 406 ASP A C 1
ATOM 3280 O O . ASP A 1 406 ? 10.629 19.527 -5.720 1.00 95.44 406 ASP A O 1
ATOM 3284 N N . HIS A 1 407 ? 9.384 18.339 -7.145 1.00 95.31 407 HIS A N 1
ATOM 3285 C CA . HIS A 1 407 ? 8.106 18.716 -6.536 1.00 95.31 407 HIS A CA 1
ATOM 3286 C C . HIS A 1 407 ? 7.863 17.904 -5.261 1.00 95.31 407 HIS A C 1
ATOM 3288 O O . HIS A 1 407 ? 7.556 18.474 -4.214 1.00 95.31 407 HIS A O 1
ATOM 3294 N N . TYR A 1 408 ? 8.111 16.593 -5.300 1.00 95.94 408 TYR A N 1
ATOM 3295 C CA . TYR A 1 408 ? 7.997 15.728 -4.124 1.00 95.94 408 TYR A CA 1
ATOM 3296 C C . TYR A 1 408 ? 8.972 16.134 -3.007 1.00 95.94 408 TYR A C 1
ATOM 3298 O O . TYR A 1 408 ? 8.577 16.185 -1.843 1.00 95.94 408 TYR A O 1
ATOM 3306 N N . GLN A 1 409 ? 10.206 16.528 -3.342 1.00 93.88 409 GLN A N 1
ATOM 3307 C CA . GLN A 1 409 ? 11.164 17.040 -2.353 1.00 93.88 409 GLN A CA 1
ATOM 3308 C C . GLN A 1 409 ? 10.712 18.348 -1.677 1.00 93.88 409 GLN A C 1
ATOM 3310 O O . GLN A 1 409 ? 10.996 18.541 -0.498 1.00 93.88 409 GLN A O 1
ATOM 3315 N N . LYS A 1 410 ? 9.983 19.234 -2.374 1.00 93.19 410 LYS A N 1
ATOM 3316 C CA . LYS A 1 410 ? 9.407 20.457 -1.770 1.00 93.19 410 LYS A CA 1
ATOM 3317 C C . LYS A 1 410 ? 8.227 20.153 -0.847 1.00 93.19 410 LYS A C 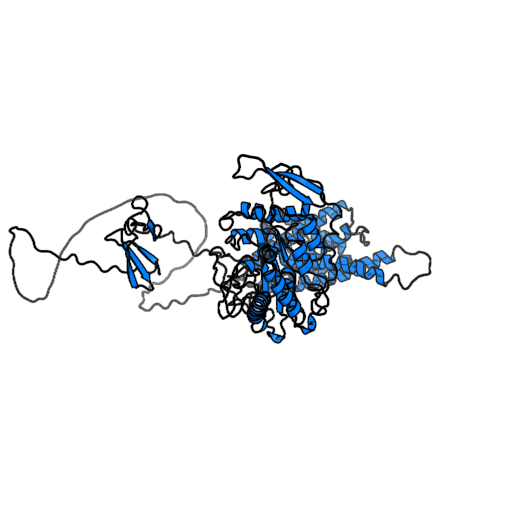1
ATOM 3319 O O . LYS A 1 410 ? 8.045 20.840 0.153 1.00 93.19 410 LYS A O 1
ATOM 3324 N N . ILE A 1 411 ? 7.415 19.147 -1.177 1.00 93.31 411 ILE A N 1
ATOM 3325 C CA . ILE A 1 411 ? 6.292 18.703 -0.333 1.00 93.31 411 ILE A CA 1
ATOM 3326 C C . ILE A 1 411 ? 6.821 18.189 1.008 1.00 93.31 411 ILE A C 1
ATOM 3328 O O . ILE A 1 411 ? 6.352 18.626 2.060 1.00 93.31 411 ILE A O 1
ATOM 3332 N N . PHE A 1 412 ? 7.829 17.312 0.952 1.00 94.06 412 PHE A N 1
ATOM 3333 C CA . PHE A 1 412 ? 8.461 16.661 2.104 1.00 94.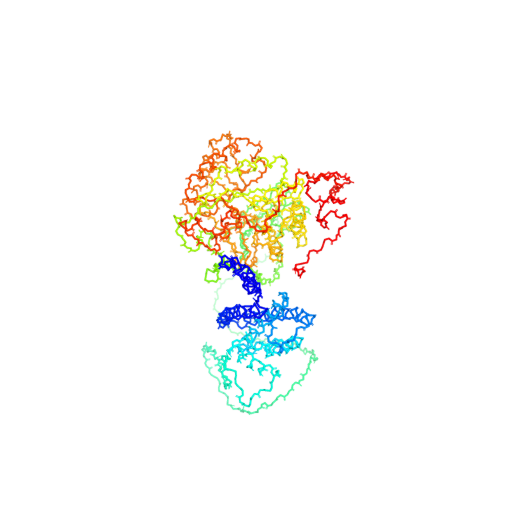06 412 PHE A CA 1
ATOM 3334 C C . PHE A 1 412 ? 9.699 17.406 2.631 1.00 94.06 412 PHE A C 1
ATOM 3336 O O . PHE A 1 412 ? 10.614 16.789 3.182 1.00 94.06 412 PHE A O 1
ATOM 3343 N N . ALA A 1 413 ? 9.727 18.732 2.475 1.00 81.81 413 ALA A N 1
ATOM 3344 C CA . ALA A 1 413 ? 10.762 19.576 3.053 1.00 81.81 413 ALA A CA 1
ATOM 3345 C C . ALA A 1 413 ? 10.820 19.417 4.588 1.00 81.81 413 ALA A C 1
ATOM 3347 O O . ALA A 1 413 ? 9.818 19.163 5.259 1.00 81.81 413 ALA A O 1
ATOM 3348 N N . THR A 1 414 ? 12.027 19.522 5.151 1.00 74.00 414 THR A N 1
ATOM 3349 C CA . THR A 1 414 ? 12.317 19.160 6.553 1.00 74.00 414 THR A CA 1
ATOM 3350 C C . THR A 1 414 ? 11.825 20.169 7.595 1.00 74.00 414 THR A C 1
ATOM 3352 O O . THR A 1 414 ? 12.047 19.968 8.786 1.00 74.00 414 THR A O 1
ATOM 3355 N N . ASP A 1 415 ? 11.237 21.279 7.158 1.00 88.19 415 ASP A N 1
ATOM 3356 C CA . ASP A 1 415 ? 10.627 22.314 7.993 1.00 88.19 415 ASP A CA 1
ATOM 3357 C C . ASP A 1 415 ? 9.206 21.946 8.445 1.00 88.19 415 ASP A C 1
ATOM 3359 O O . ASP A 1 415 ? 8.797 22.325 9.543 1.00 88.19 415 ASP A O 1
ATOM 3363 N N . ARG A 1 416 ? 8.483 21.147 7.652 1.00 93.81 416 ARG A N 1
ATOM 3364 C CA . ARG A 1 416 ? 7.212 20.543 8.061 1.00 93.81 416 ARG A CA 1
ATOM 3365 C C . ARG A 1 416 ? 7.471 19.302 8.920 1.00 93.81 416 ARG A C 1
ATOM 3367 O O . ARG A 1 416 ? 8.193 18.387 8.517 1.00 93.81 416 ARG A O 1
ATOM 3374 N N . LEU A 1 417 ? 6.844 19.243 10.094 1.00 95.62 417 LEU A N 1
ATOM 3375 C CA . LEU A 1 417 ? 6.967 18.138 11.049 1.00 95.62 417 LEU A CA 1
ATOM 3376 C C . LEU A 1 417 ? 5.588 17.714 11.568 1.00 95.62 417 LEU A C 1
ATOM 3378 O O . LEU A 1 417 ? 4.714 18.547 11.787 1.00 95.62 417 LEU A O 1
ATOM 3382 N N . ASN A 1 418 ? 5.427 16.416 11.817 1.00 96.00 418 ASN A N 1
ATOM 3383 C CA . ASN A 1 418 ? 4.318 15.864 12.591 1.00 96.00 418 ASN A CA 1
ATOM 3384 C C . ASN A 1 418 ? 4.443 16.247 14.085 1.00 96.00 418 ASN A C 1
ATOM 3386 O O . ASN A 1 418 ? 5.555 16.531 14.544 1.00 96.00 418 ASN A O 1
ATOM 3390 N N . PRO A 1 419 ? 3.366 16.149 14.894 1.00 95.75 419 PRO A N 1
ATOM 3391 C CA . PRO A 1 419 ? 3.389 16.492 16.325 1.00 95.75 419 PRO A CA 1
ATOM 3392 C C . PRO A 1 419 ? 4.425 15.733 17.179 1.00 95.75 419 PRO A C 1
ATOM 3394 O O . PRO A 1 419 ? 4.814 16.200 18.249 1.00 95.75 419 PRO A O 1
ATOM 3397 N N . ASN A 1 420 ? 4.929 14.587 16.703 1.00 93.88 420 ASN A N 1
ATOM 3398 C CA . ASN A 1 420 ? 6.025 13.833 17.324 1.00 93.88 420 ASN A CA 1
ATOM 3399 C C . ASN A 1 420 ? 7.440 14.294 16.888 1.00 93.88 420 ASN A C 1
ATOM 3401 O O . ASN A 1 420 ? 8.419 13.592 17.142 1.00 93.88 420 ASN A O 1
ATOM 3405 N N . ASN A 1 421 ? 7.557 15.462 16.243 1.00 93.94 421 ASN A N 1
ATOM 3406 C CA . ASN A 1 421 ? 8.773 16.039 15.647 1.00 93.94 421 ASN A CA 1
ATOM 3407 C C . ASN A 1 421 ? 9.416 15.208 14.519 1.00 93.94 421 ASN A C 1
ATOM 3409 O O . ASN A 1 421 ? 10.588 15.409 14.194 1.00 93.94 421 ASN A O 1
ATOM 3413 N N . CYS A 1 422 ? 8.676 14.284 13.903 1.00 94.00 422 CYS A N 1
ATOM 3414 C CA . CYS A 1 422 ? 9.154 13.535 12.744 1.00 94.00 422 CYS A CA 1
ATOM 3415 C C . CYS A 1 422 ? 8.741 14.206 11.422 1.00 94.00 422 CYS A C 1
ATOM 3417 O O . CYS A 1 422 ? 7.604 14.668 11.322 1.00 94.00 422 CYS A O 1
ATOM 3419 N N . PRO A 1 423 ? 9.602 14.228 10.384 1.00 95.25 423 PRO A N 1
ATOM 3420 C CA . PRO A 1 423 ? 9.228 14.745 9.067 1.00 95.25 423 PRO A CA 1
ATOM 3421 C C . PRO A 1 423 ? 8.057 13.976 8.451 1.00 95.25 423 PRO A C 1
ATOM 3423 O O . PRO A 1 423 ? 7.926 12.769 8.674 1.00 95.25 423 PRO A O 1
ATOM 3426 N N . LEU A 1 424 ? 7.264 14.666 7.629 1.00 96.44 424 LEU A N 1
ATOM 3427 C CA . LEU A 1 424 ? 6.141 14.092 6.883 1.00 96.44 424 LEU A CA 1
ATOM 3428 C C . LEU A 1 424 ? 6.617 12.919 6.008 1.00 96.44 424 LEU A C 1
ATOM 3430 O O . LEU A 1 424 ? 7.738 12.927 5.483 1.00 96.44 424 LEU A O 1
ATOM 3434 N N . LYS A 1 425 ? 5.754 11.913 5.817 1.00 96.25 425 LYS A N 1
ATOM 3435 C CA . LYS A 1 425 ? 6.028 10.767 4.940 1.00 96.25 425 LYS A CA 1
ATOM 3436 C C . LYS A 1 425 ? 4.855 10.488 4.004 1.00 96.25 425 LYS A C 1
ATOM 3438 O O . LYS A 1 425 ? 3.714 10.442 4.444 1.00 96.25 425 LYS A O 1
ATOM 3443 N N . GLY A 1 426 ? 5.160 10.286 2.722 1.00 97.50 426 GLY A N 1
ATOM 3444 C CA . GLY A 1 426 ? 4.236 9.758 1.719 1.00 97.50 426 GLY A CA 1
ATOM 3445 C C . GLY A 1 426 ? 4.566 8.327 1.287 1.00 97.50 426 GLY A C 1
ATOM 3446 O O . GLY A 1 426 ? 5.593 7.759 1.674 1.00 97.50 426 GLY A O 1
ATOM 3447 N N . THR A 1 427 ? 3.679 7.778 0.462 1.00 98.81 427 THR A N 1
ATOM 3448 C CA . THR A 1 427 ? 3.770 6.448 -0.159 1.00 98.81 427 THR A CA 1
ATOM 3449 C C . THR A 1 427 ? 3.839 6.610 -1.677 1.00 98.81 427 THR A C 1
ATOM 3451 O O . THR A 1 427 ? 3.059 7.368 -2.243 1.00 98.81 427 THR A O 1
ATOM 3454 N N . PHE A 1 428 ? 4.745 5.917 -2.356 1.00 98.75 428 PHE A N 1
ATOM 3455 C CA . PHE A 1 428 ? 4.931 6.040 -3.802 1.00 98.75 428 PHE A CA 1
ATOM 3456 C C . PHE A 1 428 ? 4.642 4.699 -4.483 1.00 98.75 428 PHE A C 1
ATOM 3458 O O . PHE A 1 428 ? 5.377 3.735 -4.269 1.00 98.75 428 PHE A O 1
ATOM 3465 N N . PHE A 1 429 ? 3.582 4.633 -5.292 1.00 98.69 429 PHE A N 1
ATOM 3466 C CA . PHE A 1 429 ? 3.222 3.466 -6.100 1.00 98.69 429 PHE A CA 1
ATOM 3467 C C . PHE A 1 429 ? 3.928 3.569 -7.452 1.00 98.69 429 PHE A C 1
ATOM 3469 O O . PHE A 1 429 ? 3.496 4.289 -8.347 1.00 98.69 429 PHE A O 1
ATOM 3476 N N . ILE A 1 430 ? 5.069 2.891 -7.579 1.00 98.44 430 ILE A N 1
ATOM 3477 C CA . ILE A 1 430 ? 5.976 3.095 -8.712 1.00 98.44 430 ILE A CA 1
ATOM 3478 C C . ILE A 1 430 ? 5.532 2.270 -9.924 1.00 98.44 430 ILE A C 1
ATOM 3480 O O . ILE A 1 430 ? 5.379 1.048 -9.813 1.00 98.44 430 ILE A O 1
ATOM 3484 N N . SER A 1 431 ? 5.451 2.910 -11.094 1.00 97.56 431 SER A N 1
ATOM 3485 C CA . SER A 1 431 ? 5.384 2.247 -12.408 1.00 97.56 431 SER A CA 1
ATOM 3486 C C . SER A 1 431 ? 6.761 2.170 -13.086 1.00 97.56 431 SER A C 1
ATOM 3488 O O . SER A 1 431 ? 7.566 3.090 -12.929 1.00 97.56 431 SER A O 1
ATOM 3490 N N . HIS A 1 432 ? 7.046 1.130 -13.880 1.00 97.50 432 HIS A N 1
ATOM 3491 C CA . HIS A 1 432 ? 8.390 0.945 -14.461 1.00 97.50 432 HIS A CA 1
ATOM 3492 C C . HIS A 1 432 ? 8.785 1.968 -15.541 1.00 97.50 432 HIS A C 1
ATOM 3494 O O . HIS A 1 432 ? 9.888 2.526 -15.478 1.00 97.50 432 HIS A O 1
ATOM 3500 N N . GLU A 1 433 ? 7.946 2.174 -16.565 1.00 93.12 433 GLU A N 1
ATOM 3501 C CA . GLU A 1 433 ? 8.391 2.880 -17.774 1.00 93.12 433 GLU A CA 1
ATOM 3502 C C . GLU A 1 433 ? 8.800 4.335 -17.465 1.00 93.12 433 GLU A C 1
ATOM 3504 O O . GLU A 1 433 ? 8.076 5.078 -16.808 1.00 93.12 433 GLU A O 1
ATOM 3509 N N . TYR A 1 434 ? 9.981 4.747 -17.939 1.00 92.12 434 TYR A N 1
ATOM 3510 C CA . TYR A 1 434 ? 10.588 6.069 -17.687 1.00 92.12 434 TYR A CA 1
ATOM 3511 C C . TYR A 1 434 ? 10.927 6.401 -16.216 1.00 92.12 434 TYR A C 1
ATOM 3513 O O . TYR A 1 434 ? 11.148 7.572 -15.891 1.00 92.12 434 TYR A O 1
ATOM 3521 N N . CYS A 1 435 ? 11.015 5.409 -15.323 1.00 96.38 435 CYS A N 1
ATOM 3522 C CA . CYS A 1 435 ? 11.404 5.637 -13.930 1.00 96.38 435 CYS A CA 1
ATOM 3523 C C . CYS A 1 435 ? 12.932 5.774 -13.723 1.00 96.38 435 CYS A C 1
ATOM 3525 O O . CYS A 1 435 ? 13.742 5.057 -14.317 1.00 96.38 435 CYS A O 1
ATOM 3527 N N . ASN A 1 436 ? 13.327 6.697 -12.839 1.00 98.12 436 ASN A N 1
ATOM 3528 C CA . ASN A 1 436 ? 14.685 6.890 -12.339 1.00 98.12 436 ASN A CA 1
ATOM 3529 C C . ASN A 1 436 ? 14.857 6.177 -10.983 1.00 98.12 436 ASN A C 1
ATOM 3531 O O . ASN A 1 436 ? 14.408 6.653 -9.940 1.00 98.12 436 ASN A O 1
ATOM 3535 N N . TYR A 1 437 ? 15.560 5.046 -10.984 1.00 98.44 437 TYR A N 1
ATOM 3536 C CA . TYR A 1 437 ? 15.730 4.198 -9.804 1.00 98.44 437 TYR A CA 1
ATOM 3537 C C . TYR A 1 437 ? 16.712 4.760 -8.768 1.00 98.44 437 TYR A C 1
ATOM 3539 O O . TYR A 1 437 ? 16.634 4.380 -7.598 1.00 98.44 437 TYR A O 1
ATOM 3547 N N . ASN A 1 438 ? 17.592 5.693 -9.151 1.00 97.88 438 ASN A N 1
ATOM 3548 C CA . ASN A 1 438 ? 18.409 6.463 -8.205 1.00 97.88 438 ASN A CA 1
ATOM 3549 C C . ASN A 1 438 ? 17.532 7.432 -7.384 1.00 97.88 438 ASN A C 1
ATOM 3551 O O . ASN A 1 438 ? 17.653 7.476 -6.161 1.00 97.88 438 ASN A O 1
ATOM 3555 N N . MET A 1 439 ? 16.576 8.109 -8.030 1.00 98.25 439 MET A N 1
ATOM 3556 C CA . MET A 1 439 ? 15.590 8.964 -7.352 1.00 98.25 439 MET A CA 1
ATOM 3557 C C . MET A 1 439 ? 14.657 8.162 -6.433 1.00 98.25 439 MET A C 1
ATOM 3559 O O . MET A 1 439 ? 14.445 8.552 -5.286 1.00 98.25 439 MET A O 1
ATOM 3563 N N . VAL A 1 440 ? 14.165 7.001 -6.882 1.00 98.50 440 VAL A N 1
ATOM 3564 C CA . VAL A 1 440 ? 13.371 6.086 -6.034 1.00 98.50 440 VAL A CA 1
ATOM 3565 C C . VAL A 1 440 ? 14.178 5.591 -4.826 1.00 98.50 440 VAL A C 1
ATOM 3567 O O . VAL A 1 440 ? 13.648 5.546 -3.716 1.00 98.50 440 VAL A O 1
ATOM 3570 N N . GLN A 1 441 ? 15.472 5.288 -5.000 1.00 98.00 441 GLN A N 1
ATOM 3571 C CA . GLN A 1 441 ? 16.351 4.948 -3.876 1.00 98.00 441 GLN A CA 1
ATOM 3572 C C . GLN A 1 441 ? 16.496 6.120 -2.892 1.00 98.00 441 GLN A C 1
ATOM 3574 O O . GLN A 1 441 ? 16.543 5.874 -1.689 1.00 98.00 441 GLN A O 1
ATOM 3579 N N . SER A 1 442 ? 16.532 7.375 -3.362 1.00 97.38 442 SER A N 1
ATOM 3580 C CA . SER A 1 442 ? 16.540 8.550 -2.477 1.00 97.38 442 SER A CA 1
ATOM 3581 C C . SER A 1 442 ? 15.272 8.623 -1.626 1.00 97.38 442 SER A C 1
ATOM 3583 O O . SER A 1 442 ? 15.370 8.691 -0.406 1.00 97.38 442 SER A O 1
ATOM 3585 N N . LEU A 1 443 ? 14.086 8.514 -2.239 1.00 97.56 443 LEU A N 1
ATOM 3586 C CA . LEU A 1 443 ? 12.815 8.558 -1.503 1.00 97.56 443 LEU A CA 1
ATOM 3587 C C . LEU A 1 443 ? 12.741 7.453 -0.433 1.00 97.56 443 LEU A C 1
ATOM 3589 O O . LEU A 1 443 ? 12.391 7.717 0.718 1.00 97.56 443 LEU A O 1
ATOM 3593 N N . ALA A 1 444 ? 13.147 6.231 -0.787 1.00 97.06 444 ALA A N 1
ATOM 3594 C CA . ALA A 1 444 ? 13.234 5.112 0.149 1.00 97.06 444 ALA A CA 1
ATOM 3595 C C . ALA A 1 444 ? 14.269 5.346 1.268 1.00 97.06 444 ALA A C 1
ATOM 3597 O O . ALA A 1 444 ? 14.040 4.980 2.420 1.00 97.06 444 ALA A O 1
ATOM 3598 N N . HIS A 1 445 ? 15.412 5.961 0.951 1.00 95.75 445 HIS A N 1
ATOM 3599 C CA . HIS A 1 445 ? 16.454 6.295 1.925 1.00 95.75 445 HIS A CA 1
ATOM 3600 C C . HIS A 1 445 ? 15.970 7.306 2.971 1.00 95.75 445 HIS A C 1
ATOM 3602 O O . HIS A 1 445 ? 16.299 7.169 4.153 1.00 95.75 445 HIS A O 1
ATOM 3608 N N . ASP A 1 446 ? 15.163 8.274 2.533 1.00 94.31 446 ASP A N 1
ATOM 3609 C CA . ASP A 1 446 ? 14.547 9.312 3.363 1.00 94.31 446 ASP A CA 1
ATOM 3610 C C . ASP A 1 446 ? 13.347 8.780 4.178 1.00 94.31 446 ASP A C 1
ATOM 3612 O O . ASP A 1 446 ? 12.720 9.512 4.952 1.00 94.31 446 ASP A O 1
ATOM 3616 N N . GLY A 1 447 ? 13.049 7.481 4.060 1.00 94.50 447 GLY A N 1
ATOM 3617 C CA . GLY A 1 447 ? 12.034 6.767 4.833 1.00 94.50 447 GLY A CA 1
ATOM 3618 C C . GLY A 1 447 ? 10.617 6.882 4.277 1.00 94.50 447 GLY A C 1
ATOM 3619 O O . GLY A 1 447 ? 9.669 6.586 5.003 1.00 94.50 447 GLY A O 1
ATOM 3620 N N . HIS A 1 448 ? 10.452 7.327 3.029 1.00 97.44 448 HIS A N 1
ATOM 3621 C CA . HIS A 1 448 ? 9.177 7.204 2.328 1.00 97.44 448 HIS A CA 1
ATOM 3622 C C . HIS A 1 448 ? 8.905 5.746 1.954 1.00 97.44 448 HIS A C 1
ATOM 3624 O O . HIS A 1 448 ? 9.827 4.962 1.722 1.00 97.44 448 HIS A O 1
ATOM 3630 N N . GLU A 1 449 ? 7.629 5.379 1.889 1.00 98.25 449 GLU A N 1
ATOM 3631 C CA . GLU A 1 449 ? 7.237 4.021 1.529 1.00 98.25 449 GLU A CA 1
ATOM 3632 C C . GLU A 1 449 ? 7.216 3.854 0.012 1.00 98.25 449 GLU A C 1
ATOM 3634 O O . GLU A 1 449 ? 6.651 4.685 -0.698 1.00 98.25 449 GLU A O 1
ATOM 3639 N N . ILE A 1 450 ? 7.817 2.770 -0.479 1.00 98.62 450 ILE A N 1
ATOM 3640 C CA . ILE A 1 450 ? 7.836 2.416 -1.898 1.00 98.62 450 ILE A CA 1
ATOM 3641 C C . ILE A 1 450 ? 6.985 1.164 -2.101 1.00 98.62 450 ILE A C 1
ATOM 3643 O O . ILE A 1 450 ? 7.300 0.090 -1.591 1.00 98.62 450 ILE A O 1
ATOM 3647 N N . ALA A 1 451 ? 5.920 1.319 -2.875 1.00 98.62 451 ALA A N 1
ATOM 3648 C CA . ALA A 1 451 ? 4.954 0.298 -3.244 1.00 98.62 451 ALA A CA 1
ATOM 3649 C C . ALA A 1 451 ? 4.997 0.066 -4.765 1.00 98.62 451 ALA A C 1
ATOM 3651 O O . ALA A 1 451 ? 5.569 0.857 -5.520 1.00 98.62 451 ALA A O 1
ATOM 3652 N N . THR A 1 452 ? 4.401 -1.024 -5.241 1.00 98.44 452 THR A N 1
ATOM 3653 C CA . THR A 1 452 ? 4.319 -1.311 -6.685 1.00 98.44 452 THR A CA 1
ATOM 3654 C C . THR A 1 452 ? 3.007 -0.825 -7.282 1.00 98.44 452 THR A C 1
ATOM 3656 O O . THR A 1 452 ? 1.943 -1.189 -6.778 1.00 98.44 452 THR A O 1
ATOM 3659 N N . GLU A 1 453 ? 3.081 -0.111 -8.403 1.00 96.69 453 GLU A N 1
ATOM 3660 C CA . GLU A 1 453 ? 1.978 -0.068 -9.362 1.00 96.69 453 GLU A CA 1
ATOM 3661 C C . GLU A 1 453 ? 2.134 -1.259 -10.326 1.00 96.69 453 GLU A C 1
ATOM 3663 O O . GLU A 1 453 ? 1.892 -2.390 -9.926 1.00 96.69 453 GLU A O 1
ATOM 3668 N N . THR A 1 454 ? 2.628 -1.076 -11.555 1.00 96.69 454 THR A N 1
ATOM 3669 C CA . THR A 1 454 ? 2.887 -2.181 -12.508 1.00 96.69 454 THR A CA 1
ATOM 3670 C C . THR A 1 454 ? 4.120 -1.919 -13.381 1.00 96.69 454 THR A C 1
ATOM 3672 O O . THR A 1 454 ? 4.706 -0.833 -13.337 1.00 96.69 454 THR A O 1
ATOM 3675 N N . ILE A 1 455 ? 4.538 -2.894 -14.197 1.00 96.56 455 ILE A N 1
ATOM 3676 C CA . ILE A 1 455 ? 5.574 -2.671 -15.212 1.00 96.56 455 ILE A CA 1
ATOM 3677 C C . ILE A 1 455 ? 4.994 -1.858 -16.373 1.00 96.56 455 ILE A C 1
ATOM 3679 O O . ILE A 1 455 ? 5.550 -0.819 -16.730 1.00 96.56 455 ILE A O 1
ATOM 3683 N N . SER A 1 456 ? 3.899 -2.332 -16.974 1.00 91.94 456 SER A N 1
ATOM 3684 C CA . SER A 1 456 ? 3.445 -1.826 -18.276 1.00 91.94 456 SER A CA 1
ATOM 3685 C C . SER A 1 456 ? 2.234 -0.891 -18.242 1.00 91.94 456 SER A C 1
ATOM 3687 O O . SER A 1 456 ? 1.895 -0.319 -19.279 1.00 91.94 456 SER A O 1
ATOM 3689 N N . LEU A 1 457 ? 1.565 -0.744 -17.089 1.00 91.75 457 LEU A N 1
ATOM 3690 C CA . LEU A 1 457 ? 0.266 -0.064 -16.966 1.00 91.75 457 LEU A CA 1
ATOM 3691 C C . LEU A 1 457 ? -0.785 -0.631 -17.948 1.00 91.75 457 LEU A C 1
ATOM 3693 O O . LEU A 1 457 ? -1.616 0.100 -18.492 1.00 91.75 457 LEU A O 1
ATOM 3697 N N . GLN A 1 458 ? -0.746 -1.947 -18.207 1.00 89.75 458 GLN A N 1
ATOM 3698 C CA . GLN A 1 458 ? -1.624 -2.597 -19.179 1.00 89.75 458 GLN A CA 1
ATOM 3699 C C . GLN A 1 458 ? -3.112 -2.358 -18.872 1.00 89.75 458 GLN A C 1
ATOM 3701 O O . GLN A 1 458 ? -3.643 -2.742 -17.831 1.00 89.75 458 GLN A O 1
ATOM 3706 N N . LYS A 1 459 ? -3.832 -1.818 -19.860 1.00 89.44 459 LYS A N 1
ATOM 3707 C CA . LYS A 1 459 ? -5.300 -1.747 -19.851 1.00 89.44 459 LYS A CA 1
ATOM 3708 C C . LYS A 1 459 ? -5.912 -3.144 -19.956 1.00 89.44 459 LYS A C 1
ATOM 3710 O O . LYS A 1 459 ? -5.488 -3.947 -20.791 1.00 89.44 459 LYS A O 1
ATOM 3715 N N . GLY A 1 460 ? -6.956 -3.407 -19.172 1.00 90.88 460 GLY A N 1
ATOM 3716 C CA . GLY A 1 460 ? -7.616 -4.710 -19.150 1.00 90.88 460 GLY A CA 1
ATOM 3717 C C . GLY A 1 460 ? -6.917 -5.736 -18.257 1.00 90.88 460 GLY A C 1
ATOM 3718 O O . GLY A 1 460 ? -7.263 -6.912 -18.352 1.00 90.88 460 GLY A O 1
ATOM 3719 N N . LEU A 1 461 ? -5.939 -5.329 -17.430 1.00 92.69 461 LEU A N 1
ATOM 3720 C CA . LEU A 1 461 ? -5.292 -6.196 -16.435 1.00 92.69 461 LEU A CA 1
ATOM 3721 C C . LEU A 1 461 ? -6.318 -6.756 -15.430 1.00 92.69 461 LEU A C 1
ATOM 3723 O O . LEU A 1 461 ? -6.191 -7.895 -14.984 1.00 92.69 461 LEU A O 1
ATOM 3727 N N . GLU A 1 462 ? -7.394 -6.007 -15.171 1.00 93.75 462 GLU A N 1
ATOM 3728 C CA . GLU A 1 462 ? -8.514 -6.388 -14.306 1.00 93.75 462 GLU A CA 1
ATOM 3729 C C . GLU A 1 462 ? -9.182 -7.734 -14.666 1.00 93.75 462 GLU A C 1
ATOM 3731 O O . GLU A 1 462 ? -9.716 -8.418 -13.791 1.00 93.75 462 GLU A O 1
ATOM 3736 N N . ASP A 1 463 ? -9.105 -8.141 -15.937 1.00 91.69 463 ASP A N 1
ATOM 3737 C CA . ASP A 1 463 ? -9.680 -9.381 -16.474 1.00 91.69 463 ASP A CA 1
ATOM 3738 C C . ASP A 1 463 ? -8.601 -10.399 -16.920 1.00 91.69 463 ASP A C 1
ATOM 3740 O O . ASP A 1 463 ? -8.896 -11.345 -17.657 1.00 91.69 463 ASP A O 1
ATOM 3744 N N . LYS A 1 464 ? -7.336 -10.223 -16.503 1.00 91.69 464 LYS A N 1
ATOM 3745 C CA . LYS A 1 464 ? -6.228 -11.151 -16.809 1.00 91.69 464 LYS A CA 1
ATOM 3746 C C . LYS A 1 464 ? -6.075 -12.292 -15.801 1.00 91.69 464 LYS A C 1
ATOM 3748 O O . LYS A 1 464 ? -6.678 -12.304 -14.726 1.00 91.69 464 LYS A O 1
ATOM 3753 N N . GLY A 1 465 ? -5.278 -13.284 -16.196 1.00 89.12 465 GLY A N 1
ATOM 3754 C CA . GLY A 1 465 ? -4.958 -14.462 -15.408 1.00 89.12 465 GLY A CA 1
ATOM 3755 C C . GLY A 1 465 ? -3.864 -14.209 -14.372 1.00 89.12 465 GLY A C 1
ATOM 3756 O O . GLY A 1 465 ? -3.307 -13.119 -14.242 1.00 89.12 465 GLY A O 1
ATOM 3757 N N . TYR A 1 466 ? -3.594 -15.251 -13.587 1.00 87.94 466 TYR A N 1
ATOM 3758 C CA . TYR A 1 466 ? -2.646 -15.205 -12.476 1.00 87.94 466 TYR A CA 1
ATOM 3759 C C . TYR A 1 466 ? -1.230 -14.858 -12.952 1.00 87.94 466 TYR A C 1
ATOM 3761 O O . TYR A 1 466 ? -0.600 -13.978 -12.379 1.00 87.94 466 TYR A O 1
ATOM 3769 N N . GLU A 1 467 ? -0.764 -15.474 -14.042 1.00 87.12 467 GLU A N 1
ATOM 3770 C CA . GLU A 1 467 ? 0.584 -15.252 -14.584 1.00 87.12 467 GLU A CA 1
ATOM 3771 C C . GLU A 1 467 ? 0.811 -13.809 -15.061 1.00 87.12 467 GLU A C 1
ATOM 3773 O O . GLU A 1 467 ? 1.895 -13.266 -14.857 1.00 87.12 467 GLU A O 1
ATOM 3778 N N . GLU A 1 468 ? -0.199 -13.146 -15.640 1.00 91.56 468 GLU A N 1
ATOM 3779 C CA . GLU A 1 468 ? -0.084 -11.730 -16.009 1.00 91.56 468 GLU A CA 1
ATOM 3780 C C . GLU A 1 468 ? 0.013 -10.823 -14.774 1.00 91.56 468 GLU A C 1
ATOM 3782 O O . GLU A 1 468 ? 0.886 -9.957 -14.717 1.00 91.56 468 GLU A O 1
ATOM 3787 N N . TRP A 1 469 ? -0.826 -11.052 -13.755 1.00 94.19 469 TRP A N 1
ATOM 3788 C CA . TRP A 1 469 ? -0.742 -10.325 -12.482 1.00 94.19 469 TRP A CA 1
ATOM 3789 C C . TRP A 1 469 ? 0.597 -10.563 -11.772 1.00 94.19 469 TRP A C 1
ATOM 3791 O O . TRP A 1 469 ? 1.181 -9.631 -11.224 1.00 94.19 469 TRP A O 1
ATOM 3801 N N . VAL A 1 470 ? 1.128 -11.786 -11.812 1.00 93.06 470 VAL A N 1
ATOM 3802 C CA . VAL A 1 470 ? 2.464 -12.097 -11.292 1.00 93.06 470 VAL A CA 1
ATOM 3803 C C . VAL A 1 470 ? 3.547 -11.354 -12.081 1.00 93.06 470 VAL A C 1
ATOM 3805 O O . VAL A 1 470 ? 4.412 -10.721 -11.475 1.00 93.06 470 VAL A O 1
ATOM 3808 N N . GLY A 1 471 ? 3.492 -11.389 -13.414 1.00 92.38 471 GLY A N 1
ATOM 3809 C CA . GLY A 1 471 ? 4.461 -10.726 -14.289 1.00 92.38 471 GLY A CA 1
ATOM 3810 C C . GLY A 1 471 ? 4.532 -9.213 -14.077 1.00 92.38 471 GLY A C 1
ATOM 3811 O O . GLY A 1 471 ? 5.631 -8.667 -13.996 1.00 92.38 471 GLY A O 1
ATOM 3812 N N . GLU A 1 472 ? 3.382 -8.553 -13.925 1.00 96.00 472 GLU A N 1
ATOM 3813 C CA . GLU A 1 472 ? 3.297 -7.118 -13.630 1.00 96.00 472 GLU A CA 1
ATOM 3814 C C . GLU A 1 472 ? 3.750 -6.795 -12.198 1.00 96.00 472 GLU A C 1
ATOM 3816 O O . GLU A 1 472 ? 4.684 -6.016 -11.995 1.00 96.00 472 GLU A O 1
ATOM 3821 N N . MET A 1 473 ? 3.123 -7.409 -11.189 1.00 95.44 473 MET A N 1
ATOM 3822 C CA . MET A 1 473 ? 3.319 -7.011 -9.792 1.00 95.44 473 MET A CA 1
ATOM 3823 C C . MET A 1 473 ? 4.659 -7.484 -9.225 1.00 95.44 473 MET A C 1
ATOM 3825 O O . MET A 1 473 ? 5.365 -6.734 -8.550 1.00 95.44 473 MET A O 1
ATOM 3829 N N . ILE A 1 474 ? 5.014 -8.750 -9.456 1.00 94.56 474 ILE A N 1
ATOM 3830 C CA . ILE A 1 474 ? 6.227 -9.359 -8.891 1.00 94.56 474 ILE A CA 1
ATOM 3831 C C . ILE A 1 474 ? 7.444 -8.977 -9.723 1.00 94.56 474 ILE A C 1
ATOM 3833 O O . ILE A 1 474 ? 8.506 -8.715 -9.156 1.00 94.56 474 ILE A O 1
ATOM 3837 N N . GLY A 1 475 ? 7.267 -8.827 -11.038 1.00 95.25 475 GLY A N 1
ATOM 3838 C CA . GLY A 1 475 ? 8.270 -8.214 -11.897 1.00 95.25 475 GLY A CA 1
ATOM 3839 C C . GLY A 1 475 ? 8.630 -6.801 -11.437 1.00 95.25 475 GLY A C 1
ATOM 3840 O O . GLY A 1 475 ? 9.811 -6.519 -11.237 1.00 95.25 475 GLY A O 1
ATOM 3841 N N . MET A 1 476 ? 7.644 -5.931 -11.176 1.00 97.88 476 MET A N 1
ATOM 3842 C CA . MET A 1 476 ? 7.936 -4.568 -10.713 1.00 97.88 476 MET A CA 1
ATOM 3843 C C . MET A 1 476 ? 8.631 -4.547 -9.339 1.00 97.88 476 MET A C 1
ATOM 3845 O O . MET A 1 476 ? 9.576 -3.785 -9.119 1.00 97.88 476 MET A O 1
ATOM 3849 N N . ARG A 1 477 ? 8.238 -5.447 -8.430 1.00 95.38 477 ARG A N 1
ATOM 3850 C CA . ARG A 1 477 ? 8.890 -5.640 -7.125 1.00 95.38 477 ARG A CA 1
ATOM 3851 C C . ARG A 1 477 ? 10.359 -6.073 -7.254 1.00 95.38 477 ARG A C 1
ATOM 3853 O O . ARG A 1 477 ? 11.209 -5.554 -6.531 1.00 95.38 477 ARG A O 1
ATOM 3860 N N . GLU A 1 478 ? 10.685 -6.981 -8.177 1.00 95.62 478 GLU A N 1
ATOM 3861 C CA . GLU A 1 478 ? 12.074 -7.389 -8.446 1.00 95.62 478 GLU A CA 1
ATOM 3862 C C . GLU A 1 478 ? 12.891 -6.293 -9.151 1.00 95.62 478 GLU A C 1
ATOM 3864 O O . GLU A 1 478 ? 14.061 -6.105 -8.804 1.00 95.62 478 GLU A O 1
ATOM 3869 N N . ILE A 1 479 ? 12.284 -5.512 -10.056 1.00 97.75 479 ILE A N 1
ATOM 3870 C CA . ILE A 1 479 ? 12.910 -4.328 -10.671 1.00 97.75 479 ILE A CA 1
ATOM 3871 C C . ILE A 1 479 ? 13.316 -3.320 -9.581 1.00 97.75 479 ILE A C 1
ATOM 3873 O O . ILE A 1 479 ? 14.482 -2.926 -9.513 1.00 97.75 479 ILE A O 1
ATOM 3877 N N . LEU A 1 480 ? 12.397 -2.943 -8.683 1.00 98.12 480 LEU A N 1
ATOM 3878 C CA . LEU A 1 480 ? 12.670 -2.023 -7.567 1.00 98.12 480 LEU A CA 1
ATOM 3879 C C . LEU A 1 480 ? 13.781 -2.544 -6.645 1.00 98.12 480 LEU A C 1
ATOM 3881 O O . LEU A 1 480 ? 14.732 -1.824 -6.322 1.00 98.12 480 LEU A O 1
ATOM 3885 N N . LYS A 1 481 ? 13.701 -3.821 -6.264 1.00 95.75 481 LYS A N 1
ATOM 3886 C CA . LYS A 1 481 ? 14.713 -4.501 -5.451 1.00 95.75 481 LYS A CA 1
ATOM 3887 C C . LYS A 1 481 ? 16.096 -4.458 -6.095 1.00 95.75 481 LYS A C 1
ATOM 3889 O O . LYS A 1 481 ? 17.088 -4.160 -5.426 1.00 95.75 481 LYS A O 1
ATOM 3894 N N . HIS A 1 482 ? 16.181 -4.744 -7.392 1.00 96.12 482 HIS A N 1
ATOM 3895 C CA . HIS A 1 482 ? 17.453 -4.755 -8.097 1.00 96.12 482 HIS A CA 1
ATOM 3896 C C . HIS A 1 482 ? 17.999 -3.333 -8.290 1.00 96.12 482 HIS A C 1
ATOM 3898 O O . HIS A 1 482 ? 19.086 -3.028 -7.788 1.00 96.12 482 HIS A O 1
ATOM 3904 N N . PHE A 1 483 ? 17.243 -2.458 -8.959 1.00 97.81 483 PHE A N 1
ATOM 3905 C CA . PHE A 1 483 ? 17.724 -1.167 -9.460 1.00 97.81 483 PHE A CA 1
ATOM 3906 C C . PHE A 1 483 ? 17.673 -0.015 -8.444 1.00 97.81 483 PHE A C 1
ATOM 3908 O O . PHE A 1 483 ? 18.472 0.913 -8.588 1.00 97.81 483 PHE A O 1
ATOM 3915 N N . SER A 1 484 ? 16.824 -0.078 -7.409 1.00 97.12 484 SER A N 1
ATOM 3916 C CA . SER A 1 484 ? 16.819 0.873 -6.275 1.00 97.12 484 SER A CA 1
ATOM 3917 C C . SER A 1 484 ? 17.403 0.302 -4.978 1.00 97.12 484 SER A C 1
ATOM 3919 O O . SER A 1 484 ? 17.462 1.012 -3.978 1.00 97.12 484 SER A O 1
ATOM 3921 N N . ASN A 1 485 ? 17.862 -0.957 -4.971 1.00 95.12 485 ASN A N 1
ATOM 3922 C CA . ASN A 1 485 ? 18.468 -1.605 -3.795 1.00 95.12 485 ASN A CA 1
ATOM 3923 C C . ASN A 1 485 ? 17.539 -1.643 -2.555 1.00 95.12 485 ASN A C 1
ATOM 3925 O O . ASN A 1 485 ? 18.006 -1.569 -1.419 1.00 95.12 485 ASN A O 1
ATOM 3929 N N . ILE A 1 486 ? 16.226 -1.757 -2.770 1.00 94.62 486 ILE A N 1
ATOM 3930 C CA . ILE A 1 486 ? 15.212 -1.848 -1.706 1.00 94.62 486 ILE A CA 1
ATOM 3931 C C . ILE A 1 486 ? 14.982 -3.329 -1.358 1.00 94.62 486 ILE A C 1
ATOM 3933 O O . ILE A 1 486 ? 14.934 -4.181 -2.244 1.00 94.62 486 ILE A O 1
ATOM 3937 N N . SER A 1 487 ? 14.838 -3.679 -0.078 1.00 90.44 487 SER A N 1
ATOM 3938 C CA . SER A 1 487 ? 14.472 -5.055 0.290 1.00 90.44 487 SER A CA 1
ATOM 3939 C C . SER A 1 487 ? 13.022 -5.356 -0.105 1.00 90.44 487 SER A C 1
ATOM 3941 O O . SER A 1 487 ? 12.137 -4.534 0.116 1.00 90.44 487 SER A O 1
ATOM 3943 N N . ILE A 1 488 ? 12.746 -6.571 -0.599 1.00 88.12 488 ILE A N 1
ATOM 3944 C CA . ILE A 1 488 ? 11.368 -7.043 -0.850 1.00 88.12 488 ILE A CA 1
ATOM 3945 C C . ILE A 1 488 ? 10.499 -6.914 0.410 1.00 88.12 488 ILE A C 1
ATOM 3947 O O . ILE A 1 488 ? 9.311 -6.631 0.297 1.00 88.12 488 ILE A O 1
ATOM 3951 N N . SER A 1 489 ? 11.093 -7.088 1.598 1.00 84.50 489 SER A N 1
ATOM 3952 C CA . SER A 1 489 ? 10.402 -6.961 2.890 1.00 84.50 489 SER A CA 1
ATOM 3953 C C . SER A 1 489 ? 9.829 -5.571 3.161 1.00 84.50 489 SER A C 1
ATOM 3955 O O . SER A 1 489 ? 8.958 -5.456 4.013 1.00 84.50 489 SER A O 1
ATOM 3957 N N . GLU A 1 490 ? 10.306 -4.536 2.463 1.00 89.38 490 GLU A N 1
ATOM 3958 C CA . GLU A 1 490 ? 9.804 -3.164 2.587 1.00 89.38 490 GLU A CA 1
ATOM 3959 C C . GLU A 1 490 ? 8.817 -2.804 1.456 1.00 89.38 490 GLU A C 1
ATOM 3961 O O . GLU A 1 490 ? 8.038 -1.868 1.603 1.00 89.38 490 GLU A O 1
ATOM 3966 N N . ILE A 1 491 ? 8.793 -3.559 0.345 1.00 95.12 491 ILE A N 1
ATOM 3967 C CA . ILE A 1 491 ? 7.886 -3.338 -0.801 1.00 95.12 491 ILE A CA 1
ATOM 3968 C C . ILE A 1 491 ? 6.594 -4.139 -0.581 1.00 95.12 491 ILE A C 1
ATOM 3970 O O . ILE A 1 491 ? 6.320 -5.137 -1.255 1.00 95.12 491 ILE A O 1
ATOM 3974 N N . VAL A 1 492 ? 5.829 -3.743 0.436 1.00 95.06 492 VAL A N 1
ATOM 3975 C CA . VAL A 1 492 ? 4.700 -4.522 0.980 1.00 95.06 492 VAL A CA 1
ATOM 3976 C C . VAL A 1 492 ? 3.322 -4.105 0.470 1.00 95.06 492 VAL A C 1
ATOM 3978 O O . VAL A 1 492 ? 2.375 -4.873 0.635 1.00 95.06 492 VAL A O 1
ATOM 3981 N N . GLY A 1 493 ? 3.215 -2.935 -0.155 1.00 97.56 493 GLY A N 1
ATOM 3982 C CA . GLY A 1 493 ? 1.979 -2.399 -0.722 1.00 97.56 493 GLY A CA 1
ATOM 3983 C C . GLY A 1 493 ? 1.899 -2.516 -2.236 1.00 97.56 493 GLY A C 1
ATOM 3984 O O . GLY A 1 493 ? 2.928 -2.478 -2.919 1.00 97.56 493 GLY A O 1
ATOM 3985 N N . MET A 1 494 ? 0.678 -2.590 -2.762 1.00 97.75 494 MET A N 1
ATOM 3986 C CA . MET A 1 494 ? 0.426 -2.444 -4.193 1.00 97.75 494 MET A CA 1
ATOM 3987 C C . MET A 1 494 ? -0.813 -1.611 -4.530 1.00 97.75 494 MET A C 1
ATOM 3989 O O . MET A 1 494 ? -1.678 -1.397 -3.682 1.00 97.75 494 MET A O 1
ATOM 3993 N N . ARG A 1 495 ? -0.878 -1.164 -5.788 1.00 98.25 495 ARG A N 1
ATOM 3994 C CA . ARG A 1 495 ? -2.039 -0.523 -6.409 1.00 98.25 495 ARG A CA 1
ATOM 3995 C C . ARG A 1 495 ? -2.179 -0.993 -7.856 1.00 98.25 495 ARG A C 1
ATOM 3997 O O . ARG A 1 495 ? -1.210 -1.018 -8.609 1.00 98.25 495 ARG A O 1
ATOM 4004 N N . ALA A 1 496 ? -3.386 -1.387 -8.237 1.00 96.88 496 ALA A N 1
ATOM 4005 C CA . ALA A 1 496 ? -3.747 -1.776 -9.590 1.00 96.88 496 ALA A CA 1
ATOM 4006 C C . ALA A 1 496 ? -3.851 -0.540 -10.501 1.00 96.88 496 ALA A C 1
ATOM 4008 O O . ALA A 1 496 ? -4.362 0.500 -10.069 1.00 96.88 496 ALA A O 1
ATOM 4009 N N . PRO A 1 497 ? -3.447 -0.653 -11.779 1.00 92.69 497 PRO A N 1
ATOM 4010 C CA . PRO A 1 497 ? -3.451 0.477 -12.693 1.00 92.69 497 PRO A CA 1
ATOM 4011 C C . PRO A 1 497 ? -4.885 0.972 -12.913 1.00 92.69 497 PRO A C 1
ATOM 4013 O O . PRO A 1 497 ? -5.829 0.186 -13.041 1.00 92.69 497 PRO A O 1
ATOM 4016 N N . TYR A 1 498 ? -5.047 2.294 -12.973 1.00 90.19 498 TYR A N 1
ATOM 4017 C CA . TYR A 1 498 ? -6.338 2.964 -13.184 1.00 90.19 498 TYR A CA 1
ATOM 4018 C C . TYR A 1 498 ? -7.415 2.682 -12.111 1.00 90.19 498 TYR A C 1
ATOM 4020 O O . TYR A 1 498 ? -8.600 2.870 -12.393 1.00 90.19 498 TYR A O 1
ATOM 4028 N N . LEU A 1 499 ? -7.028 2.230 -10.907 1.00 92.31 499 LEU A N 1
ATOM 4029 C CA . LEU A 1 499 ? -7.937 1.812 -9.822 1.00 92.31 499 LEU A CA 1
ATOM 4030 C C . LEU A 1 499 ? -8.966 0.767 -10.272 1.00 92.31 499 LEU A C 1
ATOM 4032 O O . LEU A 1 499 ? -10.162 0.844 -9.972 1.00 92.31 499 LEU A O 1
ATOM 4036 N N . LYS A 1 500 ? -8.484 -0.222 -11.028 1.00 93.25 500 LYS A N 1
ATOM 4037 C CA . LYS A 1 500 ? -9.270 -1.374 -11.459 1.00 93.25 500 LYS A CA 1
ATOM 4038 C C . LYS A 1 500 ? -8.727 -2.665 -10.846 1.00 93.25 500 LYS A C 1
ATOM 4040 O O . LYS A 1 500 ? -7.820 -3.272 -11.417 1.00 93.25 500 LYS A O 1
ATOM 4045 N N . PRO A 1 501 ? -9.290 -3.116 -9.713 1.00 95.00 501 PRO A N 1
ATOM 4046 C CA . PRO A 1 501 ? -8.882 -4.370 -9.098 1.00 95.00 501 PRO A CA 1
ATOM 4047 C C . PRO A 1 501 ? -9.057 -5.578 -10.032 1.00 95.00 501 PRO A C 1
ATOM 4049 O O . PRO A 1 501 ? -9.955 -5.597 -10.871 1.00 95.00 501 PRO A O 1
ATOM 4052 N N . GLY A 1 502 ? -8.229 -6.608 -9.875 1.00 94.44 502 GLY A N 1
ATOM 4053 C CA . GLY A 1 502 ? -8.196 -7.836 -10.675 1.00 94.44 502 GLY A CA 1
ATOM 4054 C C . GLY A 1 502 ? -9.041 -8.979 -10.136 1.00 94.44 502 GLY A C 1
ATOM 4055 O O . GLY A 1 502 ? -8.563 -10.114 -10.044 1.00 94.44 502 GLY A O 1
ATOM 4056 N N . ARG A 1 503 ? -10.291 -8.696 -9.761 1.00 94.31 503 ARG A N 1
ATOM 4057 C CA . ARG A 1 503 ? -11.279 -9.665 -9.257 1.00 94.31 503 ARG A CA 1
ATOM 4058 C C . ARG A 1 503 ? -10.709 -10.469 -8.096 1.00 94.31 503 ARG A C 1
ATOM 4060 O O . ARG A 1 503 ? -10.293 -9.894 -7.108 1.00 94.31 503 ARG A O 1
ATOM 4067 N N . ASN A 1 504 ? -10.683 -11.794 -8.203 1.00 95.06 504 ASN A N 1
ATOM 4068 C CA . ASN A 1 504 ? -10.044 -12.674 -7.223 1.00 95.06 504 ASN A CA 1
ATOM 4069 C C . ASN A 1 504 ? -8.585 -13.003 -7.594 1.00 95.06 504 ASN A C 1
ATOM 4071 O O . ASN A 1 504 ? -7.851 -13.547 -6.775 1.00 95.06 504 ASN A O 1
ATOM 4075 N N . THR A 1 505 ? -8.166 -12.704 -8.826 1.00 95.31 505 THR A N 1
ATOM 4076 C CA . THR A 1 505 ? -6.850 -13.064 -9.365 1.00 95.31 505 THR A CA 1
ATOM 4077 C C . THR A 1 505 ? -5.745 -12.223 -8.734 1.00 95.31 505 THR A C 1
ATOM 4079 O O . THR A 1 505 ? -4.777 -12.780 -8.220 1.00 95.31 505 THR A O 1
ATOM 4082 N N . GLN A 1 506 ? -5.922 -10.897 -8.700 1.00 96.81 506 GLN A N 1
ATOM 4083 C CA . GLN A 1 506 ? -4.988 -9.968 -8.055 1.00 96.81 506 GLN A CA 1
ATOM 4084 C C . GLN A 1 506 ? -4.740 -10.353 -6.594 1.00 96.81 506 GLN A C 1
ATOM 4086 O O . GLN A 1 506 ? -3.597 -10.539 -6.183 1.00 96.81 506 GLN A O 1
ATOM 4091 N N . TYR A 1 507 ? -5.806 -10.517 -5.808 1.00 96.50 507 TYR A N 1
ATOM 4092 C CA . TYR A 1 507 ? -5.676 -10.774 -4.373 1.00 96.50 507 TYR A CA 1
ATOM 4093 C C . TYR A 1 507 ? -5.099 -12.162 -4.073 1.00 96.50 507 TYR A C 1
ATOM 4095 O O . TYR A 1 507 ? -4.455 -12.353 -3.041 1.00 96.50 507 TYR A O 1
ATOM 4103 N N . LYS A 1 508 ? -5.217 -13.111 -5.014 1.00 92.25 508 LYS A N 1
ATOM 4104 C CA . LYS A 1 508 ? -4.493 -14.380 -4.929 1.00 92.25 508 LYS A CA 1
ATOM 4105 C C . LYS A 1 508 ? -2.981 -14.188 -5.111 1.00 92.25 508 LYS A C 1
ATOM 4107 O O . LYS A 1 508 ? -2.208 -14.730 -4.327 1.00 92.25 508 LYS A O 1
ATOM 4112 N N . VAL A 1 509 ? -2.552 -13.349 -6.059 1.00 92.00 509 VAL A N 1
ATOM 4113 C CA . VAL A 1 509 ? -1.134 -12.955 -6.207 1.00 92.00 509 VAL A CA 1
ATOM 4114 C C . VAL A 1 509 ? -0.630 -12.210 -4.962 1.00 92.00 509 VAL A C 1
ATOM 4116 O O . VAL A 1 509 ? 0.459 -12.506 -4.470 1.00 92.00 509 VAL A O 1
ATOM 4119 N N . VAL A 1 510 ? -1.434 -11.304 -4.399 1.00 93.00 510 VAL A N 1
ATOM 4120 C CA . VAL A 1 510 ? -1.150 -10.604 -3.131 1.00 93.00 510 VAL A CA 1
ATOM 4121 C C . VAL A 1 510 ? -0.901 -11.590 -1.981 1.00 93.00 510 VAL A C 1
ATOM 4123 O O . VAL A 1 510 ? 0.152 -11.521 -1.342 1.00 93.00 510 VAL A O 1
ATOM 4126 N N . GLU A 1 511 ? -1.804 -12.555 -1.772 1.00 88.25 511 GLU A N 1
ATOM 4127 C CA . GLU A 1 511 ? -1.699 -13.595 -0.735 1.00 88.25 511 GLU A CA 1
ATOM 4128 C C . GLU A 1 511 ? -0.475 -14.513 -0.932 1.00 88.25 511 GLU A C 1
ATOM 4130 O O . GLU A 1 511 ? 0.258 -14.826 0.021 1.00 88.25 511 GLU A O 1
ATOM 4135 N N . ASP A 1 512 ? -0.241 -14.969 -2.164 1.00 85.94 512 ASP A N 1
ATOM 4136 C CA . ASP A 1 512 ? 0.819 -15.929 -2.474 1.00 85.94 512 ASP A CA 1
ATOM 4137 C C . ASP A 1 512 ? 2.203 -15.292 -2.357 1.00 85.94 512 ASP A C 1
ATOM 4139 O O . ASP A 1 512 ? 3.100 -15.851 -1.713 1.00 85.94 512 ASP A O 1
ATOM 4143 N N . PHE A 1 513 ? 2.374 -14.076 -2.874 1.00 85.31 513 PHE A N 1
ATOM 4144 C CA . PHE A 1 513 ? 3.647 -13.359 -2.835 1.00 85.31 513 PHE A CA 1
ATOM 4145 C C . PHE A 1 513 ? 3.851 -12.508 -1.579 1.00 85.31 513 PHE A C 1
ATOM 4147 O O . PHE A 1 513 ? 4.964 -12.033 -1.357 1.00 85.31 513 PHE A O 1
ATOM 4154 N N . GLY A 1 514 ? 2.858 -12.407 -0.694 1.00 83.62 514 GLY A N 1
ATOM 4155 C CA . GLY A 1 514 ? 2.994 -11.730 0.597 1.00 83.62 514 GLY A CA 1
ATOM 4156 C C . GLY A 1 514 ? 3.134 -10.216 0.460 1.00 83.62 514 GLY A C 1
ATOM 4157 O O . GLY A 1 514 ? 4.028 -9.620 1.054 1.00 83.62 514 GLY A O 1
ATOM 4158 N N . TYR A 1 515 ? 2.288 -9.597 -0.360 1.00 91.81 515 TYR A N 1
ATOM 4159 C CA . TYR A 1 515 ? 1.911 -8.205 -0.111 1.00 91.81 515 TYR A CA 1
ATOM 4160 C C . TYR A 1 515 ? 1.090 -8.154 1.189 1.00 91.81 515 TYR A C 1
ATOM 4162 O O . TYR A 1 515 ? 0.361 -9.096 1.499 1.00 91.81 515 TYR A O 1
ATOM 4170 N N . ILE A 1 516 ? 1.248 -7.085 1.969 1.00 92.06 516 ILE A N 1
ATOM 4171 C CA . ILE A 1 516 ? 0.465 -6.844 3.190 1.00 92.06 516 ILE A CA 1
ATOM 4172 C C . ILE A 1 516 ? -0.866 -6.192 2.823 1.00 92.06 516 ILE A C 1
ATOM 4174 O O . ILE A 1 516 ? -1.896 -6.533 3.408 1.00 92.06 516 ILE A O 1
ATOM 4178 N N . TYR A 1 517 ? -0.844 -5.273 1.854 1.00 98.44 517 TYR A N 1
ATOM 4179 C CA . TYR A 1 517 ? -2.030 -4.532 1.462 1.00 98.44 517 TYR A CA 1
ATOM 4180 C C . TYR A 1 517 ? -2.117 -4.241 -0.033 1.00 98.44 517 TYR A C 1
ATOM 4182 O O . TYR A 1 517 ? -1.111 -4.136 -0.741 1.00 98.44 517 TYR A O 1
ATOM 4190 N N . ASP A 1 518 ? -3.357 -4.062 -0.461 1.00 98.62 518 ASP A N 1
ATOM 4191 C CA . ASP A 1 518 ? -3.752 -3.420 -1.700 1.00 98.62 518 ASP A CA 1
ATOM 4192 C C . ASP A 1 518 ? -4.359 -2.037 -1.410 1.00 98.62 518 ASP A C 1
ATOM 4194 O O . ASP A 1 518 ? -4.862 -1.770 -0.316 1.00 98.62 518 ASP A O 1
ATOM 4198 N N . SER A 1 519 ? -4.286 -1.139 -2.383 1.00 98.12 519 SER A N 1
ATOM 4199 C CA . SER A 1 519 ? -4.985 0.142 -2.371 1.00 98.12 519 SER A CA 1
ATOM 4200 C C . SER A 1 519 ? -5.499 0.423 -3.777 1.00 98.12 519 SER A C 1
ATOM 4202 O O . SER A 1 519 ? -4.992 1.301 -4.473 1.00 98.12 519 SER A O 1
ATOM 4204 N N . SER A 1 520 ? -6.471 -0.376 -4.214 1.00 97.12 520 SER A N 1
ATOM 4205 C CA . SER A 1 520 ? -7.028 -0.324 -5.574 1.00 97.12 520 SER A CA 1
ATOM 4206 C C . SER A 1 520 ? -8.532 -0.091 -5.600 1.00 97.12 520 SER A C 1
ATOM 4208 O O . SER A 1 520 ? -9.079 0.277 -6.643 1.00 97.12 520 SER A O 1
ATOM 4210 N N . ILE A 1 521 ? -9.229 -0.332 -4.489 1.00 96.25 521 ILE A N 1
ATOM 4211 C CA . ILE A 1 521 ? -10.685 -0.265 -4.439 1.00 96.25 521 ILE A CA 1
ATOM 4212 C C . ILE A 1 521 ? -11.128 1.182 -4.187 1.00 96.25 521 ILE A C 1
ATOM 4214 O O . ILE A 1 521 ? -11.107 1.687 -3.065 1.00 96.25 521 ILE A O 1
ATOM 4218 N N . GLY A 1 522 ? -11.586 1.846 -5.250 1.00 92.56 522 GLY A N 1
ATOM 4219 C CA . GLY A 1 522 ? -12.261 3.142 -5.160 1.00 92.56 522 GLY A CA 1
ATOM 4220 C C . GLY A 1 522 ? -13.694 3.031 -4.625 1.00 92.56 522 GLY A C 1
ATOM 4221 O O . GLY A 1 522 ? -14.484 2.203 -5.089 1.00 92.56 522 GLY A O 1
ATOM 4222 N N . ILE A 1 523 ? -14.051 3.909 -3.687 1.00 91.69 523 ILE A N 1
ATOM 4223 C CA . ILE A 1 523 ? -15.386 4.018 -3.084 1.00 91.69 523 ILE A CA 1
ATOM 4224 C C . ILE A 1 523 ? -16.119 5.221 -3.694 1.00 91.69 523 ILE A C 1
ATOM 4226 O O . ILE A 1 523 ? -15.521 6.255 -3.987 1.00 91.69 523 ILE A O 1
ATOM 4230 N N . SER A 1 524 ? -17.435 5.108 -3.881 1.00 87.69 524 SER A N 1
ATOM 4231 C CA . SER A 1 524 ? -18.298 6.263 -4.170 1.00 87.69 524 SER A CA 1
ATOM 4232 C C . SER A 1 524 ? -18.239 7.335 -3.063 1.00 87.69 524 SER A C 1
ATOM 4234 O O . SER A 1 524 ? -17.911 7.015 -1.924 1.00 87.69 524 SER A O 1
ATOM 4236 N N . PRO A 1 525 ? -18.618 8.593 -3.359 1.00 87.62 525 PRO A N 1
ATOM 4237 C CA . PRO A 1 525 ? -18.880 9.615 -2.346 1.00 87.62 525 PRO A CA 1
ATOM 4238 C C . PRO A 1 525 ? -19.767 9.104 -1.209 1.00 87.62 525 PRO A C 1
ATOM 4240 O O . PRO A 1 525 ? -20.917 8.722 -1.431 1.00 87.62 525 PRO A O 1
ATOM 4243 N N . LEU A 1 526 ? -19.224 9.107 0.005 1.00 89.69 526 LEU A N 1
ATOM 4244 C CA . LEU A 1 526 ? -19.935 8.812 1.243 1.00 89.69 526 LEU A CA 1
ATOM 4245 C C . LEU A 1 526 ? -19.674 9.936 2.242 1.00 89.69 526 LEU A C 1
ATOM 4247 O O . LEU A 1 526 ? -18.543 10.419 2.354 1.00 89.69 526 LEU A O 1
ATOM 4251 N N . LYS A 1 527 ? -20.717 10.315 2.992 1.00 90.38 527 LYS A N 1
ATOM 4252 C CA . LYS A 1 527 ? -20.594 11.332 4.041 1.00 90.38 527 LYS A CA 1
ATOM 4253 C C . LYS A 1 527 ? -19.624 10.866 5.122 1.00 90.38 527 LYS A C 1
ATOM 4255 O O . LYS A 1 527 ? -18.663 11.575 5.384 1.00 90.38 527 LYS A O 1
ATOM 4260 N N . VAL A 1 528 ? -19.838 9.667 5.667 1.00 95.50 528 VAL A N 1
ATOM 4261 C CA . VAL A 1 528 ? -18.903 9.006 6.588 1.00 95.50 528 VAL A CA 1
ATOM 4262 C C . VAL A 1 528 ? -17.891 8.203 5.757 1.00 95.50 528 VAL A C 1
ATOM 4264 O O . VAL A 1 528 ? -18.318 7.279 5.058 1.00 95.50 528 VAL A O 1
ATOM 4267 N N . PRO A 1 529 ? -16.585 8.519 5.793 1.00 96.19 529 PRO A N 1
ATOM 4268 C CA . PRO A 1 529 ? -15.582 7.770 5.042 1.00 96.19 529 PRO A CA 1
ATOM 4269 C C . PRO A 1 529 ? -15.321 6.375 5.633 1.00 96.19 529 PRO A C 1
ATOM 4271 O O . PRO A 1 529 ? -15.548 6.117 6.817 1.00 96.19 529 PRO A O 1
ATOM 4274 N N . ILE A 1 530 ? -14.824 5.462 4.805 1.00 97.56 530 ILE A N 1
ATOM 4275 C CA . ILE A 1 530 ? -14.543 4.070 5.168 1.00 97.56 530 ILE A CA 1
ATOM 4276 C C . ILE A 1 530 ? -13.109 3.921 5.679 1.00 97.56 530 ILE A C 1
ATOM 4278 O O . ILE A 1 530 ? -12.162 4.391 5.045 1.00 97.56 530 ILE A O 1
ATOM 4282 N N . TRP A 1 531 ? -12.951 3.225 6.803 1.00 98.38 531 TRP A N 1
ATOM 4283 C CA . TRP A 1 531 ? -11.657 2.799 7.335 1.00 98.38 531 TRP A CA 1
ATOM 4284 C C . TRP A 1 531 ? -11.072 1.630 6.521 1.00 98.38 531 TRP A C 1
ATOM 4286 O O . TRP A 1 531 ? -11.839 0.791 6.046 1.00 98.38 531 TRP A O 1
ATOM 4296 N N . PRO A 1 532 ? -9.733 1.509 6.399 1.00 98.50 532 PRO A N 1
ATOM 4297 C CA . PRO A 1 532 ? -9.086 0.304 5.881 1.00 98.50 532 PRO A CA 1
ATOM 4298 C C . PRO A 1 532 ? -9.569 -0.956 6.599 1.00 98.50 532 PRO A C 1
ATOM 4300 O O . PRO A 1 532 ? -9.807 -0.927 7.805 1.00 98.50 532 PRO A O 1
ATOM 4303 N N . TYR A 1 533 ? -9.701 -2.055 5.863 1.00 98.38 533 TYR A N 1
ATOM 4304 C CA . TYR A 1 533 ? -10.279 -3.314 6.341 1.00 98.38 533 TYR A CA 1
ATOM 4305 C C . TYR A 1 533 ? -9.512 -4.512 5.775 1.00 98.38 533 TYR A C 1
ATOM 4307 O O . TYR A 1 533 ? -8.814 -4.382 4.772 1.00 98.38 533 TYR A O 1
ATOM 4315 N N . THR A 1 534 ? -9.639 -5.690 6.387 1.00 98.00 534 THR A N 1
ATOM 4316 C CA . THR A 1 534 ? -9.078 -6.926 5.826 1.00 98.00 534 THR A CA 1
ATOM 4317 C C . THR A 1 534 ? -10.086 -7.679 4.968 1.00 98.00 534 THR A C 1
ATOM 4319 O O . THR A 1 534 ? -11.297 -7.640 5.193 1.00 98.00 534 THR A O 1
ATOM 4322 N N . LEU A 1 535 ? -9.570 -8.402 3.978 1.00 97.31 535 LEU A N 1
ATOM 4323 C CA . LEU A 1 535 ? -10.342 -9.191 3.021 1.00 97.31 535 LEU A CA 1
ATOM 4324 C C . LEU A 1 535 ? -10.680 -10.601 3.531 1.00 97.31 535 LEU A C 1
ATOM 4326 O O . LEU A 1 535 ? -11.124 -11.445 2.759 1.00 97.31 535 LEU A O 1
ATOM 4330 N N . ASP A 1 536 ? -10.523 -10.876 4.830 1.00 96.06 536 ASP A N 1
ATOM 4331 C CA . ASP A 1 536 ? -11.077 -12.068 5.491 1.00 96.06 536 ASP A CA 1
ATOM 4332 C C . ASP A 1 536 ? -12.593 -12.199 5.261 1.00 96.06 536 ASP A C 1
ATOM 4334 O O . ASP A 1 536 ? -13.113 -13.307 5.122 1.00 96.06 536 ASP A O 1
ATOM 4338 N N . TYR A 1 537 ? -13.290 -11.062 5.182 1.00 96.50 537 TYR A N 1
ATOM 4339 C CA . TYR A 1 537 ? -14.731 -10.955 4.970 1.00 96.50 537 TYR A CA 1
ATOM 4340 C C . TYR A 1 537 ? -15.047 -10.118 3.727 1.00 96.50 537 TYR A C 1
ATOM 4342 O O . TYR A 1 537 ? -14.200 -9.428 3.163 1.00 96.50 537 TYR A O 1
ATOM 4350 N N . LYS A 1 538 ? -16.310 -10.168 3.303 1.00 95.69 538 LYS A N 1
ATOM 4351 C CA . LYS A 1 538 ? -16.839 -9.377 2.196 1.00 95.69 538 LYS A CA 1
ATOM 4352 C C . LYS A 1 538 ? -16.631 -7.884 2.450 1.00 95.69 538 LYS A C 1
ATOM 4354 O O . LYS A 1 538 ? -16.989 -7.388 3.519 1.00 95.69 538 LYS A O 1
ATOM 4359 N N . ILE A 1 539 ? -16.170 -7.181 1.411 1.00 95.69 539 ILE A N 1
ATOM 4360 C CA . ILE A 1 539 ? -16.017 -5.723 1.403 1.00 95.69 539 ILE A CA 1
ATOM 4361 C C . ILE A 1 539 ? -17.297 -5.019 1.913 1.00 95.69 539 ILE A C 1
ATOM 4363 O O . ILE A 1 539 ? -18.409 -5.430 1.554 1.00 95.69 539 ILE A O 1
ATOM 4367 N N . PRO A 1 540 ? -17.177 -3.973 2.749 1.00 95.25 540 PRO A N 1
ATOM 4368 C CA . PRO A 1 540 ? -18.317 -3.404 3.468 1.00 95.25 540 PRO A CA 1
ATOM 4369 C C . PRO A 1 540 ? -19.141 -2.390 2.653 1.00 95.25 540 PRO A C 1
ATOM 4371 O O . PRO A 1 540 ? -20.155 -1.893 3.137 1.00 95.25 540 PRO A O 1
ATOM 4374 N N . HIS A 1 541 ? -18.734 -2.090 1.417 1.00 93.75 541 HIS A N 1
ATOM 4375 C CA . HIS A 1 541 ? -19.348 -1.090 0.541 1.00 93.75 541 HIS A CA 1
ATOM 4376 C C . HIS A 1 541 ? -19.611 -1.648 -0.873 1.00 93.75 541 HIS A C 1
ATOM 4378 O O . HIS A 1 541 ? -19.282 -2.791 -1.194 1.00 93.75 541 HIS A O 1
ATOM 4384 N N . GLU A 1 542 ? -20.219 -0.842 -1.745 1.00 89.12 542 GLU A N 1
ATOM 4385 C CA . GLU A 1 542 ? -20.463 -1.215 -3.141 1.00 89.12 542 GLU A CA 1
ATOM 4386 C C . GLU A 1 542 ? -19.164 -1.250 -3.966 1.00 89.12 542 GLU A C 1
ATOM 4388 O O . GLU A 1 542 ? -18.305 -0.375 -3.841 1.00 89.12 542 GLU A O 1
ATOM 4393 N N . CYS A 1 543 ? -19.030 -2.245 -4.848 1.00 87.50 543 CYS A N 1
ATOM 4394 C CA . CYS A 1 543 ? -17.916 -2.344 -5.786 1.00 87.50 543 CYS A CA 1
ATOM 4395 C C . CYS A 1 543 ? -18.171 -1.508 -7.052 1.00 87.50 543 CYS A C 1
ATOM 4397 O O . CYS A 1 543 ? -18.649 -2.031 -8.062 1.00 87.50 543 CYS A O 1
ATOM 4399 N N . LYS A 1 544 ? -17.805 -0.220 -7.034 1.00 80.25 544 LYS A N 1
ATOM 4400 C CA . LYS A 1 544 ? -17.996 0.682 -8.188 1.00 80.25 544 LYS A CA 1
ATOM 4401 C C . LYS A 1 544 ? -17.231 0.238 -9.444 1.00 80.25 544 LYS A C 1
ATOM 4403 O O . LYS A 1 544 ? -17.717 0.430 -10.554 1.00 80.25 544 LYS A O 1
ATOM 4408 N N . ALA A 1 545 ? -16.059 -0.380 -9.279 1.00 83.06 545 ALA A N 1
ATOM 4409 C CA . ALA A 1 545 ? -15.241 -0.869 -10.392 1.00 83.06 545 ALA A CA 1
ATOM 4410 C C . ALA A 1 545 ? -15.829 -2.106 -11.105 1.00 83.06 545 ALA A C 1
ATOM 4412 O O . ALA A 1 545 ? -15.413 -2.428 -12.214 1.00 83.06 545 ALA A O 1
ATOM 4413 N N . GLY A 1 546 ? -16.763 -2.838 -10.479 1.00 87.25 546 GLY A N 1
ATOM 4414 C CA . GLY A 1 546 ? -17.287 -4.114 -10.994 1.00 87.25 546 GLY A CA 1
ATOM 4415 C C . GLY A 1 546 ? -16.278 -5.278 -11.001 1.00 87.25 546 GLY A C 1
ATOM 4416 O O . GLY A 1 546 ? -16.589 -6.366 -11.496 1.00 87.25 546 GLY A O 1
ATOM 4417 N N . THR A 1 547 ? -15.073 -5.062 -10.464 1.00 93.06 547 THR A N 1
ATOM 4418 C CA . THR A 1 547 ? -13.932 -5.988 -10.527 1.00 93.06 547 THR A CA 1
ATOM 4419 C C . THR A 1 547 ? -13.255 -6.226 -9.169 1.00 93.06 547 THR A C 1
ATOM 4421 O O . THR A 1 547 ? -12.154 -6.751 -9.120 1.00 93.06 547 THR A O 1
ATOM 4424 N N . CYS A 1 548 ? -13.896 -5.876 -8.054 1.00 94.44 548 CYS A N 1
ATOM 4425 C CA . CYS A 1 548 ? -13.388 -6.110 -6.694 1.00 94.44 548 CYS A CA 1
ATOM 4426 C C . CYS A 1 548 ? -13.397 -7.618 -6.329 1.00 94.44 548 CYS A C 1
ATOM 4428 O O . CYS A 1 548 ? -14.053 -8.409 -7.025 1.00 94.44 548 CYS A O 1
ATOM 4430 N N . PRO A 1 549 ? -12.715 -8.048 -5.249 1.00 95.50 549 PRO A N 1
ATOM 4431 C CA . PRO A 1 549 ? -12.707 -9.449 -4.846 1.00 95.50 549 PRO A CA 1
ATOM 4432 C C . PRO A 1 549 ? -14.080 -9.883 -4.323 1.00 95.50 549 PRO A C 1
ATOM 4434 O O . PRO A 1 549 ? -14.826 -9.113 -3.716 1.00 95.50 549 PRO A O 1
ATOM 4437 N N . THR A 1 550 ? -14.413 -11.149 -4.565 1.00 93.75 550 THR A N 1
ATOM 4438 C CA . THR A 1 550 ? -15.654 -11.788 -4.094 1.00 93.75 550 THR A CA 1
ATOM 4439 C C . THR A 1 550 ? -15.394 -12.945 -3.134 1.00 93.75 550 THR A C 1
ATOM 4441 O O . THR A 1 550 ? -16.336 -13.425 -2.506 1.00 93.75 550 THR A O 1
ATOM 4444 N N . LYS A 1 551 ? -14.147 -13.421 -3.066 1.00 94.44 551 LYS A N 1
ATOM 4445 C CA . LYS A 1 551 ? -13.657 -14.460 -2.155 1.00 94.44 551 LYS A CA 1
ATOM 4446 C C . LYS A 1 551 ? -12.953 -13.838 -0.952 1.00 94.44 551 LYS A C 1
ATOM 4448 O O . LYS A 1 551 ? -12.551 -12.677 -1.015 1.00 94.44 551 LYS A O 1
ATOM 4453 N N . SER A 1 552 ? -12.779 -14.621 0.107 1.00 94.50 552 SER A N 1
ATOM 4454 C CA . SER A 1 552 ? -11.967 -14.220 1.257 1.00 94.50 552 SER A CA 1
ATOM 4455 C C . SER A 1 552 ? -10.470 -14.369 0.962 1.00 94.50 552 SER A C 1
ATOM 4457 O O . SER A 1 552 ? -10.033 -15.405 0.464 1.00 94.50 552 SER A O 1
ATOM 4459 N N . PHE A 1 553 ? -9.683 -13.364 1.345 1.00 95.00 553 PHE A N 1
ATOM 4460 C CA . PHE A 1 553 ? -8.216 -13.344 1.311 1.00 95.00 553 PHE A CA 1
ATOM 4461 C C . PHE A 1 553 ? -7.681 -12.982 2.710 1.00 95.00 553 PHE A C 1
ATOM 4463 O O . PHE A 1 553 ? -7.371 -11.818 2.974 1.00 95.00 553 PHE A O 1
ATOM 4470 N N . PRO A 1 554 ? -7.629 -13.952 3.646 1.00 90.94 554 PRO A N 1
ATOM 4471 C CA . PRO A 1 554 ? -7.385 -13.686 5.063 1.00 90.94 554 PRO A CA 1
ATOM 4472 C C . PRO A 1 554 ? -6.071 -12.956 5.362 1.00 90.94 554 PRO A C 1
ATOM 4474 O O . PRO A 1 554 ? -4.996 -13.401 4.951 1.00 90.94 554 PRO A O 1
ATOM 4477 N N . GLY A 1 555 ? -6.149 -11.864 6.126 1.00 86.62 555 GLY A N 1
ATOM 4478 C CA . GLY A 1 555 ? -5.001 -11.039 6.512 1.00 86.62 555 GLY A CA 1
ATOM 4479 C C . GLY A 1 555 ? -4.433 -10.134 5.411 1.00 86.62 555 GLY A C 1
ATOM 4480 O O . GLY A 1 555 ? -3.439 -9.451 5.660 1.00 86.62 555 GLY A O 1
ATOM 4481 N N . VAL A 1 556 ? -5.039 -10.101 4.218 1.00 95.50 556 VAL A N 1
ATOM 4482 C CA . VAL A 1 556 ? -4.765 -9.071 3.206 1.00 95.50 556 VAL A CA 1
ATOM 4483 C C . VAL A 1 556 ? -5.566 -7.823 3.556 1.00 95.50 556 VAL A C 1
ATOM 4485 O O . VAL A 1 556 ? -6.784 -7.902 3.714 1.00 95.50 556 VAL A O 1
ATOM 4488 N N . TRP A 1 557 ? -4.900 -6.676 3.659 1.00 98.50 557 TRP A N 1
ATOM 4489 C CA . TRP A 1 557 ? -5.551 -5.389 3.899 1.00 98.50 557 TRP A CA 1
ATOM 4490 C C . TRP A 1 557 ? -5.939 -4.694 2.593 1.00 98.50 557 TRP A C 1
ATOM 4492 O O . TRP A 1 557 ? -5.181 -4.710 1.630 1.00 98.50 557 TRP A O 1
ATOM 4502 N N . GLU A 1 558 ? -7.085 -4.024 2.588 1.00 98.38 558 GLU A N 1
ATOM 4503 C CA . GLU A 1 558 ? -7.430 -2.993 1.612 1.00 98.38 558 GLU A CA 1
ATOM 4504 C C . GLU A 1 558 ? -7.317 -1.622 2.291 1.00 98.38 558 GLU A C 1
ATOM 4506 O O . GLU A 1 558 ? -7.903 -1.398 3.355 1.00 98.38 558 GLU A O 1
ATOM 4511 N N . LEU A 1 559 ? -6.598 -0.691 1.662 1.00 98.25 559 LEU A N 1
ATOM 4512 C CA . LEU A 1 559 ? -6.660 0.742 1.955 1.00 98.25 559 LEU A CA 1
ATOM 4513 C C . LEU A 1 559 ? -7.514 1.402 0.869 1.00 98.25 559 LEU A C 1
ATOM 4515 O O . LEU A 1 559 ? -6.974 1.800 -0.170 1.00 98.25 559 LEU A O 1
ATOM 4519 N N . PRO A 1 560 ? -8.834 1.507 1.078 1.00 96.25 560 PRO A N 1
ATOM 4520 C CA . PRO A 1 560 ? -9.732 1.895 0.014 1.00 96.25 560 PRO A CA 1
ATOM 4521 C C . PRO A 1 560 ? -9.655 3.402 -0.243 1.00 96.25 560 PRO A C 1
ATOM 4523 O O . PRO A 1 560 ? -9.472 4.209 0.673 1.00 96.25 560 PRO A O 1
ATOM 4526 N N . LEU A 1 561 ? -9.842 3.792 -1.501 1.00 95.62 561 LEU A N 1
ATOM 4527 C CA . LEU A 1 561 ? -9.800 5.190 -1.909 1.00 95.62 561 LEU A CA 1
ATOM 4528 C C . LEU A 1 561 ? -11.199 5.790 -1.772 1.00 95.62 561 LEU A C 1
ATOM 4530 O O . LEU A 1 561 ? -12.042 5.672 -2.666 1.00 95.62 561 LEU A O 1
ATOM 4534 N N . ASN A 1 562 ? -11.456 6.414 -0.625 1.00 95.62 562 ASN A N 1
ATOM 4535 C CA . ASN A 1 562 ? -12.644 7.236 -0.413 1.00 95.62 562 ASN A CA 1
ATOM 4536 C C . ASN A 1 562 ? -12.632 8.405 -1.409 1.00 95.62 562 ASN A C 1
ATOM 4538 O O . ASN A 1 562 ? -11.728 9.232 -1.358 1.00 95.62 562 ASN A O 1
ATOM 4542 N N . ALA A 1 563 ? -13.618 8.491 -2.310 1.00 93.94 563 ALA A N 1
ATOM 4543 C CA . ALA A 1 563 ? -13.668 9.596 -3.267 1.00 93.94 563 ALA A CA 1
ATOM 4544 C C . ALA A 1 563 ? -13.737 10.955 -2.551 1.00 93.94 563 ALA A C 1
ATOM 4546 O O . ALA A 1 563 ? -14.542 11.145 -1.631 1.00 93.94 563 ALA A O 1
ATOM 4547 N N . HIS A 1 564 ? -12.917 11.895 -3.012 1.00 93.44 564 HIS A N 1
ATOM 4548 C CA . HIS A 1 564 ? -12.918 13.292 -2.594 1.00 93.44 564 HIS A CA 1
ATOM 4549 C C . HIS A 1 564 ? -14.137 14.016 -3.169 1.00 93.44 564 HIS A C 1
ATOM 4551 O O . HIS A 1 564 ? -14.488 13.778 -4.332 1.00 93.44 564 HIS A O 1
ATOM 4557 N N . TYR A 1 565 ? -14.791 14.847 -2.350 1.00 90.38 565 TYR A N 1
ATOM 4558 C CA . TYR A 1 565 ? -15.867 15.764 -2.746 1.00 90.38 565 TYR A CA 1
ATOM 4559 C C . TYR A 1 565 ? -16.244 16.705 -1.581 1.00 90.38 565 TYR A C 1
ATOM 4561 O O . TYR A 1 565 ? -16.166 16.321 -0.413 1.00 90.38 565 TYR A O 1
ATOM 4569 N N . VAL A 1 566 ? -16.737 17.897 -1.918 1.00 85.75 566 VAL A N 1
ATOM 4570 C CA . VAL A 1 566 ? -17.315 18.902 -0.996 1.00 85.75 566 VAL A CA 1
ATOM 4571 C C . VAL A 1 566 ? -18.850 18.844 -0.997 1.00 85.75 566 VAL A C 1
ATOM 4573 O O . VAL A 1 566 ? -19.433 18.335 -1.958 1.00 85.75 566 VAL A O 1
ATOM 4576 N N . GLU A 1 567 ? -19.548 19.340 0.035 1.00 77.38 567 GLU A N 1
ATOM 4577 C CA . GLU A 1 567 ? -21.018 19.172 0.131 1.00 77.38 567 GLU A CA 1
ATOM 4578 C C . GLU A 1 567 ? -21.787 19.894 -0.994 1.00 77.38 567 GLU A C 1
ATOM 4580 O O . GLU A 1 567 ? -22.867 19.442 -1.386 1.00 77.38 567 GLU A O 1
ATOM 4585 N N . SER A 1 568 ? -21.217 20.959 -1.571 1.00 71.06 568 SER A N 1
ATOM 4586 C CA . SER A 1 568 ? -21.756 21.643 -2.760 1.00 71.06 568 SER A CA 1
ATOM 4587 C C . SER A 1 568 ? -21.638 20.821 -4.055 1.00 71.06 568 SER A C 1
ATOM 4589 O O . SER A 1 568 ? -22.274 21.156 -5.055 1.00 71.06 568 SER A O 1
ATOM 4591 N N . TYR A 1 569 ? -20.837 19.747 -4.049 1.00 63.72 569 TYR A N 1
ATOM 4592 C CA . TYR A 1 569 ? -20.353 19.007 -5.223 1.00 63.72 569 TYR A CA 1
ATOM 4593 C C . TYR A 1 569 ? -19.613 19.872 -6.261 1.00 63.72 569 TYR A C 1
ATOM 4595 O O . TYR A 1 569 ? -19.405 19.436 -7.399 1.00 63.72 569 TYR A O 1
ATOM 4603 N N . GLU A 1 570 ? -19.165 21.073 -5.889 1.00 63.25 570 GLU A N 1
ATOM 4604 C CA . GLU A 1 570 ? -18.288 21.884 -6.731 1.00 63.25 570 GLU A CA 1
ATOM 4605 C C . GLU A 1 570 ? -16.939 21.167 -6.903 1.00 63.25 570 GLU A C 1
ATOM 4607 O O . GLU A 1 570 ? -16.330 20.676 -5.954 1.00 63.25 570 GLU A O 1
ATOM 4612 N N . GLY A 1 571 ? -16.509 21.006 -8.154 1.00 60.75 571 GLY A N 1
ATOM 4613 C CA . GLY A 1 571 ? -15.384 20.136 -8.508 1.00 60.75 571 GLY A CA 1
ATOM 4614 C C . GLY A 1 571 ? -15.710 18.648 -8.686 1.00 60.75 571 GLY A C 1
ATOM 4615 O O . GLY A 1 571 ? -14.858 17.898 -9.165 1.00 60.75 571 GLY A O 1
ATOM 4616 N N . GLY A 1 572 ? -16.945 18.217 -8.416 1.00 75.75 572 GLY A N 1
ATOM 4617 C CA . GLY A 1 572 ? -17.397 16.842 -8.637 1.00 75.75 572 GLY A CA 1
ATOM 4618 C C . GLY A 1 572 ? -16.810 15.828 -7.650 1.00 75.75 572 GLY A C 1
ATOM 4619 O O . GLY A 1 572 ? -16.376 16.180 -6.558 1.00 75.75 572 GLY A O 1
ATOM 4620 N N . HIS A 1 573 ? -16.838 14.544 -8.029 1.00 82.69 573 HIS A N 1
ATOM 4621 C CA . HIS A 1 573 ? -16.261 13.461 -7.231 1.00 82.69 573 HIS A CA 1
ATOM 4622 C C . HIS A 1 573 ? -15.040 12.835 -7.911 1.00 82.69 573 HIS A C 1
ATOM 4624 O O . HIS A 1 573 ? -15.060 12.550 -9.112 1.00 82.69 573 HIS A O 1
ATOM 4630 N N . CYS A 1 574 ? -14.000 12.547 -7.139 1.00 88.19 574 CYS A N 1
ATOM 4631 C CA . CYS A 1 574 ? -12.703 12.181 -7.695 1.00 88.19 574 CYS A CA 1
ATOM 4632 C C . CYS A 1 574 ? -11.966 11.179 -6.783 1.00 88.19 574 CYS A C 1
ATOM 4634 O O . CYS A 1 574 ? -11.732 11.477 -5.614 1.00 88.19 574 CYS A O 1
ATOM 4636 N N . PRO A 1 575 ? -11.597 9.979 -7.279 1.00 88.75 575 PRO A N 1
ATOM 4637 C CA . PRO A 1 575 ? -10.709 9.064 -6.554 1.00 88.75 575 PRO A CA 1
ATOM 4638 C C . PRO A 1 575 ? -9.259 9.556 -6.501 1.00 88.75 575 PRO A C 1
ATOM 4640 O O . PRO A 1 575 ? -8.557 9.223 -5.560 1.00 88.75 575 PRO A O 1
ATOM 4643 N N . TYR A 1 576 ? -8.831 10.337 -7.501 1.00 92.38 576 TYR A N 1
ATOM 4644 C CA . TYR A 1 576 ? -7.535 11.018 -7.574 1.00 92.38 576 TYR A CA 1
ATOM 4645 C C . TYR A 1 576 ? -7.716 12.526 -7.524 1.00 92.38 576 TYR A C 1
ATOM 4647 O O . TYR A 1 576 ? -8.575 13.049 -8.233 1.00 92.38 576 TYR A O 1
ATOM 4655 N N . LEU A 1 577 ? -6.875 13.240 -6.775 1.00 92.19 577 LEU A N 1
ATOM 4656 C CA . LEU A 1 577 ? -7.009 14.692 -6.638 1.00 92.19 577 LEU A CA 1
ATOM 4657 C C . LEU A 1 577 ? -6.807 15.434 -7.972 1.00 92.19 577 LEU A C 1
ATOM 4659 O O . LEU A 1 577 ? -7.514 16.398 -8.248 1.00 92.19 577 LEU A O 1
ATOM 4663 N N . ASP A 1 578 ? -5.951 14.933 -8.872 1.00 87.31 578 ASP A N 1
ATOM 4664 C CA . ASP A 1 578 ? -5.798 15.487 -10.230 1.00 87.31 578 ASP A CA 1
ATOM 4665 C C . ASP A 1 578 ? -6.988 15.222 -11.177 1.00 87.31 578 ASP A C 1
ATOM 4667 O O . ASP A 1 578 ? -6.994 15.704 -12.308 1.00 87.31 578 ASP A O 1
ATOM 4671 N N . GLN A 1 579 ? -8.011 14.491 -10.720 1.00 88.06 579 GLN A N 1
ATOM 4672 C CA . GLN A 1 579 ? -9.272 14.269 -11.441 1.00 88.06 579 GLN A CA 1
ATOM 4673 C C . GLN A 1 579 ? -10.429 15.134 -10.907 1.00 88.06 579 GLN A C 1
ATOM 4675 O O . GLN A 1 579 ? -11.528 15.079 -11.461 1.00 88.06 579 GLN A O 1
ATOM 4680 N N . CYS A 1 580 ? -10.209 15.926 -9.851 1.00 86.38 580 CYS A N 1
ATOM 4681 C CA . CYS A 1 580 ? -11.185 16.888 -9.338 1.00 86.38 580 CYS A CA 1
ATOM 4682 C C . CYS A 1 580 ? -11.254 18.132 -10.243 1.00 86.38 580 CYS A C 1
ATOM 4684 O O . CYS A 1 580 ? -10.233 18.630 -10.719 1.00 86.38 580 CYS A O 1
ATOM 4686 N N . VAL A 1 581 ? -12.453 18.669 -10.480 1.00 78.88 581 VAL A N 1
ATOM 4687 C CA . VAL A 1 581 ? -12.684 19.770 -11.435 1.00 78.88 581 VAL A CA 1
ATOM 4688 C C . VAL A 1 581 ? -12.586 21.138 -10.745 1.00 78.88 581 VAL A C 1
ATOM 4690 O O . VAL A 1 581 ? -13.571 21.853 -10.582 1.00 78.88 581 VAL A O 1
ATOM 4693 N N . LEU A 1 582 ? -11.386 21.522 -10.317 1.00 80.19 582 LEU A N 1
ATOM 4694 C CA . LEU A 1 582 ? -11.165 22.788 -9.607 1.00 80.19 582 LEU A CA 1
ATOM 4695 C C . LEU A 1 582 ? -11.192 23.966 -10.600 1.00 80.19 582 LEU A C 1
ATOM 4697 O O . LEU A 1 582 ? -10.261 24.169 -11.373 1.00 80.19 582 LEU A O 1
ATOM 4701 N N . HIS A 1 583 ? -12.302 24.712 -10.636 1.00 67.94 583 HIS A N 1
ATOM 4702 C CA . HIS A 1 583 ? -12.641 25.576 -11.774 1.00 67.94 583 HIS A CA 1
ATOM 4703 C C . HIS A 1 583 ? -11.711 26.781 -11.979 1.00 67.94 583 HIS A C 1
ATOM 4705 O O . HIS A 1 583 ? -11.173 26.942 -13.079 1.00 67.94 583 HIS A O 1
ATOM 4711 N N . ASN A 1 584 ? -11.501 27.623 -10.963 1.00 68.56 584 ASN A N 1
ATOM 4712 C CA . ASN A 1 584 ? -10.766 28.881 -11.154 1.00 68.56 584 ASN A CA 1
ATOM 4713 C C . ASN A 1 584 ? -9.244 28.717 -11.040 1.00 68.56 584 ASN A C 1
ATOM 4715 O O . ASN A 1 584 ? -8.513 29.641 -11.390 1.00 68.56 584 ASN A O 1
ATOM 4719 N N . HIS A 1 585 ? -8.771 27.546 -10.589 1.00 76.19 585 HIS A N 1
ATOM 4720 C CA . HIS A 1 585 ? -7.363 27.277 -10.281 1.00 76.19 585 HIS A CA 1
ATOM 4721 C C . HIS A 1 585 ? -6.732 28.394 -9.426 1.00 76.19 585 HIS A C 1
ATOM 4723 O O . HIS A 1 585 ? -5.598 28.796 -9.670 1.00 76.19 585 HIS A O 1
ATOM 4729 N N . ASP A 1 586 ? -7.460 28.916 -8.434 1.00 90.00 586 ASP A N 1
ATOM 4730 C CA . ASP A 1 586 ? -6.900 29.864 -7.471 1.00 90.00 586 ASP A CA 1
ATOM 4731 C C . ASP A 1 586 ? -6.303 29.113 -6.262 1.00 90.00 586 ASP A C 1
ATOM 4733 O O . ASP A 1 586 ? -6.948 28.208 -5.729 1.00 90.00 586 ASP A O 1
ATOM 4737 N N . PRO A 1 587 ? -5.086 29.449 -5.790 1.00 94.00 587 PRO A N 1
ATOM 4738 C CA . PRO A 1 587 ? -4.477 28.761 -4.654 1.00 94.00 587 PRO A CA 1
ATOM 4739 C C . PRO A 1 587 ? -5.219 28.897 -3.318 1.00 94.00 587 PRO A C 1
ATOM 4741 O O . PRO A 1 587 ? -4.889 28.158 -2.398 1.00 94.00 587 PRO A O 1
ATOM 4744 N N . GLU A 1 588 ? -6.097 29.884 -3.125 1.00 93.81 588 GLU A N 1
ATOM 4745 C CA . GLU A 1 588 ? -6.982 29.968 -1.953 1.00 93.81 588 GLU A CA 1
ATOM 4746 C C . GLU A 1 588 ? -8.172 29.020 -2.115 1.00 93.81 588 GLU A C 1
ATOM 4748 O O . GLU A 1 588 ? -8.363 28.174 -1.254 1.00 93.81 588 GLU A O 1
ATOM 4753 N N . GLU A 1 589 ? -8.872 29.041 -3.254 1.00 90.44 589 GLU A N 1
ATOM 4754 C CA . GLU A 1 589 ? -9.994 28.118 -3.508 1.00 90.44 589 GLU A CA 1
ATOM 4755 C C . GLU A 1 589 ? -9.567 26.643 -3.425 1.00 90.44 589 GLU A C 1
ATOM 4757 O O . GLU A 1 589 ? -10.273 25.814 -2.856 1.00 90.44 589 GLU A O 1
ATOM 4762 N N . VAL A 1 590 ? -8.382 26.298 -3.946 1.00 92.75 590 VAL A N 1
ATOM 4763 C CA . VAL A 1 590 ? -7.818 24.940 -3.819 1.00 92.75 590 VAL A CA 1
ATOM 4764 C C . VAL A 1 590 ? -7.548 24.588 -2.351 1.00 92.75 590 VAL A C 1
ATOM 4766 O O . VAL A 1 590 ? -7.743 23.444 -1.951 1.00 92.75 590 VAL A O 1
ATOM 4769 N N . PHE A 1 591 ? -7.091 25.550 -1.546 1.00 95.25 591 PHE A N 1
ATOM 4770 C CA . PHE A 1 591 ? -6.853 25.347 -0.117 1.00 95.25 591 PHE A CA 1
ATOM 4771 C C . PHE A 1 591 ? -8.168 25.164 0.655 1.00 95.25 591 PHE A C 1
ATOM 4773 O O . PHE A 1 591 ? -8.290 24.193 1.398 1.00 95.25 591 PHE A O 1
ATOM 4780 N N . GLU A 1 592 ? -9.151 26.040 0.434 1.00 93.38 592 GLU A N 1
ATOM 4781 C CA . GLU A 1 592 ? -10.484 25.976 1.045 1.00 93.38 592 GLU A CA 1
ATOM 4782 C C . GLU A 1 592 ? -11.197 24.660 0.691 1.00 93.38 592 GLU A C 1
ATOM 4784 O O . GLU A 1 592 ? -11.727 23.986 1.573 1.00 93.38 592 GLU A O 1
ATOM 4789 N N . TRP A 1 593 ? -11.123 24.223 -0.572 1.00 93.12 593 TRP A N 1
ATOM 4790 C CA . TRP A 1 593 ? -11.700 22.954 -1.028 1.00 93.12 593 TRP A CA 1
ATOM 4791 C C . TRP A 1 593 ? -11.045 21.736 -0.360 1.00 93.12 593 TRP A C 1
ATOM 4793 O O . TRP A 1 593 ? -11.739 20.840 0.122 1.00 93.12 593 TRP A O 1
ATOM 4803 N N . LEU A 1 594 ? -9.706 21.707 -0.277 1.00 95.25 594 LEU A N 1
ATOM 4804 C CA . LEU A 1 594 ? -8.975 20.645 0.429 1.00 95.25 594 LEU A CA 1
ATOM 4805 C C . LEU A 1 594 ? -9.271 20.656 1.937 1.00 95.25 594 LEU A C 1
ATOM 4807 O O . LEU A 1 594 ? -9.312 19.598 2.562 1.00 95.25 594 LEU A O 1
ATOM 4811 N N . GLN A 1 595 ? -9.491 21.834 2.525 1.00 95.69 595 GLN A N 1
ATOM 4812 C CA . GLN A 1 595 ? -9.868 21.988 3.927 1.00 95.69 595 GLN A CA 1
ATOM 4813 C C . GLN A 1 595 ? -11.290 21.468 4.200 1.00 95.69 595 GLN A C 1
ATOM 4815 O O . GLN A 1 595 ? -11.483 20.745 5.178 1.00 95.69 595 GLN A O 1
ATOM 4820 N N . GLU A 1 596 ? -12.274 21.776 3.348 1.00 94.25 596 GLU A N 1
ATOM 4821 C CA . GLU A 1 596 ? -13.641 21.251 3.483 1.00 94.25 596 GLU A CA 1
ATOM 4822 C C . GLU A 1 596 ? -13.670 19.722 3.326 1.00 94.25 596 GLU A C 1
ATOM 4824 O O . GLU A 1 596 ? -14.217 19.018 4.182 1.00 94.25 596 GLU A O 1
ATOM 4829 N N . ASP A 1 597 ? -13.024 19.187 2.285 1.00 94.94 597 ASP A N 1
ATOM 4830 C CA . ASP A 1 597 ? -12.965 17.740 2.065 1.00 94.94 597 ASP A CA 1
ATOM 4831 C C . ASP A 1 597 ? -12.188 17.015 3.179 1.00 94.94 597 ASP A C 1
ATOM 4833 O O . ASP A 1 597 ? -12.584 15.919 3.564 1.00 94.94 597 ASP A O 1
ATOM 4837 N N . PHE A 1 598 ? -11.157 17.625 3.779 1.00 97.62 598 PHE A N 1
ATOM 4838 C CA . PHE A 1 598 ? -10.503 17.109 4.990 1.00 97.62 598 PHE A CA 1
ATOM 4839 C C . PHE A 1 598 ? -11.432 17.120 6.217 1.00 97.62 598 PHE A C 1
ATOM 4841 O O . PHE A 1 598 ? -11.491 16.129 6.954 1.00 97.62 598 PHE A O 1
ATOM 4848 N N . ASN A 1 599 ? -12.190 18.203 6.436 1.00 96.62 599 ASN A N 1
ATOM 4849 C CA . ASN A 1 599 ? -13.101 18.328 7.581 1.00 96.62 599 ASN A CA 1
ATOM 4850 C C . ASN A 1 599 ? -14.163 17.215 7.589 1.00 96.62 599 ASN A C 1
ATOM 4852 O O . ASN A 1 599 ? -14.507 16.703 8.656 1.00 96.62 599 ASN A O 1
ATOM 4856 N N . ARG A 1 600 ? -14.586 16.732 6.408 1.00 94.81 600 ARG A N 1
ATOM 4857 C CA . ARG A 1 600 ? -15.451 15.546 6.257 1.00 94.81 600 ARG A CA 1
ATOM 4858 C C . ARG A 1 600 ? -14.913 14.308 6.993 1.00 94.81 600 ARG A C 1
ATOM 4860 O O . ARG A 1 600 ? -15.716 13.534 7.508 1.00 94.81 600 ARG A O 1
ATOM 4867 N N . TYR A 1 601 ? -13.597 14.118 7.076 1.00 97.50 601 TYR A N 1
ATOM 4868 C CA . TYR A 1 601 ? -12.962 13.020 7.821 1.00 97.50 601 TYR A CA 1
ATOM 4869 C C . TYR A 1 601 ? -12.776 13.410 9.292 1.00 97.50 601 TYR A C 1
ATOM 4871 O O . TYR A 1 601 ? -13.188 12.671 10.193 1.00 97.50 601 TYR A O 1
ATOM 4879 N N . TYR A 1 602 ? -12.204 14.597 9.515 1.00 98.00 602 TYR A N 1
ATOM 4880 C CA . TYR A 1 602 ? -11.750 15.090 10.816 1.00 98.00 602 TYR A CA 1
ATOM 4881 C C . TYR A 1 602 ? -12.877 15.278 11.845 1.00 98.00 602 TYR A C 1
ATOM 4883 O O . TYR A 1 602 ? -12.687 14.965 13.024 1.00 98.00 602 TYR A O 1
ATOM 4891 N N . GLU A 1 603 ? -14.051 15.736 11.396 1.00 96.25 603 GLU A N 1
ATOM 4892 C CA . GLU A 1 603 ? -15.239 15.982 12.230 1.00 96.25 603 GLU A CA 1
ATOM 4893 C C . GLU A 1 603 ? -16.157 14.753 12.387 1.00 96.25 603 GLU A C 1
ATOM 4895 O O . GLU A 1 603 ? -17.144 14.812 13.120 1.00 96.25 603 GLU A O 1
ATOM 4900 N N . GLN A 1 604 ? -15.868 13.641 11.698 1.00 95.44 604 GLN A N 1
ATOM 4901 C CA . GLN A 1 604 ? -16.715 12.441 11.703 1.00 95.44 604 GLN A CA 1
ATOM 4902 C C . GLN A 1 604 ? -16.045 11.258 12.408 1.00 95.44 604 GLN A C 1
ATOM 4904 O O . GLN A 1 604 ? -16.042 11.185 13.633 1.00 95.44 604 GLN A O 1
ATOM 4909 N N . ASN A 1 605 ? -15.519 10.289 11.655 1.00 97.38 605 ASN A N 1
ATOM 4910 C CA . ASN A 1 605 ? -14.943 9.058 12.201 1.00 97.38 605 ASN A CA 1
ATOM 4911 C C . ASN A 1 605 ? -13.414 9.000 12.088 1.00 97.38 605 ASN A C 1
ATOM 4913 O O . ASN A 1 605 ? -12.841 7.958 12.396 1.00 97.38 605 ASN A O 1
ATOM 4917 N N . ARG A 1 606 ? -12.769 10.074 11.615 1.00 98.19 606 ARG A N 1
ATOM 4918 C CA . ARG A 1 606 ? -11.313 10.204 11.457 1.00 98.19 606 ARG A CA 1
ATOM 4919 C C . ARG A 1 606 ? -10.630 9.058 10.711 1.00 98.19 606 ARG A C 1
ATOM 4921 O O . ARG A 1 606 ? -9.468 8.741 10.971 1.00 98.19 606 ARG A O 1
ATOM 4928 N N . ALA A 1 607 ? -11.341 8.452 9.758 1.00 98.38 607 ALA A N 1
ATOM 4929 C CA . ALA A 1 607 ? -10.731 7.528 8.811 1.00 98.38 607 ALA A CA 1
ATOM 4930 C C . ALA A 1 607 ? -9.527 8.196 8.111 1.00 98.38 607 ALA A C 1
ATOM 4932 O O . ALA A 1 607 ? -9.522 9.422 7.945 1.00 98.38 607 ALA A O 1
ATOM 4933 N N . PRO A 1 608 ? -8.500 7.432 7.692 1.00 98.44 608 PRO A N 1
ATOM 4934 C CA . PRO A 1 608 ? -7.322 8.007 7.060 1.00 98.44 608 PRO A CA 1
ATOM 4935 C C . PRO A 1 608 ? -7.687 8.822 5.816 1.00 98.44 608 PRO A C 1
ATOM 4937 O O . PRO A 1 608 ? -8.275 8.302 4.866 1.00 98.44 608 PRO A O 1
ATOM 4940 N N . TYR A 1 609 ? -7.304 10.097 5.820 1.00 98.50 609 TYR A N 1
ATOM 4941 C CA . TYR A 1 609 ? -7.474 10.995 4.689 1.00 98.50 609 TYR A CA 1
ATOM 4942 C C . TYR A 1 609 ? -6.383 10.698 3.661 1.00 98.50 609 TYR A C 1
ATOM 4944 O O . TYR A 1 609 ? -5.267 11.216 3.736 1.00 98.50 609 TYR A O 1
ATOM 4952 N N . MET A 1 610 ? -6.661 9.775 2.743 1.00 98.12 610 MET A N 1
ATOM 4953 C CA . MET A 1 610 ? -5.739 9.481 1.652 1.00 98.12 610 MET A CA 1
ATOM 4954 C C . MET A 1 610 ? -5.788 10.611 0.626 1.00 98.12 610 MET A C 1
ATOM 4956 O O . MET A 1 610 ? -6.869 10.991 0.207 1.00 98.12 610 MET A O 1
ATOM 4960 N N . MET A 1 611 ? -4.628 11.111 0.202 1.00 97.88 611 MET A N 1
ATOM 4961 C CA . MET A 1 611 ? -4.485 12.129 -0.842 1.00 97.88 611 MET A CA 1
ATOM 4962 C C . MET A 1 611 ? -3.664 11.537 -2.000 1.00 97.88 611 MET A C 1
ATOM 4964 O O . MET A 1 611 ? -2.431 11.563 -1.943 1.00 97.88 611 MET A O 1
ATOM 4968 N N . PRO A 1 612 ? -4.305 10.916 -3.004 1.00 97.00 612 PRO A N 1
ATOM 4969 C CA . PRO A 1 612 ? -3.638 10.275 -4.129 1.00 97.00 612 PRO A CA 1
ATOM 4970 C C . PRO A 1 612 ? -3.471 11.234 -5.319 1.00 97.00 612 PRO A C 1
ATOM 4972 O O . PRO A 1 612 ? -4.433 11.849 -5.789 1.00 97.00 612 PRO A O 1
ATOM 4975 N N . PHE A 1 613 ? -2.239 11.336 -5.823 1.00 96.38 613 PHE A N 1
ATOM 4976 C CA . PHE A 1 613 ? -1.840 12.262 -6.884 1.00 96.38 613 PHE A CA 1
ATOM 4977 C C . PHE A 1 613 ? -1.093 11.561 -8.023 1.00 96.38 613 PHE A C 1
ATOM 4979 O O . PHE A 1 613 ? -0.151 10.805 -7.785 1.00 96.38 613 PHE A O 1
ATOM 4986 N N . HIS A 1 614 ? -1.379 11.947 -9.265 1.00 93.88 614 HIS A N 1
ATOM 4987 C CA . HIS A 1 614 ? -0.421 11.795 -10.364 1.00 93.88 614 HIS A CA 1
ATOM 4988 C C . HIS A 1 614 ? 0.468 13.035 -10.518 1.00 93.88 614 HIS A C 1
ATOM 4990 O O . HIS A 1 614 ? 0.200 14.114 -9.984 1.00 93.88 614 HIS A O 1
ATOM 4996 N N . THR A 1 615 ? 1.495 12.922 -11.366 1.00 89.31 615 THR A N 1
ATOM 4997 C CA . THR A 1 615 ? 2.346 14.055 -11.773 1.00 89.31 615 THR A CA 1
ATOM 4998 C C . THR A 1 615 ? 1.576 15.250 -12.357 1.00 89.31 615 THR A C 1
ATOM 5000 O O . THR A 1 615 ? 2.124 16.350 -12.372 1.00 89.31 615 THR A O 1
ATOM 5003 N N . ASN A 1 616 ? 0.339 15.057 -12.833 1.00 89.62 616 ASN A N 1
ATOM 5004 C CA . ASN A 1 616 ? -0.498 16.098 -13.438 1.00 89.62 616 ASN A CA 1
ATOM 5005 C C . ASN A 1 616 ? -0.810 17.242 -12.461 1.00 89.62 616 ASN A C 1
ATOM 5007 O O . ASN A 1 616 ? -0.763 18.402 -12.862 1.00 89.62 616 ASN A O 1
ATOM 5011 N N . TRP A 1 617 ? -1.047 16.932 -11.178 1.00 92.12 617 TRP A N 1
ATOM 5012 C CA . TRP A 1 617 ? -1.305 17.941 -10.139 1.00 92.12 617 TRP A CA 1
ATOM 5013 C C . TRP A 1 617 ? -0.179 18.985 -10.072 1.00 92.12 617 TRP A C 1
ATOM 5015 O O . TRP A 1 617 ? -0.423 20.184 -9.984 1.00 92.12 617 TRP A O 1
ATOM 5025 N N . PHE A 1 618 ? 1.068 18.529 -10.203 1.00 91.56 618 PHE A N 1
ATOM 5026 C CA . PHE A 1 618 ? 2.278 19.350 -10.089 1.00 91.56 618 PHE A CA 1
ATOM 5027 C C . PHE A 1 618 ? 2.645 20.103 -11.376 1.00 91.56 618 PHE A C 1
ATOM 5029 O O . PHE A 1 618 ? 3.533 20.952 -11.360 1.00 91.56 618 PHE A O 1
ATOM 5036 N N . GLN A 1 619 ? 1.942 19.850 -12.486 1.00 89.44 619 GLN A N 1
ATOM 5037 C CA . GLN A 1 619 ? 2.084 20.651 -13.708 1.00 89.44 619 GLN A CA 1
ATOM 5038 C C . GLN A 1 619 ? 1.370 22.007 -13.593 1.00 89.44 619 GLN A C 1
ATOM 5040 O O . GLN A 1 619 ? 1.718 22.944 -14.317 1.00 89.44 619 GLN A O 1
ATOM 5045 N N . ILE A 1 620 ? 0.404 22.135 -12.674 1.00 90.62 620 ILE A N 1
ATOM 5046 C CA . ILE A 1 620 ? -0.343 23.369 -12.425 1.00 90.62 620 ILE A CA 1
ATOM 5047 C C . ILE A 1 620 ? 0.138 23.978 -11.104 1.00 90.62 620 ILE A C 1
ATOM 5049 O O . ILE A 1 620 ? -0.105 23.455 -10.017 1.00 90.62 620 ILE A O 1
ATOM 5053 N N . LYS A 1 621 ? 0.831 25.116 -11.198 1.00 92.12 621 LYS A N 1
ATOM 5054 C CA . LYS A 1 621 ? 1.500 25.766 -10.055 1.00 92.12 621 LYS A CA 1
ATOM 5055 C C . LYS A 1 621 ? 0.521 26.193 -8.972 1.00 92.12 621 LYS A C 1
ATOM 5057 O O . LYS A 1 621 ? 0.881 26.284 -7.804 1.00 92.12 621 LYS A O 1
ATOM 5062 N N . GLU A 1 622 ? -0.700 26.503 -9.363 1.00 93.25 622 GLU A N 1
ATOM 5063 C CA . GLU A 1 622 ? -1.746 26.974 -8.478 1.00 93.25 622 GLU A CA 1
ATOM 5064 C C . GLU A 1 622 ? -2.309 25.829 -7.622 1.00 93.25 622 GLU A C 1
ATOM 5066 O O . GLU A 1 622 ? -2.522 26.027 -6.426 1.00 93.25 622 GLU A O 1
ATOM 5071 N N . LEU A 1 623 ? -2.403 24.614 -8.182 1.00 93.19 623 LEU A N 1
ATOM 5072 C CA . LEU A 1 623 ? -2.726 23.393 -7.436 1.00 93.19 623 LEU A CA 1
ATOM 5073 C C . LEU A 1 623 ? -1.600 23.015 -6.458 1.00 93.19 623 LEU A C 1
ATOM 5075 O O . LEU A 1 623 ? -1.857 22.719 -5.292 1.00 93.19 623 LEU A O 1
ATOM 5079 N N . GLU A 1 624 ? -0.335 23.095 -6.894 1.00 94.38 624 GLU A N 1
ATOM 5080 C CA . GLU A 1 624 ? 0.836 22.896 -6.022 1.00 94.38 624 GLU A CA 1
ATOM 5081 C C . GLU A 1 624 ? 0.861 23.910 -4.860 1.00 94.38 624 GLU A C 1
ATOM 5083 O O . GLU A 1 624 ? 1.125 23.542 -3.715 1.00 94.38 624 GLU A O 1
ATOM 5088 N N . ARG A 1 625 ? 0.535 25.184 -5.122 1.00 95.44 625 ARG A N 1
ATOM 5089 C CA . ARG A 1 625 ? 0.454 26.240 -4.096 1.00 95.44 625 ARG A CA 1
ATOM 5090 C C . ARG A 1 625 ? -0.707 26.042 -3.125 1.00 95.44 625 ARG A C 1
ATOM 5092 O O . ARG A 1 625 ? -0.502 26.235 -1.929 1.00 95.44 625 ARG A O 1
ATOM 5099 N N . GLY A 1 626 ? -1.892 25.671 -3.611 1.00 95.69 626 GLY A N 1
ATOM 5100 C CA . GLY A 1 626 ? -3.043 25.373 -2.755 1.00 95.69 626 GLY A CA 1
ATOM 5101 C C . GLY A 1 626 ? -2.783 24.169 -1.852 1.00 95.69 626 GLY A C 1
ATOM 5102 O O . GLY A 1 626 ? -3.012 24.241 -0.646 1.00 95.69 626 GLY A O 1
ATOM 5103 N N . LEU A 1 627 ? -2.166 23.113 -2.397 1.00 96.06 627 LEU A N 1
ATOM 5104 C CA . LEU A 1 627 ? -1.673 21.991 -1.599 1.00 96.06 627 LEU A CA 1
ATOM 5105 C C . LEU A 1 627 ? -0.630 22.445 -0.566 1.00 96.06 627 LEU A C 1
ATOM 5107 O O . LEU A 1 627 ? -0.715 22.038 0.585 1.00 96.06 627 LEU A O 1
ATOM 5111 N N . SER A 1 628 ? 0.323 23.313 -0.929 1.00 96.31 628 SER A N 1
ATOM 5112 C CA . SER A 1 628 ? 1.294 23.852 0.036 1.00 96.31 628 SER A CA 1
ATOM 5113 C C . SER A 1 628 ? 0.603 24.551 1.209 1.00 96.31 628 SER A C 1
ATOM 5115 O O . SER A 1 628 ? 0.908 24.221 2.350 1.00 96.31 628 SER A O 1
ATOM 5117 N N . LYS A 1 629 ? -0.367 25.441 0.946 1.00 97.25 629 LYS A N 1
ATOM 5118 C CA . LYS A 1 629 ? -1.161 26.097 2.001 1.00 97.25 629 LYS A CA 1
ATOM 5119 C C . LYS A 1 629 ? -1.899 25.087 2.880 1.00 97.25 629 LYS A C 1
ATOM 5121 O O . LYS A 1 629 ? -1.880 25.224 4.098 1.00 97.25 629 LYS A O 1
ATOM 5126 N N . PHE A 1 630 ? -2.508 24.062 2.275 1.00 97.62 630 PHE A N 1
ATOM 5127 C CA . PHE A 1 630 ? -3.181 22.992 3.013 1.00 97.62 630 PHE A CA 1
ATOM 5128 C C . PHE A 1 630 ? -2.220 22.257 3.950 1.00 97.62 630 PHE A C 1
ATOM 5130 O O . PHE A 1 630 ? -2.545 22.058 5.117 1.00 97.62 630 PHE A O 1
ATOM 5137 N N . LEU A 1 631 ? -1.020 21.907 3.479 1.00 97.38 631 LEU A N 1
ATOM 5138 C CA . LEU A 1 631 ? 0.005 21.264 4.304 1.00 97.38 631 LEU A CA 1
ATOM 5139 C C . LEU A 1 631 ? 0.472 22.184 5.438 1.00 97.38 631 LEU A C 1
ATOM 5141 O O . LEU A 1 631 ? 0.545 21.739 6.581 1.00 97.38 631 LEU A O 1
ATOM 5145 N N . ASP A 1 632 ? 0.736 23.459 5.137 1.00 96.38 632 ASP A N 1
ATOM 5146 C CA . ASP A 1 632 ? 1.179 24.468 6.109 1.00 96.38 632 ASP A CA 1
ATOM 5147 C C . ASP A 1 632 ? 0.120 24.740 7.192 1.00 96.38 632 ASP A C 1
ATOM 5149 O O . ASP A 1 632 ? 0.468 24.985 8.346 1.00 96.38 632 ASP A O 1
ATOM 5153 N N . TRP A 1 633 ? -1.168 24.643 6.850 1.00 97.94 633 TRP A N 1
ATOM 5154 C CA . TRP A 1 633 ? -2.281 24.683 7.800 1.00 97.94 633 TRP A CA 1
ATOM 5155 C C . TRP A 1 633 ? -2.409 23.382 8.605 1.00 97.94 633 TRP A C 1
ATOM 5157 O O . TRP A 1 633 ? -2.473 23.423 9.834 1.00 97.94 633 TRP A O 1
ATOM 5167 N N . ALA A 1 634 ? -2.418 22.225 7.941 1.00 97.94 634 ALA A N 1
ATOM 5168 C CA . ALA A 1 634 ? -2.691 20.934 8.567 1.00 97.94 634 ALA A CA 1
ATOM 5169 C C . ALA A 1 634 ? -1.634 20.549 9.618 1.00 97.94 634 ALA A C 1
ATOM 5171 O O . ALA A 1 634 ? -1.987 19.977 10.647 1.00 97.94 634 ALA A O 1
ATOM 5172 N N . VAL A 1 635 ? -0.360 20.925 9.430 1.00 96.56 635 VAL A N 1
ATOM 5173 C CA . VAL A 1 635 ? 0.696 20.711 10.447 1.00 96.56 635 VAL A CA 1
ATOM 5174 C C . VAL A 1 635 ? 0.540 21.584 11.702 1.00 96.56 635 VAL A C 1
ATOM 5176 O O . VAL A 1 635 ? 1.225 21.348 12.695 1.00 96.56 635 VAL A O 1
ATOM 5179 N N . THR A 1 636 ? -0.358 22.579 11.702 1.00 97.00 636 THR A N 1
ATOM 5180 C CA . THR A 1 636 ? -0.690 23.345 12.922 1.00 97.00 636 THR A CA 1
ATOM 5181 C C . THR A 1 636 ? -1.663 22.609 13.847 1.00 97.00 636 THR A C 1
ATOM 5183 O O . THR A 1 636 ? -1.804 22.990 15.012 1.00 97.00 636 THR A O 1
ATOM 5186 N N . LEU A 1 637 ? -2.319 21.550 13.358 1.00 97.44 637 LEU A N 1
ATOM 5187 C CA . LEU A 1 637 ? -3.280 20.759 14.120 1.00 97.44 637 LEU A CA 1
ATOM 5188 C C . LEU A 1 637 ? -2.541 19.704 14.975 1.00 97.44 637 LEU A C 1
ATOM 5190 O O . LEU A 1 637 ? -1.763 18.911 14.444 1.00 97.44 637 LEU A O 1
ATOM 5194 N N . PRO A 1 638 ? -2.754 19.666 16.306 1.00 95.38 638 PRO A N 1
ATOM 5195 C CA . PRO A 1 638 ? -1.914 18.899 17.238 1.00 95.38 638 PRO A CA 1
ATOM 5196 C C . PRO A 1 638 ? -2.141 17.377 17.207 1.00 95.38 638 PRO A C 1
ATOM 5198 O O . PRO A 1 638 ? -1.406 16.626 17.850 1.00 95.38 638 PRO A O 1
ATOM 5201 N N . ASP A 1 639 ? -3.177 16.923 16.510 1.00 96.94 639 ASP A N 1
ATOM 5202 C CA . ASP A 1 639 ? -3.660 15.545 16.418 1.00 96.94 639 ASP A CA 1
ATOM 5203 C C . ASP A 1 639 ? -3.695 15.002 14.975 1.00 96.94 639 ASP A C 1
ATOM 5205 O O . ASP A 1 639 ? -4.184 13.891 14.743 1.00 96.94 639 ASP A O 1
ATOM 5209 N N . VAL A 1 640 ? -3.132 15.753 14.022 1.00 98.25 640 VAL A N 1
ATOM 5210 C CA . VAL A 1 640 ? -2.980 15.364 12.613 1.00 98.25 640 VAL A CA 1
ATOM 5211 C C . VAL A 1 640 ? -1.583 14.798 12.360 1.00 98.25 640 VAL A C 1
ATOM 5213 O O . VAL A 1 640 ? -0.584 15.355 12.809 1.00 98.25 640 VAL A O 1
ATOM 5216 N N . TYR A 1 641 ? -1.505 13.683 11.631 1.00 98.06 641 TYR A N 1
ATOM 5217 C CA . TYR A 1 641 ? -0.246 12.999 11.326 1.00 98.06 641 TYR A CA 1
ATOM 5218 C C . TYR A 1 641 ? -0.172 12.580 9.855 1.00 98.06 641 TYR A C 1
ATOM 5220 O O . TYR A 1 641 ? -0.976 11.778 9.382 1.00 98.06 641 TYR A O 1
ATOM 5228 N N . PHE A 1 642 ? 0.847 13.062 9.148 1.00 98.19 642 PHE A N 1
ATOM 5229 C CA . PHE A 1 642 ? 1.208 12.627 7.801 1.00 98.19 642 PHE A CA 1
ATOM 5230 C C . PHE A 1 642 ? 2.066 11.367 7.870 1.00 98.19 642 PHE A C 1
ATOM 5232 O O . PHE A 1 642 ? 3.221 11.414 8.311 1.00 98.19 642 PHE A O 1
ATOM 5239 N N . VAL A 1 643 ? 1.497 10.247 7.438 1.00 97.94 643 VAL A N 1
ATOM 5240 C CA . VAL A 1 643 ? 2.069 8.907 7.604 1.00 97.94 643 VAL A CA 1
ATOM 5241 C C . VAL A 1 643 ? 2.004 8.113 6.305 1.00 97.94 643 VAL A C 1
ATOM 5243 O O . VAL A 1 643 ? 1.141 8.336 5.455 1.00 97.94 643 VAL A O 1
ATOM 5246 N N . THR A 1 644 ? 2.903 7.141 6.156 1.00 98.38 644 THR A N 1
ATOM 5247 C CA . THR A 1 644 ? 2.809 6.184 5.047 1.00 98.38 644 THR A CA 1
ATOM 5248 C C . THR A 1 644 ? 1.633 5.218 5.234 1.00 98.38 644 THR A C 1
ATOM 5250 O O . THR A 1 644 ? 1.103 5.059 6.337 1.00 98.38 644 THR A O 1
ATOM 5253 N N . ALA A 1 645 ? 1.240 4.523 4.167 1.00 98.44 645 ALA A N 1
ATOM 5254 C CA . ALA A 1 645 ? 0.197 3.500 4.199 1.00 98.44 645 ALA A CA 1
ATOM 5255 C C . ALA A 1 645 ? 0.476 2.391 5.238 1.00 98.44 645 ALA A C 1
ATOM 5257 O O . ALA A 1 645 ? -0.377 2.081 6.072 1.00 98.44 645 ALA A O 1
ATOM 5258 N N . THR A 1 646 ? 1.699 1.856 5.268 1.00 97.12 646 THR A N 1
ATOM 5259 C CA . THR A 1 646 ? 2.145 0.871 6.267 1.00 97.12 646 THR A CA 1
ATOM 5260 C C . THR A 1 646 ? 2.176 1.457 7.681 1.00 97.12 646 THR A C 1
ATOM 5262 O O . THR A 1 646 ? 1.831 0.766 8.641 1.00 97.12 646 THR A O 1
ATOM 5265 N N . GLN A 1 647 ? 2.543 2.731 7.855 1.00 97.25 647 GLN A N 1
ATOM 5266 C CA . GLN A 1 647 ? 2.473 3.390 9.164 1.00 97.25 647 GLN A CA 1
ATOM 5267 C C . GLN A 1 647 ? 1.026 3.543 9.654 1.00 97.25 647 GLN A C 1
ATOM 5269 O O . GLN A 1 647 ? 0.760 3.280 10.829 1.00 97.25 647 GLN A O 1
ATOM 5274 N N . ALA A 1 648 ? 0.087 3.901 8.775 1.00 98.31 648 ALA A N 1
ATOM 5275 C CA . ALA A 1 648 ? -1.335 3.938 9.102 1.00 98.31 648 ALA A CA 1
ATOM 5276 C C . ALA A 1 648 ? -1.852 2.546 9.505 1.00 98.31 648 ALA A C 1
ATOM 5278 O O . ALA A 1 648 ? -2.446 2.405 10.572 1.00 98.31 648 ALA A O 1
ATOM 5279 N N . LEU A 1 649 ? -1.526 1.494 8.741 1.00 97.88 649 LEU A N 1
ATOM 5280 C CA . LEU A 1 649 ? -1.832 0.104 9.117 1.00 97.88 649 LEU A CA 1
ATOM 5281 C C . LEU A 1 649 ? -1.218 -0.310 10.460 1.00 97.88 649 LEU A C 1
ATOM 5283 O O . LEU A 1 649 ? -1.851 -1.028 11.232 1.00 97.88 649 LEU A O 1
ATOM 5287 N N . THR A 1 650 ? -0.011 0.160 10.777 1.00 95.88 650 THR A N 1
ATOM 5288 C CA . THR A 1 650 ? 0.648 -0.128 12.063 1.00 95.88 650 THR A CA 1
ATOM 5289 C C . THR A 1 650 ? -0.133 0.471 13.238 1.00 95.88 650 THR A C 1
ATOM 5291 O O . THR A 1 650 ? -0.208 -0.141 14.298 1.00 95.88 650 THR A O 1
ATOM 5294 N N . TRP A 1 651 ? -0.769 1.635 13.056 1.00 97.50 651 TRP A N 1
ATOM 5295 C CA . TRP A 1 651 ? -1.691 2.183 14.056 1.00 97.50 651 TRP A CA 1
ATOM 5296 C C . TRP A 1 651 ? -3.036 1.446 14.057 1.00 97.50 651 TRP A C 1
ATOM 5298 O O . TRP A 1 651 ? -3.530 1.098 15.119 1.00 97.50 651 TRP A O 1
ATOM 5308 N N . ILE A 1 652 ? -3.613 1.144 12.889 1.00 97.38 652 ILE A N 1
ATOM 5309 C CA . ILE A 1 652 ? -4.906 0.438 12.776 1.00 97.38 652 ILE A CA 1
ATOM 5310 C C . ILE A 1 652 ? -4.855 -0.955 13.428 1.00 97.38 652 ILE A C 1
ATOM 5312 O O . ILE A 1 652 ? -5.841 -1.400 14.013 1.00 97.38 652 ILE A O 1
ATOM 5316 N N . THR A 1 653 ? -3.704 -1.629 13.355 1.00 95.12 653 THR A N 1
ATOM 5317 C CA . THR A 1 653 ? -3.477 -2.956 13.952 1.00 95.12 653 THR A CA 1
ATOM 5318 C C . THR A 1 653 ? -3.259 -2.928 15.468 1.00 95.12 653 THR A C 1
ATOM 5320 O O . THR A 1 653 ? -3.613 -3.901 16.134 1.00 95.12 653 THR A O 1
ATOM 5323 N N . ASP A 1 654 ? -2.749 -1.825 16.028 1.00 95.06 654 ASP A N 1
ATOM 5324 C CA . ASP A 1 654 ? -2.602 -1.604 17.476 1.00 95.06 654 ASP A CA 1
ATOM 5325 C C . ASP A 1 654 ? -3.026 -0.170 17.887 1.00 95.06 654 ASP A C 1
ATOM 5327 O O . ASP A 1 654 ? -2.180 0.667 18.228 1.00 95.06 654 ASP A O 1
ATOM 5331 N N . PRO A 1 655 ? -4.337 0.146 17.843 1.00 96.31 655 PRO A N 1
ATOM 5332 C CA . PRO A 1 655 ? -4.840 1.515 17.932 1.00 96.31 655 PRO A CA 1
ATOM 5333 C C . PRO A 1 655 ? -4.577 2.140 19.302 1.00 96.31 655 PRO A C 1
ATOM 5335 O O . PRO A 1 655 ? -4.989 1.624 20.345 1.00 96.31 655 PRO A O 1
ATOM 5338 N N . LYS A 1 656 ? -3.896 3.292 19.294 1.00 94.94 656 LYS A N 1
ATOM 5339 C CA . LYS A 1 656 ? -3.568 4.079 20.494 1.00 94.94 656 LYS A CA 1
ATOM 5340 C C . LYS A 1 656 ? -4.252 5.450 20.469 1.00 94.94 656 LYS A C 1
ATOM 5342 O O . LYS A 1 656 ? -4.192 6.114 19.432 1.00 94.94 656 LYS A O 1
ATOM 5347 N N . PRO A 1 657 ? -4.792 5.931 21.605 1.00 95.94 657 PRO A N 1
ATOM 5348 C CA . PRO A 1 657 ? -5.269 7.306 21.726 1.00 95.94 657 PRO A CA 1
ATOM 5349 C C . PRO A 1 657 ? -4.169 8.338 21.440 1.00 95.94 657 PRO A C 1
ATOM 5351 O O . PRO A 1 657 ? -3.010 8.110 21.799 1.00 95.94 657 PRO A O 1
ATOM 5354 N N . ILE A 1 658 ? -4.537 9.509 20.902 1.00 94.44 658 ILE A N 1
ATOM 5355 C CA . ILE A 1 658 ? -3.619 10.615 20.536 1.00 94.44 658 ILE A CA 1
ATOM 5356 C C . ILE A 1 658 ? -2.552 10.897 21.605 1.00 94.44 658 ILE A C 1
ATOM 5358 O O . ILE A 1 658 ? -1.367 11.024 21.300 1.00 94.44 658 ILE A O 1
ATOM 5362 N N . LYS A 1 659 ? -2.955 10.930 22.882 1.00 92.06 659 LYS A N 1
ATOM 5363 C CA . LYS A 1 659 ? -2.086 11.232 24.038 1.00 92.06 659 LYS A CA 1
ATOM 5364 C C . LYS A 1 659 ? -0.894 10.273 24.193 1.00 92.06 659 LYS A C 1
ATOM 5366 O O . LYS A 1 659 ? 0.060 10.606 24.892 1.00 92.06 659 LYS A O 1
ATOM 5371 N N . SER A 1 660 ? -0.936 9.096 23.569 1.00 92.00 660 SER A N 1
ATOM 5372 C CA . SER A 1 660 ? 0.129 8.087 23.602 1.00 92.00 660 SER A CA 1
ATOM 5373 C C . SER A 1 660 ? 1.041 8.103 22.365 1.00 92.00 660 SER A C 1
ATOM 5375 O O . SER A 1 660 ? 2.054 7.403 22.363 1.00 92.00 660 SER A O 1
ATOM 5377 N N . LEU A 1 661 ? 0.730 8.892 21.328 1.00 92.38 661 LEU A N 1
ATOM 5378 C CA . LEU A 1 661 ? 1.386 8.792 20.015 1.00 92.38 661 LEU A CA 1
ATOM 5379 C C . LEU A 1 661 ? 2.777 9.425 19.933 1.00 92.38 661 LEU A C 1
ATOM 5381 O O . LEU A 1 661 ? 3.594 8.977 19.131 1.00 92.38 661 LEU A O 1
ATOM 5385 N N . ASN A 1 662 ? 3.103 10.370 20.817 1.00 86.75 662 ASN A N 1
ATOM 5386 C CA . ASN A 1 662 ? 4.431 11.000 20.864 1.00 86.75 662 ASN A CA 1
ATOM 5387 C C . ASN A 1 662 ? 5.583 9.988 21.031 1.00 86.75 662 ASN A C 1
ATOM 5389 O O . ASN A 1 662 ? 6.699 10.257 20.599 1.00 86.75 662 ASN A O 1
ATOM 5393 N N . ASN A 1 663 ? 5.307 8.824 21.633 1.00 85.44 663 ASN A N 1
ATOM 5394 C CA . ASN A 1 663 ? 6.268 7.735 21.832 1.00 85.44 663 ASN A CA 1
ATOM 5395 C C . ASN A 1 663 ? 5.894 6.455 21.055 1.00 85.44 663 ASN A C 1
ATOM 5397 O O . ASN A 1 663 ? 6.425 5.387 21.358 1.00 85.44 663 ASN A O 1
ATOM 5401 N N . PHE A 1 664 ? 4.968 6.522 20.091 1.00 92.50 664 PHE A N 1
ATOM 5402 C CA . PHE A 1 664 ? 4.525 5.345 19.341 1.00 92.50 664 PHE A CA 1
ATOM 5403 C C . PHE A 1 664 ? 5.609 4.881 18.361 1.00 92.50 664 PHE A C 1
ATOM 5405 O O . PHE A 1 664 ? 5.964 5.583 17.413 1.00 92.50 664 PHE A O 1
ATOM 5412 N N . GLU A 1 665 ? 6.140 3.680 18.596 1.00 89.56 665 GLU A N 1
ATOM 5413 C CA . GLU A 1 665 ? 7.292 3.140 17.867 1.00 89.56 665 GLU A CA 1
ATOM 5414 C C . GLU A 1 665 ? 7.045 3.031 16.356 1.00 89.56 665 GLU A C 1
ATOM 5416 O O . GLU A 1 665 ? 7.917 3.401 15.570 1.00 89.56 665 GLU A O 1
ATOM 5421 N N . GLY A 1 666 ? 5.835 2.631 15.945 1.00 88.25 666 GLY A N 1
ATOM 5422 C CA . GLY A 1 666 ? 5.459 2.500 14.534 1.00 88.25 666 GLY A CA 1
ATOM 5423 C C . GLY A 1 666 ? 5.571 3.798 13.723 1.00 88.25 666 GLY A C 1
ATOM 5424 O O . GLY A 1 666 ? 5.790 3.749 12.512 1.00 88.25 666 GLY A O 1
ATOM 5425 N N . TRP A 1 667 ? 5.466 4.960 14.378 1.00 94.00 667 TRP A N 1
ATOM 5426 C CA . TRP A 1 667 ? 5.594 6.290 13.759 1.00 94.00 667 TRP A CA 1
ATOM 5427 C C . TRP A 1 667 ? 6.900 7.001 14.140 1.00 94.00 667 TRP A C 1
ATOM 5429 O O . TRP A 1 667 ? 7.067 8.194 13.877 1.00 94.00 667 TRP A O 1
ATOM 5439 N N . SER A 1 668 ? 7.848 6.287 14.752 1.00 89.88 668 SER A N 1
ATOM 5440 C CA . SER A 1 668 ? 9.158 6.839 15.076 1.00 89.88 668 SER A CA 1
ATOM 5441 C C . SER A 1 668 ? 9.989 7.063 13.811 1.00 89.88 668 SER A C 1
ATOM 5443 O O . SER A 1 668 ? 10.175 6.159 13.002 1.00 89.88 668 SER A O 1
ATOM 5445 N N . CYS A 1 669 ? 10.576 8.251 13.681 1.00 88.44 669 CYS A N 1
ATOM 5446 C CA . CYS A 1 669 ? 11.554 8.588 12.642 1.00 88.44 669 CYS A CA 1
ATOM 5447 C C . CYS A 1 669 ? 12.980 8.091 12.951 1.00 88.44 669 CYS A C 1
ATOM 5449 O O . CYS A 1 669 ? 13.940 8.507 12.299 1.00 88.44 669 CYS A O 1
ATOM 5451 N N . LYS A 1 670 ? 13.148 7.183 13.923 1.00 86.44 670 LYS A N 1
ATOM 5452 C CA . LYS A 1 670 ? 14.392 6.414 14.062 1.00 86.44 670 LYS A CA 1
ATOM 5453 C C . LYS A 1 670 ? 14.640 5.642 12.766 1.00 86.44 670 LYS A C 1
ATOM 5455 O O . LYS A 1 670 ? 13.760 4.940 12.272 1.00 86.44 670 LYS A O 1
ATOM 5460 N N . ARG A 1 671 ? 15.851 5.758 12.220 1.00 79.06 671 ARG A N 1
ATOM 5461 C CA . ARG A 1 671 ? 16.238 5.063 10.991 1.00 79.06 671 ARG A CA 1
ATOM 5462 C C . ARG A 1 671 ? 16.158 3.545 11.200 1.00 79.06 671 ARG A C 1
ATOM 5464 O O . ARG A 1 671 ? 16.906 3.011 12.013 1.00 79.06 671 ARG A O 1
ATOM 5471 N N . LYS A 1 672 ? 15.284 2.864 10.454 1.00 77.44 672 LYS A N 1
ATOM 5472 C CA . LYS A 1 672 ? 15.223 1.394 10.424 1.00 77.44 672 LYS A CA 1
ATOM 5473 C C . LYS A 1 672 ? 16.440 0.838 9.680 1.00 77.44 672 LYS A C 1
ATOM 5475 O O . LYS A 1 672 ? 16.850 1.405 8.667 1.00 77.44 672 LYS A O 1
ATOM 5480 N N . GLU A 1 673 ? 16.977 -0.289 10.142 1.00 76.19 673 GLU A N 1
ATOM 5481 C CA . GLU A 1 673 ? 18.157 -0.931 9.536 1.00 76.19 673 GLU A CA 1
ATOM 5482 C C . GLU A 1 673 ? 17.894 -1.466 8.117 1.00 76.19 673 GLU A C 1
ATOM 5484 O O . GLU A 1 673 ? 18.806 -1.496 7.295 1.00 76.19 673 GLU A O 1
ATOM 5489 N N . ASN A 1 674 ? 16.640 -1.811 7.803 1.00 81.56 674 ASN A N 1
ATOM 5490 C CA . ASN A 1 674 ? 16.229 -2.337 6.497 1.00 81.56 674 ASN A CA 1
ATOM 5491 C C . ASN A 1 674 ? 16.138 -1.277 5.380 1.00 81.56 674 ASN A C 1
ATOM 5493 O O . ASN A 1 674 ? 16.016 -1.642 4.208 1.00 81.56 674 ASN A O 1
ATOM 5497 N N . LEU A 1 675 ? 16.153 0.023 5.712 1.00 87.44 675 LEU A N 1
ATOM 5498 C CA . LEU A 1 675 ? 16.062 1.089 4.707 1.00 87.44 675 LEU A CA 1
ATOM 5499 C C . LEU A 1 675 ? 17.347 1.148 3.868 1.00 87.44 675 LEU A C 1
ATOM 5501 O O . LEU A 1 675 ? 18.446 1.040 4.426 1.00 87.44 675 LEU A O 1
ATOM 5505 N N . PRO A 1 676 ? 17.255 1.390 2.548 1.00 92.50 676 PRO A N 1
ATOM 5506 C CA . PRO A 1 676 ? 18.423 1.383 1.680 1.00 92.50 676 PRO A CA 1
ATOM 5507 C C . PRO A 1 676 ? 19.469 2.420 2.106 1.00 92.50 676 PRO A C 1
ATOM 5509 O O . PRO A 1 676 ? 19.162 3.510 2.604 1.00 92.50 676 PRO A O 1
ATOM 5512 N N . GLY A 1 677 ? 20.741 2.097 1.856 1.00 92.19 677 GLY A N 1
ATOM 5513 C CA . GLY A 1 677 ? 21.834 3.069 1.916 1.00 92.19 677 GLY A CA 1
ATOM 5514 C C . GLY A 1 677 ? 21.599 4.252 0.962 1.00 92.19 677 GLY A C 1
ATOM 5515 O O . GLY A 1 677 ? 20.737 4.164 0.082 1.00 92.19 677 GLY A O 1
ATOM 5516 N N . PRO A 1 678 ? 22.326 5.369 1.137 1.00 94.12 678 PRO A N 1
ATOM 5517 C CA . PRO A 1 678 ? 22.110 6.567 0.331 1.00 94.12 678 PRO A CA 1
ATOM 5518 C C . PRO A 1 678 ? 22.310 6.270 -1.162 1.00 94.12 678 PRO A C 1
ATOM 5520 O O . PRO A 1 678 ? 23.107 5.385 -1.505 1.00 94.12 678 PRO A O 1
ATOM 5523 N N . PRO A 1 679 ? 21.603 6.980 -2.058 1.00 95.81 679 PRO A N 1
ATOM 5524 C CA . PRO A 1 679 ? 21.852 6.875 -3.486 1.00 95.81 679 PRO A CA 1
ATOM 5525 C C . PRO A 1 679 ? 23.302 7.262 -3.807 1.00 95.81 679 PRO A C 1
ATOM 5527 O O . PRO A 1 679 ? 23.938 8.069 -3.131 1.00 95.81 679 PRO A O 1
ATOM 5530 N N . CYS A 1 680 ? 23.837 6.667 -4.866 1.00 95.88 680 CYS A N 1
ATOM 5531 C CA . CYS A 1 680 ? 25.136 7.020 -5.415 1.00 95.88 680 CYS A CA 1
ATOM 5532 C C . CYS A 1 680 ? 25.116 8.437 -6.016 1.00 95.88 680 CYS A C 1
ATOM 5534 O O . CYS A 1 680 ? 24.162 8.818 -6.695 1.00 95.88 680 CYS A O 1
ATOM 5536 N N . ASN A 1 681 ? 26.210 9.183 -5.836 1.00 95.25 681 ASN A N 1
ATOM 5537 C CA . ASN A 1 681 ? 26.345 10.555 -6.346 1.00 95.25 681 ASN A CA 1
ATOM 5538 C C . ASN A 1 681 ? 26.296 10.639 -7.884 1.00 95.25 681 ASN A C 1
ATOM 5540 O O . ASN A 1 681 ? 25.813 11.622 -8.435 1.00 95.25 681 ASN A O 1
ATOM 5544 N N . ASN A 1 682 ? 26.808 9.610 -8.569 1.00 95.00 682 ASN A N 1
ATOM 5545 C CA . ASN A 1 682 ? 26.895 9.537 -10.027 1.00 95.00 682 ASN A CA 1
ATOM 5546 C C . ASN A 1 682 ? 26.144 8.282 -10.515 1.00 95.00 682 ASN A C 1
ATOM 5548 O O . ASN A 1 682 ? 26.766 7.220 -10.603 1.00 95.00 682 ASN A O 1
ATOM 5552 N N . PRO A 1 683 ? 24.829 8.354 -10.793 1.00 96.69 683 PRO A N 1
ATOM 5553 C CA . PRO A 1 683 ? 24.081 7.220 -11.328 1.00 96.69 683 PRO A CA 1
ATOM 5554 C C . PRO A 1 683 ? 24.500 6.877 -12.760 1.00 96.69 683 PRO A C 1
ATOM 5556 O O . PRO A 1 683 ? 24.793 7.752 -13.579 1.00 96.69 683 PRO A O 1
ATOM 5559 N N . ASN A 1 684 ? 24.469 5.584 -13.077 1.00 97.31 684 ASN A N 1
ATOM 5560 C CA . ASN A 1 684 ? 24.635 5.089 -14.435 1.00 97.31 684 ASN A CA 1
ATOM 5561 C C . ASN A 1 684 ? 23.401 5.450 -15.267 1.00 97.31 684 ASN A C 1
ATOM 5563 O O . ASN A 1 684 ? 22.271 5.234 -14.832 1.00 97.31 684 ASN A O 1
ATOM 5567 N N . LYS A 1 685 ? 23.628 5.986 -16.472 1.00 96.44 685 LYS A N 1
ATOM 5568 C CA . LYS A 1 685 ? 22.579 6.374 -17.426 1.00 96.44 685 LYS A CA 1
ATOM 5569 C C . LYS A 1 685 ? 22.545 5.382 -18.578 1.00 96.44 685 LYS A C 1
ATOM 5571 O O . LYS A 1 685 ? 23.301 5.498 -19.541 1.00 96.44 685 LYS A O 1
ATOM 5576 N N . CYS A 1 686 ? 21.690 4.381 -18.452 1.00 95.94 686 CYS A N 1
ATOM 5577 C CA . CYS A 1 686 ? 21.652 3.233 -19.341 1.00 95.94 686 CYS A CA 1
ATOM 5578 C C . CYS A 1 686 ? 20.735 3.518 -20.532 1.00 95.94 686 CYS A C 1
ATOM 5580 O O . CYS A 1 686 ? 19.521 3.616 -20.363 1.00 95.94 686 CYS A O 1
ATOM 5582 N N . ALA A 1 687 ? 21.309 3.649 -21.731 1.00 95.75 687 ALA A N 1
ATOM 5583 C CA . ALA A 1 687 ? 20.563 3.683 -22.987 1.00 95.75 687 ALA A CA 1
ATOM 5584 C C . ALA A 1 687 ? 20.337 2.241 -23.462 1.00 95.75 687 ALA A C 1
ATOM 5586 O O . ALA A 1 687 ? 21.284 1.557 -23.847 1.00 95.75 687 ALA A O 1
ATOM 5587 N N . LEU A 1 688 ? 19.096 1.769 -23.380 1.00 94.62 688 LEU A N 1
ATOM 5588 C CA . LEU A 1 688 ? 18.739 0.357 -23.488 1.00 94.62 688 LEU A CA 1
ATOM 5589 C C . LEU A 1 688 ? 17.786 0.117 -24.659 1.00 94.62 688 LEU A C 1
ATOM 5591 O O . LEU A 1 688 ? 16.845 0.884 -24.872 1.00 94.62 688 LEU A O 1
ATOM 5595 N N . ASP A 1 689 ? 18.003 -0.969 -25.400 1.00 90.81 689 ASP A N 1
ATOM 5596 C CA . ASP A 1 689 ? 17.074 -1.399 -26.446 1.00 90.81 689 ASP A CA 1
ATOM 5597 C C . ASP A 1 689 ? 15.752 -1.873 -25.833 1.00 90.81 689 ASP A C 1
ATOM 5599 O O . ASP A 1 689 ? 15.739 -2.748 -24.962 1.00 90.81 689 ASP A O 1
ATOM 5603 N N . PHE A 1 690 ? 14.642 -1.367 -26.367 1.00 89.56 690 PHE A N 1
ATOM 5604 C CA . PHE A 1 690 ? 13.288 -1.784 -26.030 1.00 89.56 690 PHE A CA 1
ATOM 5605 C C . PHE A 1 690 ? 12.418 -1.875 -27.286 1.00 89.56 690 PHE A C 1
ATOM 5607 O O . PHE A 1 690 ? 12.304 -0.911 -28.050 1.00 89.56 690 PHE A O 1
ATOM 5614 N N . LYS A 1 691 ? 11.766 -3.020 -27.502 1.00 85.94 691 LYS A N 1
ATOM 5615 C CA . LYS A 1 691 ? 10.803 -3.212 -28.591 1.00 85.94 691 LYS A CA 1
ATOM 5616 C C . LYS A 1 691 ? 9.390 -3.347 -28.003 1.00 85.94 691 LYS A C 1
ATOM 5618 O O . LYS A 1 691 ? 9.085 -4.413 -27.470 1.00 85.94 691 LYS A O 1
ATOM 5623 N N . PRO A 1 692 ? 8.529 -2.318 -28.117 1.00 78.50 692 PRO A N 1
ATOM 5624 C CA . PRO A 1 692 ? 7.127 -2.423 -27.721 1.00 78.50 692 PRO A CA 1
ATOM 5625 C C . PRO A 1 692 ? 6.415 -3.545 -28.487 1.00 78.50 692 PRO A C 1
ATOM 5627 O O . PRO A 1 692 ? 6.653 -3.722 -29.682 1.00 78.50 692 PRO A O 1
ATOM 5630 N N . THR A 1 693 ? 5.505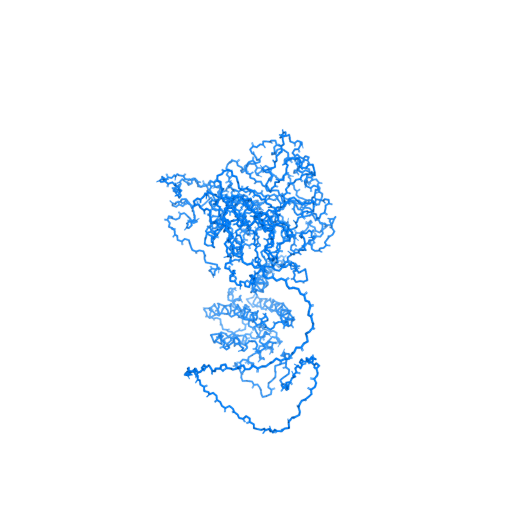 -4.265 -27.832 1.00 76.31 693 THR A N 1
ATOM 5631 C CA . THR A 1 693 ? 4.719 -5.368 -28.424 1.00 76.31 693 THR A CA 1
ATOM 5632 C C . THR A 1 693 ? 3.889 -4.942 -29.635 1.00 76.31 693 THR A C 1
ATOM 5634 O O . THR A 1 693 ? 3.740 -5.717 -30.576 1.00 76.31 693 THR A O 1
ATOM 5637 N N . GLU A 1 694 ? 3.393 -3.705 -29.642 1.00 74.44 694 GLU A N 1
ATOM 5638 C CA . GLU A 1 694 ? 2.607 -3.126 -30.742 1.00 74.44 694 GLU A CA 1
ATOM 5639 C C . GLU A 1 694 ? 3.478 -2.523 -31.865 1.00 74.44 694 GLU A C 1
ATOM 5641 O O . GLU A 1 694 ? 2.959 -2.093 -32.895 1.00 74.44 694 GLU A O 1
ATOM 5646 N N . SER A 1 695 ? 4.808 -2.486 -31.695 1.00 78.81 695 SER A N 1
ATOM 5647 C CA . SER A 1 695 ? 5.736 -1.840 -32.626 1.00 78.81 695 SER A CA 1
ATOM 5648 C C . SER A 1 695 ? 6.610 -2.833 -33.389 1.00 78.81 695 SER A C 1
ATOM 5650 O O . SER A 1 695 ? 7.225 -3.746 -32.836 1.00 78.81 695 SER A O 1
ATOM 5652 N N . ASN A 1 696 ? 6.768 -2.585 -34.690 1.00 82.19 696 ASN A N 1
ATOM 5653 C CA . ASN A 1 696 ? 7.716 -3.318 -35.527 1.00 82.19 696 ASN A CA 1
ATOM 5654 C C . ASN A 1 696 ? 9.163 -2.807 -35.413 1.00 82.19 696 ASN A C 1
ATOM 5656 O O . ASN A 1 696 ? 10.071 -3.500 -35.868 1.00 82.19 696 ASN A O 1
ATOM 5660 N N . PHE A 1 697 ? 9.398 -1.645 -34.793 1.00 83.50 697 PHE A N 1
ATOM 5661 C CA . PHE A 1 697 ? 10.728 -1.050 -34.636 1.00 83.50 697 PHE A CA 1
ATOM 5662 C C . PHE A 1 697 ? 11.202 -1.059 -33.177 1.00 83.50 697 PHE A C 1
ATOM 5664 O O . PHE A 1 697 ? 10.437 -0.796 -32.248 1.00 83.50 697 PHE A O 1
ATOM 5671 N N . THR A 1 698 ? 12.492 -1.341 -32.984 1.00 85.25 698 THR A N 1
ATOM 5672 C CA . THR A 1 698 ? 13.167 -1.170 -31.693 1.00 85.25 698 THR A CA 1
ATOM 5673 C C . THR A 1 698 ? 13.345 0.320 -31.410 1.00 85.25 698 THR A C 1
ATOM 5675 O O . THR A 1 698 ? 13.718 1.093 -32.290 1.00 85.25 698 THR A O 1
ATOM 5678 N N . THR A 1 699 ? 13.086 0.710 -30.171 1.00 87.31 699 THR A N 1
ATOM 5679 C CA . THR A 1 699 ? 13.291 2.057 -29.631 1.00 87.31 699 THR A CA 1
ATOM 5680 C C . THR A 1 699 ? 14.334 2.018 -28.522 1.00 87.31 699 THR A C 1
ATOM 5682 O O . THR A 1 699 ? 14.623 0.955 -27.978 1.00 87.31 699 THR A O 1
ATOM 5685 N N . THR A 1 700 ? 14.878 3.172 -28.149 1.00 90.06 700 THR A N 1
ATOM 5686 C CA . THR A 1 700 ? 15.700 3.289 -26.941 1.00 90.06 700 THR A CA 1
ATOM 5687 C C . THR A 1 700 ? 14.819 3.677 -25.754 1.00 90.06 700 THR A C 1
ATOM 5689 O O . THR A 1 700 ? 13.884 4.474 -25.886 1.00 90.06 700 THR A O 1
ATOM 5692 N N . ARG A 1 701 ? 15.121 3.124 -24.581 1.00 92.38 701 ARG A N 1
ATOM 5693 C CA . ARG A 1 701 ? 14.647 3.600 -23.279 1.00 92.38 701 ARG A CA 1
ATOM 5694 C C . ARG A 1 701 ? 15.840 3.944 -22.404 1.00 92.38 701 ARG A C 1
ATOM 5696 O O . ARG A 1 701 ? 16.897 3.331 -22.523 1.00 92.38 701 ARG A O 1
ATOM 5703 N N . TYR A 1 702 ? 15.662 4.937 -21.542 1.00 92.19 702 TYR A N 1
ATOM 5704 C CA . TYR A 1 702 ? 16.674 5.337 -20.574 1.00 92.19 702 TYR A CA 1
ATOM 5705 C C . TYR A 1 702 ? 16.291 4.815 -19.192 1.00 92.19 702 TYR A C 1
ATOM 5707 O O . TYR A 1 702 ? 15.134 4.924 -18.789 1.00 92.19 702 TYR A O 1
ATOM 5715 N N . LEU A 1 703 ? 17.267 4.256 -18.481 1.00 95.81 703 LEU A N 1
ATOM 5716 C CA . LEU A 1 703 ? 17.142 3.818 -17.093 1.00 95.81 703 LEU A CA 1
ATOM 5717 C C . LEU A 1 703 ? 18.305 4.427 -16.303 1.00 95.81 703 LEU A C 1
ATOM 5719 O O . LEU A 1 703 ? 19.464 4.250 -16.677 1.00 95.81 703 LEU A O 1
ATOM 5723 N N . GLU A 1 704 ? 18.000 5.164 -15.234 1.00 97.06 704 GLU A N 1
ATOM 5724 C CA . GLU A 1 704 ? 19.007 5.719 -14.319 1.00 97.06 704 GLU A CA 1
ATOM 5725 C C . GLU A 1 704 ? 19.038 4.898 -13.018 1.00 97.06 704 GLU A C 1
ATOM 5727 O O . GLU A 1 704 ? 17.996 4.667 -12.407 1.00 97.06 704 GLU A O 1
ATOM 5732 N N . THR A 1 705 ? 20.212 4.411 -12.602 1.00 97.56 705 THR A N 1
ATOM 5733 C CA . THR A 1 705 ? 20.372 3.519 -11.432 1.00 97.56 705 THR A CA 1
ATOM 5734 C C . THR A 1 705 ? 21.788 3.589 -10.844 1.00 97.56 705 THR A C 1
ATOM 5736 O O . THR A 1 705 ? 22.732 4.011 -11.506 1.00 97.56 705 THR A O 1
ATOM 5739 N N . CYS A 1 706 ? 21.954 3.138 -9.598 1.00 96.88 706 CYS A N 1
ATOM 5740 C CA . CYS A 1 706 ? 23.262 2.891 -8.982 1.00 96.88 706 CYS A CA 1
ATOM 5741 C C . CYS A 1 706 ? 23.829 1.488 -9.246 1.00 96.88 706 CYS A C 1
ATOM 5743 O O . CYS A 1 706 ? 24.934 1.180 -8.798 1.00 96.88 706 CYS A O 1
ATOM 5745 N N . ARG A 1 707 ? 23.083 0.622 -9.940 1.00 95.44 707 ARG A N 1
ATOM 5746 C CA . ARG A 1 707 ? 23.572 -0.675 -10.426 1.00 95.44 707 ARG A CA 1
ATOM 5747 C C . ARG A 1 707 ? 24.322 -0.531 -11.744 1.00 95.44 707 ARG A C 1
ATOM 5749 O O . ARG A 1 707 ? 24.289 0.515 -12.387 1.00 95.44 707 ARG A O 1
ATOM 5756 N N . GLU A 1 708 ? 24.997 -1.601 -12.145 1.00 95.38 708 GLU A N 1
ATOM 5757 C CA . GLU A 1 708 ? 25.501 -1.747 -13.510 1.00 95.38 708 GLU A CA 1
ATOM 5758 C C . GLU A 1 708 ? 24.336 -1.714 -14.511 1.00 95.38 708 GLU A C 1
ATOM 5760 O O . GLU A 1 708 ? 23.209 -2.096 -14.184 1.00 95.38 708 GLU A O 1
ATOM 5765 N N . CYS A 1 709 ? 24.594 -1.234 -15.729 1.00 96.75 709 CYS A N 1
ATOM 5766 C CA . CYS A 1 709 ? 23.560 -1.205 -16.756 1.00 96.75 709 CYS A CA 1
ATOM 5767 C C . CYS A 1 709 ? 23.202 -2.626 -17.217 1.00 96.75 709 CYS A C 1
ATOM 5769 O O . CYS A 1 709 ? 24.111 -3.405 -17.510 1.00 96.75 709 CYS A O 1
ATOM 5771 N N . PRO A 1 710 ? 21.904 -2.960 -17.334 1.00 96.38 710 PRO A N 1
ATOM 5772 C CA . PRO A 1 710 ? 21.471 -4.248 -17.863 1.00 96.38 710 PRO A CA 1
ATOM 5773 C C . PRO A 1 710 ? 21.728 -4.339 -19.379 1.00 96.38 710 PRO A C 1
ATOM 5775 O O . PRO A 1 710 ? 22.002 -3.340 -20.043 1.00 96.38 710 PRO A O 1
ATOM 5778 N N . ASN A 1 711 ? 21.617 -5.541 -19.950 1.00 93.62 711 ASN A N 1
ATOM 5779 C CA . ASN A 1 711 ? 21.841 -5.778 -21.385 1.00 93.62 711 ASN A CA 1
ATOM 5780 C C . ASN A 1 711 ? 20.679 -5.276 -22.262 1.00 93.62 711 ASN A C 1
ATOM 5782 O O . ASN A 1 711 ? 20.864 -4.965 -23.441 1.00 93.62 711 ASN A O 1
ATOM 5786 N N . LYS A 1 712 ? 19.466 -5.264 -21.706 1.00 93.94 712 LYS A N 1
ATOM 5787 C CA . LYS A 1 712 ? 18.212 -4.833 -22.335 1.00 93.94 712 LYS A CA 1
ATOM 5788 C C . LYS A 1 712 ? 17.383 -4.028 -21.347 1.00 93.94 712 LYS A C 1
ATOM 5790 O O . LYS A 1 712 ? 17.653 -4.044 -20.147 1.00 93.94 712 LYS A O 1
ATOM 5795 N N . TYR A 1 713 ? 16.387 -3.305 -21.853 1.00 95.25 713 TYR A N 1
ATOM 5796 C CA . TYR A 1 713 ? 15.423 -2.654 -20.975 1.00 95.25 713 TYR A CA 1
ATOM 5797 C C . TYR A 1 713 ? 14.646 -3.736 -20.208 1.00 95.25 713 TYR A C 1
ATOM 5799 O O . TYR A 1 713 ? 14.117 -4.636 -20.868 1.00 95.25 713 TYR A O 1
ATOM 5807 N N . PRO A 1 714 ? 14.614 -3.703 -18.861 1.00 96.06 714 PRO A N 1
ATOM 5808 C CA . PRO A 1 714 ? 13.809 -4.638 -18.084 1.00 96.06 714 PRO A CA 1
ATOM 5809 C C . PRO A 1 714 ? 12.350 -4.604 -18.538 1.00 96.06 714 PRO A C 1
ATOM 5811 O O . PRO A 1 714 ? 11.851 -3.565 -18.960 1.00 96.06 714 PRO A O 1
ATOM 5814 N N . TRP A 1 715 ? 11.663 -5.742 -18.501 1.00 94.31 715 TRP A N 1
ATOM 5815 C CA . TRP A 1 715 ? 10.245 -5.803 -18.866 1.00 94.31 715 TRP A CA 1
ATOM 5816 C C . TRP A 1 715 ? 9.577 -7.071 -18.324 1.00 94.31 715 TRP A C 1
ATOM 5818 O O . TRP A 1 715 ? 10.192 -7.867 -17.612 1.00 94.31 715 TRP A O 1
ATOM 5828 N N . LEU A 1 716 ? 8.314 -7.281 -18.694 1.00 91.62 716 LEU A N 1
ATOM 5829 C CA . LEU A 1 716 ? 7.568 -8.511 -18.441 1.00 91.62 716 LEU A CA 1
ATOM 5830 C C . LEU A 1 716 ? 8.374 -9.745 -18.888 1.00 91.62 716 LEU A C 1
ATOM 5832 O O . LEU A 1 716 ? 8.705 -9.889 -20.066 1.00 91.62 716 LEU A O 1
ATOM 5836 N N . GLY A 1 717 ? 8.681 -10.626 -17.932 1.00 88.12 717 GLY A N 1
ATOM 5837 C CA . GLY A 1 717 ? 9.454 -11.859 -18.134 1.00 88.12 717 GLY A CA 1
ATOM 5838 C C . GLY A 1 717 ? 10.986 -11.716 -18.096 1.00 88.12 717 GLY A C 1
ATOM 5839 O O . GLY A 1 717 ? 11.667 -12.739 -18.172 1.00 88.12 717 GLY A O 1
ATOM 5840 N N . ASP A 1 718 ? 11.522 -10.495 -17.974 1.00 92.38 718 ASP A N 1
ATOM 5841 C CA . ASP A 1 718 ? 12.956 -10.202 -17.796 1.00 92.38 718 ASP A CA 1
ATOM 5842 C C . ASP A 1 718 ? 13.150 -8.918 -16.956 1.00 92.38 718 ASP A C 1
ATOM 5844 O O . ASP A 1 718 ? 13.634 -7.882 -17.419 1.00 92.38 718 ASP A O 1
ATOM 5848 N N . SER A 1 719 ? 12.756 -8.987 -15.685 1.00 93.44 719 SER A N 1
ATOM 5849 C CA . SER A 1 719 ? 12.857 -7.939 -14.652 1.00 93.44 719 SER A CA 1
ATOM 5850 C C . SER A 1 719 ? 14.286 -7.469 -14.367 1.00 93.44 719 SER A C 1
ATOM 5852 O O . SER A 1 719 ? 14.493 -6.420 -13.760 1.00 93.44 719 SER A O 1
ATOM 5854 N N . LYS A 1 720 ? 15.294 -8.225 -14.810 1.00 92.88 720 LYS A N 1
ATOM 5855 C CA . LYS A 1 720 ? 16.718 -7.885 -14.674 1.00 92.88 720 LYS A CA 1
ATOM 5856 C C . LYS A 1 720 ? 17.319 -7.308 -15.958 1.00 92.88 720 LYS A C 1
ATOM 5858 O O . LYS A 1 720 ? 18.472 -6.884 -15.930 1.00 92.88 720 LYS A O 1
ATOM 5863 N N . GLY A 1 721 ? 16.580 -7.292 -17.071 1.00 92.69 721 GLY A N 1
ATOM 5864 C CA . GLY A 1 721 ? 17.077 -6.828 -18.371 1.00 92.69 721 GLY A CA 1
ATOM 5865 C C . GLY A 1 721 ? 18.266 -7.646 -18.891 1.00 92.69 721 GLY A C 1
ATOM 5866 O O . GLY A 1 721 ? 19.207 -7.105 -19.474 1.00 92.69 721 GLY A O 1
ATOM 5867 N N . THR A 1 722 ? 18.271 -8.956 -18.645 1.00 90.50 722 THR A N 1
ATOM 5868 C CA . THR A 1 722 ? 19.332 -9.879 -19.079 1.00 90.50 722 THR A CA 1
ATOM 5869 C C . THR A 1 722 ? 19.363 -10.098 -20.592 1.00 90.50 722 THR A C 1
ATOM 5871 O O . THR A 1 722 ? 20.421 -10.431 -21.135 1.00 90.50 722 THR A O 1
ATOM 5874 N N . GLY A 1 723 ? 18.231 -9.894 -21.271 1.00 84.38 723 GLY A N 1
ATOM 5875 C CA . GLY A 1 723 ? 17.968 -10.287 -22.653 1.00 84.38 723 GLY A CA 1
ATOM 5876 C C . GLY A 1 723 ? 17.382 -11.697 -22.799 1.00 84.38 723 GLY A C 1
ATOM 5877 O O . GLY A 1 723 ? 17.308 -12.198 -23.921 1.00 84.38 723 GLY A O 1
ATOM 5878 N N . LEU A 1 724 ? 16.988 -12.347 -21.698 1.00 84.50 724 LEU A N 1
ATOM 5879 C CA . LEU A 1 724 ? 16.434 -13.701 -21.670 1.00 84.50 724 LEU A CA 1
ATOM 5880 C C . LEU A 1 724 ? 15.098 -13.705 -20.919 1.00 84.50 724 LEU A C 1
ATOM 5882 O O . LEU A 1 724 ? 15.062 -13.417 -19.729 1.00 84.50 724 LEU A O 1
ATOM 5886 N N . TYR A 1 725 ? 14.018 -14.110 -21.591 1.00 78.38 725 TYR A N 1
ATOM 5887 C CA . TYR A 1 725 ? 12.710 -14.313 -20.960 1.00 78.38 725 TYR A CA 1
ATOM 5888 C C . TYR A 1 725 ? 12.727 -15.589 -20.106 1.00 78.38 725 TYR A C 1
ATOM 5890 O O . TYR A 1 725 ? 12.367 -16.670 -20.577 1.00 78.38 725 TYR A O 1
ATOM 5898 N N . ASN A 1 726 ? 13.241 -15.484 -18.880 1.00 77.75 726 ASN A N 1
ATOM 5899 C CA . ASN A 1 726 ? 13.474 -16.616 -17.982 1.00 77.75 726 ASN A CA 1
ATOM 5900 C C . ASN A 1 726 ? 12.947 -16.408 -16.554 1.00 77.75 726 ASN A C 1
ATOM 5902 O O . ASN A 1 726 ? 13.105 -17.309 -15.724 1.00 77.75 726 ASN A O 1
ATOM 5906 N N . ASP A 1 727 ? 12.308 -15.271 -16.271 1.00 79.81 727 ASP A N 1
ATOM 5907 C CA . ASP A 1 727 ? 11.685 -15.044 -14.974 1.00 79.81 727 ASP A CA 1
ATOM 5908 C C . ASP A 1 727 ? 10.527 -16.022 -14.759 1.00 79.81 727 ASP A C 1
ATOM 5910 O O . ASP A 1 727 ? 9.540 -16.043 -15.494 1.00 79.81 727 ASP A O 1
ATOM 5914 N N . ASN A 1 728 ? 10.654 -16.834 -13.712 1.00 75.88 728 ASN A N 1
ATOM 5915 C CA . ASN A 1 728 ? 9.617 -17.737 -13.240 1.00 75.88 728 ASN A CA 1
ATOM 5916 C C . ASN A 1 728 ? 9.485 -17.549 -11.728 1.00 75.88 728 ASN A C 1
ATOM 5918 O O . ASN A 1 728 ? 10.324 -18.007 -10.942 1.00 75.88 728 ASN A O 1
ATOM 5922 N N . TYR A 1 729 ? 8.439 -16.828 -11.342 1.00 78.94 729 TYR A N 1
ATOM 5923 C CA . TYR A 1 729 ? 8.158 -16.460 -9.966 1.00 78.94 729 TYR A CA 1
ATOM 5924 C C . TYR A 1 729 ? 7.338 -17.566 -9.298 1.00 78.94 729 TYR A C 1
ATOM 5926 O O . TYR A 1 729 ? 6.124 -17.634 -9.449 1.00 78.94 729 TYR A O 1
ATOM 5934 N N . ASN A 1 730 ? 7.999 -18.444 -8.544 1.00 67.44 730 ASN A N 1
ATOM 5935 C CA . ASN A 1 730 ? 7.315 -19.498 -7.794 1.00 67.44 730 ASN A CA 1
ATOM 5936 C C . ASN A 1 730 ? 7.147 -19.079 -6.313 1.00 67.44 730 ASN A C 1
ATOM 5938 O O . ASN A 1 730 ? 8.163 -18.917 -5.629 1.00 67.44 730 ASN A O 1
ATOM 5942 N N . PRO A 1 731 ? 5.909 -18.952 -5.787 1.00 59.25 731 PRO A N 1
ATOM 5943 C CA . PRO A 1 731 ? 5.658 -18.547 -4.400 1.00 59.25 731 PRO A CA 1
ATOM 5944 C C . PRO A 1 731 ? 6.103 -19.578 -3.343 1.00 59.25 731 PRO A C 1
ATOM 5946 O O . PRO A 1 731 ? 6.193 -19.227 -2.166 1.00 59.25 731 PRO A O 1
ATOM 5949 N N . GLU A 1 732 ? 6.408 -20.821 -3.734 1.00 47.47 732 GLU A N 1
ATOM 5950 C CA . GLU A 1 732 ? 6.946 -21.881 -2.864 1.00 47.47 732 GLU A CA 1
ATOM 5951 C C . GLU A 1 732 ? 8.477 -21.828 -2.701 1.00 47.47 732 GLU A C 1
ATOM 5953 O O . GLU A 1 732 ? 9.014 -22.479 -1.809 1.00 47.47 732 GLU A O 1
ATOM 5958 N N . LYS A 1 733 ? 9.200 -21.059 -3.531 1.00 43.00 733 LYS A N 1
ATOM 5959 C CA . LYS A 1 733 ? 10.675 -20.931 -3.484 1.00 43.00 733 LYS A CA 1
ATOM 5960 C C . LYS A 1 733 ? 11.163 -19.748 -2.625 1.00 43.00 733 LYS A C 1
ATOM 5962 O O . LYS A 1 733 ? 12.165 -19.123 -2.974 1.00 43.00 733 LYS A O 1
ATOM 5967 N N . LYS A 1 734 ? 10.427 -19.407 -1.565 1.00 36.19 734 LYS A N 1
ATOM 5968 C CA . LYS A 1 734 ? 10.772 -18.316 -0.633 1.00 36.19 734 LYS A CA 1
ATOM 5969 C C . LYS A 1 734 ? 11.903 -18.701 0.318 1.00 36.19 734 LYS A C 1
ATOM 5971 O O . LYS A 1 734 ? 11.875 -19.851 0.805 1.00 36.19 734 LYS A O 1
#

Organism: Apis cerana cerana (NCBI:txid94128)

Sequence (734 aa):
MPRVLIYIVVVSMLTYIAHAQDISPTIEKQQINKKPHNNSSQIKVNEELFKKSFEYQRKEHTEAIKRLQKIDNYEHLYKMITILSEKMIDVIEASKTLIESGGFNPDNRSLPQNISIQNAISTTLENTAFFGDILLHFPHIVHRILKTQQKWNSIINWSLNFTYRTKYLLDLETITKIHLASQELNVIKRKQGYFNPYSRFPVGDFTAVYISFNVYVYGVPYICDSMGVPWPMEILHLNDLPQRHCQSSTFTFHLTAKSDAFWHLCTLCGQKNAKKDEERKDEEFKCPEGQGNGNFADPATCRRFYQCVDGYPYLNRCPSGLHFDDISKFCTFKNEARCGPIATTPAPITEPPIDLAEKCDPANCQLPYCFCSRDGTIIPGGLHPDETPQMIIMTFDGAINHNNFDHYQKIFATDRLNPNNCPLKGTFFISHEYCNYNMVQSLAHDGHEIATETISLQKGLEDKGYEEWVGEMIGMREILKHFSNISISEIVGMRAPYLKPGRNTQYKVVEDFGYIYDSSIGISPLKVPIWPYTLDYKIPHECKAGTCPTKSFPGVWELPLNAHYVESYEGGHCPYLDQCVLHNHDPEEVFEWLQEDFNRYYEQNRAPYMMPFHTNWFQIKELERGLSKFLDWAVTLPDVYFVTATQALTWITDPKPIKSLNNFEGWSCKRKENLPGPPCNNPNKCALDFKPTESNFTTTRYLETCRECPNKYPWLGDSKGTGLYNDNYNPEKK

Radius of gyration: 36.43 Å; chains: 1; bounding box: 127×94×84 Å

Secondary structure (DSSP, 8-state):
--HHHHHHHHHHHHHHHHHHHHTSTTTGGG--------HHHHHHHHHHHHHHHHHHHHHHHHHHHHHHTT---HHHHHHHHHHHHHHHHHHHHHHHHHHHHTT--TTSSSPPS-HHHHHHHHHHHHHHHHHHHHHHH-HHHHHHHHHH-TTHHHHHHHHHHHHHHTGGGS-HHHHHHHHHHHHHTTSSPPPTT---TT-SS-S-----------------------------------------------------------------------------------PPTTS-SEEEE-SS-TTEEEEEETTEEEEEE--TT-EEETTTTEEE-TTT---S-----------S-TTPPPP--TTT--TTT----SSS-PPGGG--GGGS-EEEEEEEEE--STTTHHHHHHHT-TT-B-TTSPBP--EEEE-STT-BHHHHHHHHHTT-EEEE--SS--TTGGG--HHHHHHHHHHHHHHHHHHS---GGG--EE--GGG---TTHHHHHHHHHT-SEE---EEPP-SSPPPPEETTS--SS--TTS-S--S--TT-EE--EEPB--TT-TT--BSSGGGS--SS--HHHHHHHHHHHHHHHHTTT---EEEEE-TTGGGSHHHHHHHHHHHHHHTTSTTEEE--HHHHHHHHHS---GGGGGG-GGG--SPPTTSPPPPPSS-EEEEEEE--TT-SS-EEEEEEESSPPPSS--BTTBTT--SS------TT--

pLDDT: mean 78.7, std 24.18, range [21.64, 98.81]

Foldseek 3Di:
DLVVVVVVVVVLVVVLVVVVVVVPPPPVPPDPDDDDDDPVPVQVVVLVSLLVSLVVLVVVLVVVLVVLVPDPDPVVSLVVLLSLLVVLLVLLVVLVVVLVVVVDDLLDQTDDPDPSNVVSLSSLLSSLLSNLLCCLAPVVSVVVSCVVVVVSVVSNLVSLVSNQSNVVSDDPVSNVSSVLSCCSSPSDPADDVDDRPNYPDDPDDDDDDDDDDDDDDDDDDDDDDDDDDDDDDDDDDDDDDDDDDDDDDDDDDDDDDDDDDDDDDDDDDDDDDDDDDDDDPPDPDWDDPPPAFAWAADQVAQQWIWTDHPRDTDIDGAPPQWGAARVVRHTDHPVPRPHHGDPPPPDPPDDDPPFFFAADDVVPADFPFFDDDQQQQAAFPNDDLQQAFQEAAEEEEEADDPLPLVLVCVLQPQVQAALLSHTFEYEYAYEAAQHALLSVLQNLLQPHAYEHEFDPLDDPQLADALLSLCLTRVLRLLLSCAFSVADSVRHQEYEYRPLRHNAQNNLVNCLLQHRQEYERQEADADLRDGAKTAQQGDDNHDRPNVRYYRGRNGRYIYPYQHWFAAPVCQQHTHSAPLSGCQDPLALQSLLVSVVRSSCSLSVGRSHHNYHYYYSNLVVRVSSSSNVVNNSVVQSVDSRYGRDHPVLSSVCSNPPGTSVPVSPDPSPDPPDDPSRDDRRDPDWDWAFFWDDDPVDPDIDTGIYTGNDDHENHRAHRQRSRNPVDSHDDDDSVVD

InterPro domains:
  IPR002557 Chitin binding domain [PF01607] (290-339)
  IPR002557 Chitin binding domain [PS50940] (284-341)
  IPR002557 Chitin binding domain [SM00494] (285-341)
  IPR011330 Glycoside hydrolase/deacetylase, beta/alpha-barrel [SSF88713] (357-658)
  IPR026321 Coiled-coil domain-containing protein 134 [PF15002] (39-200)
  IPR036508 Chitin binding domain superfamily [SSF57625] (287-348)
  IPR052740 Carbohydrate Esterase 4 [PTHR45985] (345-726)